Protein AF-A0A0L0UPQ9-F1 (afdb_monomer_lite)

Sequence (492 aa):
MRASTSEEKILDLPSHKEAEIVTPKTKKRGRLENTGKSSAPQKMENVAGSSSNGKATTSALRKLFHSPYTEKVWAWLFGGTTYMVESKHQRLKNQQEARTSEFVARLASKMTEIIHHEEHSASKRMDPTEIHANVLEFVNLLLLTNLRVLQGFGTLSKKGYLKEHDLLHEWLLNIILITEFRRDDQPPDLGAQSSPKVFPGLHLKQVVERVVQAIGSKNSNHLIYRIVKKQQFDNTFVGVVSESHLLMTKTITTLLAAYYKLHNLEKWNCLFRDEGTFLSHLSKLQSPHYKRNTEAIEERKEFIEVLKLLPWKEKCTHNRKTLSKSVQMSMRVLISHKWEDWVDPFVERSPAVVGEAAWARVSLIERGEKKFILVDPESLRRVTKKFDPNESNNSLSTSFLNFYKIEDFTFGHVKQFVRLVWVLNYRLIEALGYQVKDRLYLEEQNHIQNEIFNILNKPRYHEGASEGLEDSSENVTSEERAISDLIFSSLR

pLDDT: mean 75.53, std 21.53, range [21.89, 98.38]

Organism: NCBI:txid1165861

Radius of gyration: 30.71 Å; chains: 1; bounding box: 82×79×110 Å

Foldseek 3Di:
DDDDDDDDDDDDDDDDDDDDDDDDDDDDDDDDDDDDDDDDDDDDDPDPDDDDPQVVLLVVLQVVLVDDLLDLLLVLLLLLQFLLDALVLVVLCLVCVVVLLVLLVVVLVLLLVVLVVVDPDPVLRDDSVQLSVLSSVLSSSLSSLQLLVVLLQFDDDSVQSVVLSVVLSVVLVVLLVVLVVLVPPDDDPPSPVPFDDQDVVDTSNNLNVLVSVLSSDGPAPAWWKWFWDDDPPDIDTRGTAGPSSSSSSSSSLVSVSSVLCVLAVPLCCLQQVDSSLSSQLSSVSSVCSVVVVVVVSPDGPVLSVVQCCPVVNDYGPDHSVPRDPVSCVSSRRDDDCVSVVTIDTDDDDDDDPDDPVVVVVLVCLCVDDDDDQPDPVVLLVVLLVQLDPPPPNPNAAPQLVVLCVPVPFDSVLVSVVLVSVLSSLLVVVVSSNDDNPRPVNSVVNVVVSVVVRCLSRPHLDPPDPPDDDDDDDDPCDPVSNVVSVVSSVSRD

Secondary structure (DSSP, 8-state):
------------------------------------------PPP-----SHHHHHHHHHHHHHHHS-TTSHHHHHHHHHHHTT--HHHHHHHHHHHHHHHHHHHHHHHHHHHHHHHH---TTTPPPHHHHHHHHHHHHHHHHHHHHHHHHHH----HHHHHHHHHHHHHHHHHHHHHHHHHHHSS-TTTGGGGS-EEETTEEHHHHHHHHHHHHHS-----EEEEEEE--SS-PEEEEEEEHHHHHHHHHHHHHHHHHHHHH-HHHHHHHTSSHHHHHHHHHHHHHHHHTT-SHHHHS--HHHHTT---STTSPP---GGG--HHHHHHT-----THHHHHEEEP---PPP---HHHHHHHHGGGT-SSS-----HHHHHHHHHHT--STT-TTS-HHHHHHHHHS---HHHHHHHHHHHHHHHHHHHHHTT--TTSHHHHHHHHHHHHHHHHHHHS-SS-S---S---S------HHHHHHHHHHHHTT-

Structure (mmCIF, N/CA/C/O backbone):
data_AF-A0A0L0UPQ9-F1
#
_entry.id   AF-A0A0L0UPQ9-F1
#
loop_
_atom_site.group_PDB
_atom_site.id
_atom_site.type_symbol
_atom_site.label_atom_id
_atom_site.label_alt_id
_atom_site.label_comp_id
_atom_site.label_asym_id
_atom_site.label_entity_id
_atom_site.label_seq_id
_atom_site.pdbx_PDB_ins_code
_atom_site.Cartn_x
_atom_site.Cartn_y
_atom_site.Cartn_z
_atom_site.occupancy
_atom_site.B_iso_or_equiv
_atom_site.auth_seq_id
_atom_site.auth_comp_id
_atom_site.auth_asym_id
_atom_site.auth_atom_id
_atom_site.pdbx_PDB_model_num
ATOM 1 N N . MET A 1 1 ? -32.033 13.483 -73.391 1.00 32.50 1 MET A N 1
ATOM 2 C CA . MET A 1 1 ? -31.434 12.425 -74.243 1.00 32.50 1 MET A CA 1
ATOM 3 C C . MET A 1 1 ? -30.682 11.438 -73.356 1.00 32.50 1 MET A C 1
ATOM 5 O O . MET A 1 1 ? -30.446 11.764 -72.201 1.00 32.50 1 MET A O 1
ATOM 9 N N . ARG A 1 2 ? -30.422 10.220 -73.849 1.00 25.94 2 ARG A N 1
ATOM 10 C CA . ARG A 1 2 ? -30.015 9.051 -73.044 1.00 25.94 2 ARG A CA 1
ATOM 11 C C . ARG A 1 2 ? -28.651 9.224 -72.359 1.00 25.94 2 ARG A C 1
ATOM 13 O O . ARG A 1 2 ? -27.706 9.657 -73.006 1.00 25.94 2 ARG A O 1
ATOM 20 N N . ALA A 1 3 ? -28.551 8.759 -71.116 1.00 24.58 3 ALA A N 1
ATOM 21 C CA . ALA A 1 3 ? -27.314 8.228 -70.549 1.00 24.58 3 ALA A CA 1
ATOM 22 C C . ALA A 1 3 ? -27.461 6.698 -70.511 1.00 24.58 3 ALA A C 1
ATOM 24 O O . ALA A 1 3 ? -28.480 6.203 -70.026 1.00 24.58 3 ALA A O 1
ATOM 25 N N . SER A 1 4 ? -26.507 5.964 -71.086 1.00 24.67 4 SER A N 1
ATOM 26 C CA . SER A 1 4 ? -26.566 4.499 -71.163 1.00 24.67 4 SER A CA 1
ATOM 27 C C . SER A 1 4 ? -25.944 3.844 -69.935 1.00 24.67 4 SER A C 1
ATOM 29 O O . SER A 1 4 ? -24.897 4.262 -69.451 1.00 24.67 4 SER A O 1
ATOM 31 N N . THR A 1 5 ? -26.597 2.782 -69.480 1.00 25.20 5 THR A N 1
ATOM 32 C CA . THR A 1 5 ? -26.147 1.840 -68.455 1.00 25.20 5 THR A CA 1
ATOM 33 C C . THR A 1 5 ? -25.072 0.887 -68.975 1.00 25.20 5 THR A C 1
ATOM 35 O O . THR A 1 5 ? -25.121 0.465 -70.130 1.00 25.20 5 THR A O 1
ATOM 38 N N . SER A 1 6 ? -24.193 0.438 -68.081 1.00 25.97 6 SER A N 1
ATOM 39 C CA . SER A 1 6 ? -23.488 -0.842 -68.208 1.00 25.97 6 SER A CA 1
ATOM 40 C C . SER A 1 6 ? -23.311 -1.434 -66.810 1.00 25.97 6 SER A C 1
ATOM 42 O O . SER A 1 6 ? -22.571 -0.894 -65.988 1.00 25.97 6 SER A O 1
ATOM 44 N N . GLU A 1 7 ? -24.066 -2.493 -66.534 1.00 24.56 7 GLU A N 1
ATOM 45 C CA . GLU A 1 7 ? -24.060 -3.253 -65.282 1.00 24.56 7 GLU A CA 1
ATOM 46 C C . GLU A 1 7 ? -22.894 -4.252 -65.276 1.00 24.56 7 GLU A C 1
ATOM 48 O O . GLU A 1 7 ? -22.578 -4.798 -66.330 1.00 24.56 7 GLU A O 1
ATOM 53 N N . GLU A 1 8 ? -22.363 -4.621 -64.103 1.00 25.19 8 GLU A N 1
ATOM 54 C CA . GLU A 1 8 ? -22.053 -6.041 -63.878 1.00 25.19 8 GLU A CA 1
ATOM 55 C C . GLU A 1 8 ? -22.075 -6.481 -62.398 1.00 25.19 8 GLU A C 1
ATOM 57 O O . GLU A 1 8 ? -21.329 -5.990 -61.557 1.00 25.19 8 GLU A O 1
ATOM 62 N N . LYS A 1 9 ? -22.944 -7.470 -62.139 1.00 24.78 9 LYS A N 1
ATOM 63 C CA . LYS A 1 9 ? -22.860 -8.570 -61.154 1.00 24.78 9 LYS A CA 1
ATOM 64 C C . LYS A 1 9 ? -22.466 -8.261 -59.701 1.00 24.78 9 LYS A C 1
ATOM 66 O O . LYS A 1 9 ? -21.310 -8.355 -59.294 1.00 24.78 9 LYS A O 1
ATOM 71 N N . ILE A 1 10 ? -23.506 -8.152 -58.875 1.00 24.53 10 ILE A N 1
ATOM 72 C CA . ILE A 1 10 ? -23.484 -8.616 -57.481 1.00 24.53 10 ILE A CA 1
ATOM 73 C C . ILE A 1 10 ? -23.568 -10.155 -57.487 1.00 24.53 10 ILE A C 1
ATOM 75 O O . ILE A 1 10 ? -24.327 -10.727 -58.267 1.00 24.53 10 ILE A O 1
ATOM 79 N N . LEU A 1 11 ? -22.783 -10.820 -56.635 1.00 25.89 11 LEU A N 1
ATOM 80 C CA . LEU A 1 11 ? -22.813 -12.274 -56.431 1.00 25.89 11 LEU A CA 1
ATOM 81 C C . LEU A 1 11 ? -23.644 -12.604 -55.183 1.00 25.89 11 LEU A C 1
ATOM 83 O O . LEU A 1 11 ? -23.253 -12.252 -54.070 1.00 25.89 11 LEU A O 1
ATOM 87 N N . ASP A 1 12 ? -24.773 -13.285 -55.378 1.00 23.58 12 ASP A N 1
ATOM 88 C CA . ASP A 1 12 ? -25.639 -13.756 -54.294 1.00 23.58 12 ASP A CA 1
ATOM 89 C C . ASP A 1 12 ? -24.974 -14.863 -53.459 1.00 23.58 12 ASP A C 1
ATOM 91 O O . ASP A 1 12 ? -24.393 -15.812 -53.991 1.00 23.58 12 ASP A O 1
ATOM 95 N N . LEU A 1 13 ? -25.140 -14.784 -52.135 1.00 26.98 13 LEU A N 1
ATOM 96 C CA . LEU A 1 13 ? -24.857 -15.867 -51.188 1.00 26.98 13 LEU A CA 1
ATOM 97 C C . LEU A 1 13 ? -26.162 -16.285 -50.480 1.00 26.98 13 LEU A C 1
ATOM 99 O O . LEU A 1 13 ? -26.981 -15.415 -50.174 1.00 26.98 13 LEU A O 1
ATOM 103 N N . PRO A 1 14 ? -26.407 -17.587 -50.218 1.00 26.27 14 PRO A N 1
ATOM 104 C CA . PRO A 1 14 ? -27.760 -18.059 -49.926 1.00 26.27 14 PRO A CA 1
ATOM 105 C C . PRO A 1 14 ? -28.262 -17.699 -48.525 1.00 26.27 14 PRO A C 1
ATOM 107 O O . PRO A 1 14 ? -27.591 -17.934 -47.519 1.00 26.27 14 PRO A O 1
ATOM 110 N N . SER A 1 15 ? -29.514 -17.244 -48.459 1.00 24.41 15 SER A N 1
ATOM 111 C CA . SER A 1 15 ? -30.277 -17.132 -47.214 1.00 24.41 15 SER A CA 1
ATOM 112 C C . SER A 1 15 ? -30.524 -18.515 -46.600 1.00 24.41 15 SER A C 1
ATOM 114 O O . SER A 1 15 ? -31.233 -19.343 -47.178 1.00 24.41 15 SER A O 1
ATOM 116 N N . HIS A 1 16 ? -29.973 -18.758 -45.407 1.00 28.17 16 HIS A N 1
ATOM 117 C CA . HIS A 1 16 ? -30.264 -19.948 -44.612 1.00 28.17 16 HIS A CA 1
ATOM 118 C C . HIS A 1 16 ? -31.050 -19.604 -43.342 1.00 28.17 16 HIS A C 1
ATOM 120 O O . HIS A 1 16 ? -30.547 -18.983 -42.412 1.00 28.17 16 HIS A O 1
ATOM 126 N N . LYS A 1 17 ? -32.303 -20.067 -43.382 1.00 26.30 17 LYS A N 1
ATOM 127 C CA . LYS A 1 17 ? -33.340 -20.202 -42.348 1.00 26.30 17 LYS A CA 1
ATOM 128 C C . LYS A 1 17 ? -32.895 -20.102 -40.883 1.00 26.30 17 LYS A C 1
ATOM 130 O O . LYS A 1 17 ? -31.946 -20.754 -40.453 1.00 26.30 17 LYS A O 1
ATOM 135 N N . GLU A 1 18 ? -33.730 -19.408 -40.113 1.00 26.30 18 GLU A N 1
ATOM 136 C CA . GLU A 1 18 ? -33.775 -19.445 -38.651 1.00 26.30 18 GLU A CA 1
ATOM 137 C C . GLU A 1 18 ? -33.822 -20.890 -38.123 1.00 26.30 18 GLU A C 1
ATOM 139 O O . GLU A 1 18 ? -34.547 -21.737 -38.652 1.00 26.30 18 GLU A O 1
ATOM 144 N N . ALA A 1 19 ? -33.065 -21.161 -37.058 1.00 24.72 19 ALA A N 1
ATOM 145 C CA . ALA A 1 19 ? -33.076 -22.435 -36.348 1.00 24.72 19 ALA A CA 1
ATOM 146 C C . ALA A 1 19 ? -33.215 -22.188 -34.840 1.00 24.72 19 ALA A C 1
ATOM 148 O O . ALA A 1 19 ? -32.395 -21.501 -34.229 1.00 24.72 19 ALA A O 1
ATOM 149 N N . GLU A 1 20 ? -34.263 -22.753 -34.242 1.00 22.70 20 GLU A N 1
ATOM 150 C CA . GLU A 1 20 ? -34.552 -22.641 -32.811 1.00 22.70 20 GLU A CA 1
ATOM 151 C C . GLU A 1 20 ? -33.462 -23.311 -31.958 1.00 22.70 20 GLU A C 1
ATOM 153 O O . GLU A 1 20 ? -33.109 -24.476 -32.162 1.00 22.70 20 GLU A O 1
ATOM 158 N N . ILE A 1 21 ? -32.970 -22.612 -30.930 1.00 25.20 21 ILE A N 1
ATOM 159 C CA . ILE A 1 21 ? -32.045 -23.197 -29.950 1.00 25.20 21 ILE A CA 1
ATOM 160 C C . ILE A 1 21 ? -32.850 -23.988 -28.910 1.00 25.20 21 ILE A C 1
ATOM 162 O O . ILE A 1 21 ? -33.272 -23.471 -27.875 1.00 25.20 21 ILE A O 1
ATOM 166 N N . VAL A 1 22 ? -33.044 -25.279 -29.185 1.00 24.27 22 VAL A N 1
ATOM 167 C CA . VAL A 1 22 ? -33.635 -26.236 -28.240 1.00 24.27 22 VAL A CA 1
ATOM 168 C C . VAL A 1 22 ? -32.633 -26.581 -27.132 1.00 24.27 22 VAL A C 1
ATOM 170 O O . VAL A 1 22 ? -31.510 -27.016 -27.388 1.00 24.27 22 VAL A O 1
ATOM 173 N N . THR A 1 23 ? -33.052 -26.437 -25.874 1.00 24.19 23 THR A N 1
ATOM 174 C CA . THR A 1 23 ? -32.235 -26.774 -24.696 1.00 24.19 23 THR A CA 1
ATOM 175 C C . THR A 1 23 ? -32.157 -28.295 -24.458 1.00 24.19 23 THR A C 1
ATOM 177 O O . THR A 1 23 ? -33.195 -28.966 -24.437 1.00 24.19 23 THR A O 1
ATOM 180 N N . PRO A 1 24 ? -30.965 -28.887 -24.218 1.00 24.31 24 PRO A N 1
ATOM 181 C CA . PRO A 1 24 ? -30.857 -30.324 -23.962 1.00 24.31 24 PRO A CA 1
ATOM 182 C C . PRO A 1 24 ? -31.354 -30.706 -22.560 1.00 24.31 24 PRO A C 1
ATOM 184 O O . PRO A 1 24 ? -30.741 -30.370 -21.546 1.00 24.31 24 PRO A O 1
ATOM 187 N N . LYS A 1 25 ? -32.446 -31.476 -22.494 1.00 23.75 25 LYS A N 1
ATOM 188 C CA . LYS A 1 25 ? -32.899 -32.121 -21.251 1.00 23.75 25 LYS A CA 1
ATOM 189 C C . LYS A 1 25 ? -31.999 -33.302 -20.872 1.00 23.75 25 LYS A C 1
ATOM 191 O O . LYS A 1 25 ? -31.553 -34.076 -21.717 1.00 23.75 25 LYS A O 1
ATOM 196 N N . THR A 1 26 ? -31.812 -33.473 -19.568 1.00 25.09 26 THR A N 1
ATOM 197 C CA . THR A 1 26 ? -31.140 -34.606 -18.919 1.00 25.09 26 THR A CA 1
ATOM 198 C C . THR A 1 26 ? -31.672 -35.969 -19.382 1.00 25.09 26 THR A C 1
ATOM 200 O O . THR A 1 26 ? -32.881 -36.205 -19.397 1.00 25.09 26 THR A O 1
ATOM 203 N N . LYS A 1 27 ? -30.770 -36.923 -19.663 1.00 24.45 27 LYS A N 1
ATOM 204 C CA . LYS A 1 27 ? -31.115 -38.343 -19.856 1.00 24.45 27 LYS A CA 1
ATOM 205 C C . LYS A 1 27 ? -30.331 -39.253 -18.911 1.00 24.45 27 LYS A C 1
ATOM 207 O O . LYS A 1 27 ? -29.111 -39.183 -18.818 1.00 24.45 27 LYS A O 1
ATOM 212 N N . LYS A 1 28 ? -31.073 -40.124 -18.221 1.00 25.20 28 LYS A N 1
ATOM 213 C CA . LYS A 1 28 ? -30.566 -41.153 -17.304 1.00 25.20 28 LYS A CA 1
ATOM 214 C C . LYS A 1 28 ? -29.800 -42.252 -18.056 1.00 25.20 28 LYS A C 1
ATOM 216 O O . LYS A 1 28 ? -30.269 -42.748 -19.076 1.00 25.20 28 LYS A O 1
ATOM 221 N N . ARG A 1 29 ? -28.701 -42.709 -17.456 1.00 25.50 29 ARG A N 1
ATOM 222 C CA . ARG A 1 29 ? -28.015 -44.001 -17.655 1.00 25.50 29 ARG A CA 1
ATOM 223 C C . ARG A 1 29 ? -27.306 -44.289 -16.323 1.00 25.50 29 ARG A C 1
ATOM 225 O O . ARG A 1 29 ? -26.788 -43.354 -15.730 1.00 25.50 29 ARG A O 1
ATOM 232 N N . GLY A 1 30 ? -27.253 -45.491 -15.767 1.00 24.14 30 GLY A N 1
ATOM 233 C CA . GLY A 1 30 ? -27.871 -46.773 -16.107 1.00 24.14 30 GLY A CA 1
ATOM 234 C C . GLY A 1 30 ? -27.299 -47.795 -15.117 1.00 24.14 30 GLY A C 1
ATOM 235 O O . GLY A 1 30 ? -26.082 -47.885 -14.998 1.00 24.14 30 GLY A O 1
ATOM 236 N N . ARG A 1 31 ? -28.146 -48.479 -14.338 1.00 21.89 31 ARG A N 1
ATOM 237 C CA . ARG A 1 31 ? -27.719 -49.386 -13.254 1.00 21.89 31 ARG A CA 1
ATOM 238 C C . ARG A 1 31 ? -27.097 -50.653 -13.843 1.00 21.89 31 ARG A C 1
ATOM 240 O O . ARG A 1 31 ? -27.731 -51.298 -14.671 1.00 21.89 31 ARG A O 1
ATOM 247 N N . LEU A 1 32 ? -25.912 -51.021 -13.367 1.00 26.06 32 LEU A N 1
ATOM 248 C CA . LEU A 1 32 ? -25.327 -52.350 -13.533 1.00 26.06 32 LEU A CA 1
ATOM 249 C C . LEU A 1 32 ? -24.599 -52.709 -12.236 1.00 26.06 32 LEU A C 1
ATOM 251 O O . LEU A 1 32 ? -23.819 -51.917 -11.711 1.00 26.06 32 LEU A O 1
ATOM 255 N N . GLU A 1 33 ? -24.930 -53.872 -11.693 1.00 21.89 33 GLU A N 1
ATOM 256 C CA . GLU A 1 33 ? -24.400 -54.401 -10.438 1.00 21.89 33 GLU A CA 1
ATOM 257 C C . GLU A 1 33 ? -23.342 -55.462 -10.744 1.00 21.89 33 GLU A C 1
ATOM 259 O O . GLU A 1 33 ? -23.537 -56.249 -11.668 1.00 21.89 33 GLU A O 1
ATOM 264 N N . ASN A 1 34 ? -22.273 -55.534 -9.941 1.00 23.67 34 ASN A N 1
ATOM 265 C CA . ASN A 1 34 ? -21.907 -56.804 -9.303 1.00 23.67 34 ASN A CA 1
ATOM 266 C C . ASN A 1 34 ? -20.853 -56.664 -8.185 1.00 23.67 34 ASN A C 1
ATOM 268 O O . ASN A 1 34 ? -19.719 -56.254 -8.405 1.00 23.67 34 ASN A O 1
ATOM 272 N N . THR A 1 35 ? -21.279 -57.052 -6.980 1.00 23.47 35 THR A N 1
ATOM 273 C CA . THR A 1 35 ? -20.576 -57.894 -5.987 1.00 23.47 35 THR A CA 1
ATOM 274 C C . THR A 1 35 ? -19.039 -57.850 -5.850 1.00 23.47 35 THR A C 1
ATOM 276 O O . THR A 1 35 ? -18.316 -58.397 -6.679 1.00 23.47 35 THR A O 1
ATOM 279 N N . GLY A 1 36 ? -18.551 -57.421 -4.677 1.00 23.84 36 GLY A N 1
ATOM 280 C CA . GLY A 1 36 ? -17.182 -57.679 -4.194 1.00 23.84 36 GLY A CA 1
ATOM 281 C C . GLY A 1 36 ? -16.972 -57.170 -2.758 1.00 23.84 36 GLY A C 1
ATOM 282 O O . GLY A 1 36 ? -17.150 -55.987 -2.500 1.00 23.84 36 GLY A O 1
ATOM 283 N N . LYS A 1 37 ? -16.683 -58.062 -1.801 1.00 24.81 37 LYS A N 1
ATOM 284 C CA . LYS A 1 37 ? -16.734 -57.801 -0.344 1.00 24.81 37 LYS A CA 1
ATOM 285 C C . LYS A 1 37 ? -15.611 -56.902 0.206 1.00 24.81 37 LYS A C 1
ATOM 287 O O . LYS A 1 37 ? -14.458 -57.050 -0.181 1.00 24.81 37 LYS A O 1
ATOM 292 N N . SER A 1 38 ? -15.981 -56.208 1.296 1.00 22.73 38 SER A N 1
ATOM 293 C CA . SER A 1 38 ? -15.139 -55.590 2.346 1.00 22.73 38 SER A CA 1
ATOM 294 C C . SER A 1 38 ? -14.412 -54.280 1.979 1.00 22.73 38 SER A C 1
ATOM 296 O O . SER A 1 38 ? -14.139 -54.037 0.813 1.00 22.73 38 SER A O 1
ATOM 298 N N . SER A 1 39 ? -14.107 -53.353 2.904 1.00 26.95 39 SER A N 1
ATOM 299 C CA . SER A 1 39 ? -14.336 -53.287 4.371 1.00 26.95 39 SER A CA 1
ATOM 300 C C . SER A 1 39 ? -14.861 -51.898 4.796 1.00 26.95 39 SER A C 1
ATOM 302 O O . SER A 1 39 ? -14.703 -50.930 4.058 1.00 26.95 39 SER A O 1
ATOM 304 N N . ALA A 1 40 ? -15.435 -51.772 6.002 1.00 25.67 40 ALA A N 1
ATOM 305 C CA . ALA A 1 40 ? -15.753 -50.470 6.614 1.00 25.67 40 ALA A CA 1
ATOM 306 C C . ALA A 1 40 ? -14.559 -49.900 7.411 1.00 25.67 40 ALA A C 1
ATOM 308 O O . ALA A 1 40 ? -13.730 -50.667 7.904 1.00 25.67 40 ALA A O 1
ATOM 309 N N . PRO A 1 41 ? -14.519 -48.572 7.619 1.00 24.47 41 PRO A N 1
ATOM 310 C CA . PRO A 1 41 ? -14.698 -48.101 8.993 1.00 24.47 41 PRO A CA 1
ATOM 311 C C . PRO A 1 41 ? -15.755 -46.998 9.174 1.00 24.47 41 PRO A C 1
ATOM 313 O O . PRO A 1 41 ? -16.026 -46.168 8.312 1.00 24.47 41 PRO A O 1
ATOM 316 N N . GLN A 1 42 ? -16.332 -47.054 10.370 1.00 26.23 42 GLN A N 1
ATOM 317 C CA . GLN A 1 42 ? -17.332 -46.213 11.032 1.00 26.23 42 GLN A CA 1
ATOM 318 C C . GLN A 1 42 ? -17.459 -44.731 10.618 1.00 26.23 42 GLN A C 1
ATOM 320 O O . GLN A 1 42 ? -16.497 -43.966 10.588 1.00 26.23 42 GLN A O 1
ATOM 325 N N . LYS A 1 43 ? -18.723 -44.289 10.500 1.00 25.70 43 LYS A N 1
ATOM 326 C CA . LYS A 1 43 ? -19.129 -42.893 10.743 1.00 25.70 43 LYS A CA 1
ATOM 327 C C . LYS A 1 43 ? -18.630 -42.447 12.124 1.00 25.70 43 LYS A C 1
ATOM 329 O O . LYS A 1 43 ? -19.045 -43.032 13.121 1.00 25.70 43 LYS A O 1
ATOM 334 N N . MET A 1 44 ? -17.878 -41.350 12.192 1.00 24.59 44 MET A N 1
ATOM 335 C CA . MET A 1 44 ? -17.871 -40.511 13.393 1.00 24.59 44 MET A CA 1
ATOM 336 C C . MET A 1 44 ? -19.002 -39.490 13.291 1.00 24.59 44 MET A C 1
ATOM 338 O O . MET A 1 44 ? -19.074 -38.712 12.337 1.00 24.59 44 MET A O 1
ATOM 342 N N . GLU A 1 45 ? -19.889 -39.487 14.281 1.00 24.62 45 GLU A N 1
ATOM 343 C CA . GLU A 1 45 ? -20.818 -38.383 14.495 1.00 24.62 45 GLU A CA 1
ATOM 344 C C . GLU A 1 45 ? -20.027 -37.147 14.931 1.00 24.62 45 GLU A C 1
ATOM 346 O O . GLU A 1 45 ? -19.359 -37.152 15.965 1.00 24.62 45 GLU A O 1
ATOM 351 N N . ASN A 1 46 ? -20.113 -36.063 14.157 1.00 24.12 46 ASN A N 1
ATOM 352 C CA . ASN A 1 46 ? -19.565 -34.775 14.572 1.00 24.12 46 ASN A CA 1
ATOM 353 C C . ASN A 1 46 ? -20.474 -34.147 15.637 1.00 24.12 46 ASN A C 1
ATOM 355 O O . ASN A 1 46 ? -21.312 -33.290 15.345 1.00 24.12 46 ASN A O 1
ATOM 359 N N . VAL A 1 47 ? -20.284 -34.581 16.883 1.00 27.66 47 VAL A N 1
ATOM 360 C CA . VAL A 1 47 ? -20.821 -33.924 18.078 1.00 27.66 47 VAL A CA 1
ATOM 361 C C . VAL A 1 47 ? -20.376 -32.459 18.086 1.00 27.66 47 VAL A C 1
ATOM 363 O O . VAL A 1 47 ? -19.215 -32.137 17.826 1.00 27.66 47 VAL A O 1
ATOM 366 N N . ALA A 1 48 ? -21.305 -31.554 18.394 1.00 35.78 48 ALA A N 1
ATOM 367 C CA . ALA A 1 48 ? -21.064 -30.116 18.408 1.00 35.78 48 ALA A CA 1
ATOM 368 C C . ALA A 1 48 ? -20.107 -29.694 19.547 1.00 35.78 48 ALA A C 1
ATOM 370 O O . ALA A 1 48 ? -20.533 -29.297 20.632 1.00 35.78 48 ALA A O 1
ATOM 371 N N . GLY A 1 49 ? -18.798 -29.746 19.285 1.00 24.83 49 GLY A N 1
ATOM 372 C CA . GLY A 1 49 ? -17.751 -29.282 20.198 1.00 24.83 49 GLY A CA 1
ATOM 373 C C . GLY A 1 49 ? -17.820 -27.769 20.440 1.00 24.83 49 GLY A C 1
ATOM 374 O O . GLY A 1 49 ? -17.660 -26.966 19.518 1.00 24.83 49 GLY A O 1
ATOM 375 N N . SER A 1 50 ? -18.062 -27.366 21.689 1.00 30.27 50 SER A N 1
ATOM 376 C CA . SER A 1 50 ? -18.319 -25.967 22.047 1.00 30.27 50 SER A CA 1
ATOM 377 C C . SER A 1 50 ? -17.061 -25.174 22.452 1.00 30.27 50 SER A C 1
ATOM 379 O O . SER A 1 50 ? -16.149 -25.684 23.092 1.00 30.27 50 SER A O 1
ATOM 381 N N . SER A 1 51 ? -17.077 -23.870 22.143 1.00 37.50 51 SER A N 1
ATOM 382 C CA . SER A 1 51 ? -16.471 -22.751 22.903 1.00 37.50 51 SER A CA 1
ATOM 383 C C . SER A 1 51 ? -14.947 -22.670 23.178 1.00 37.50 51 SER A C 1
ATOM 385 O O . SER A 1 51 ? -14.456 -21.562 23.399 1.00 37.50 51 SER A O 1
ATOM 387 N N . SER A 1 52 ? -14.161 -23.750 23.153 1.00 36.44 52 SER A N 1
ATOM 388 C CA . SER A 1 52 ? -12.748 -23.724 23.590 1.00 36.44 52 SER A CA 1
ATOM 389 C C . SER A 1 52 ? -11.796 -23.032 22.600 1.00 36.44 52 SER A C 1
ATOM 391 O O . SER A 1 52 ? -11.081 -22.097 22.975 1.00 36.44 52 SER A O 1
ATOM 393 N N . ASN A 1 53 ? -11.817 -23.441 21.326 1.00 51.69 53 ASN A N 1
ATOM 394 C CA . ASN A 1 53 ? -10.807 -23.054 20.328 1.00 51.69 53 ASN A CA 1
ATOM 395 C C . ASN A 1 53 ? -10.674 -21.532 20.134 1.00 51.69 53 ASN A C 1
ATOM 397 O O . ASN A 1 53 ? -9.562 -21.018 20.030 1.00 51.69 53 ASN A O 1
ATOM 401 N N . GLY A 1 54 ? -11.787 -20.789 20.151 1.00 56.34 54 GLY A N 1
ATOM 402 C CA . GLY A 1 54 ? -11.786 -19.351 19.854 1.00 56.34 54 GLY A CA 1
ATOM 403 C C . GLY A 1 54 ? -10.930 -18.508 20.809 1.00 56.34 54 GLY A C 1
ATOM 404 O O . GLY A 1 54 ? -10.277 -17.567 20.364 1.00 56.34 54 GLY A O 1
ATOM 405 N N . LYS A 1 55 ? -10.872 -18.858 22.105 1.00 60.81 55 LYS A N 1
ATOM 406 C CA . LYS A 1 55 ? -10.051 -18.124 23.089 1.00 60.81 55 LYS A CA 1
ATOM 407 C C . LYS A 1 55 ? -8.552 -18.299 22.826 1.00 60.81 55 LYS A C 1
ATOM 409 O O . LYS A 1 55 ? -7.803 -17.326 22.916 1.00 60.81 55 LYS A O 1
ATOM 414 N N . ALA A 1 56 ? -8.126 -19.512 22.471 1.00 63.53 56 ALA A N 1
ATOM 415 C CA . ALA A 1 56 ? -6.737 -19.802 22.123 1.00 63.53 56 ALA A CA 1
ATOM 416 C C . ALA A 1 56 ? -6.320 -19.059 20.842 1.00 63.53 56 ALA A C 1
ATOM 418 O O . ALA A 1 56 ? -5.275 -18.409 20.822 1.00 63.53 56 ALA A O 1
ATOM 419 N N . THR A 1 57 ? -7.180 -19.060 19.815 1.00 74.31 57 THR A N 1
ATOM 420 C CA . THR A 1 57 ? -6.964 -18.319 18.560 1.00 74.31 57 THR A CA 1
ATOM 421 C C . THR A 1 57 ? -6.792 -16.813 18.801 1.00 74.31 57 THR A C 1
ATOM 423 O O . THR A 1 57 ? -5.838 -16.222 18.298 1.00 74.31 57 THR A O 1
ATOM 426 N N . THR A 1 58 ? -7.658 -16.189 19.613 1.00 75.62 58 THR A N 1
ATOM 427 C CA . THR A 1 58 ? -7.521 -14.768 19.989 1.00 75.62 58 THR A CA 1
ATOM 428 C C . THR A 1 58 ? -6.224 -14.500 20.756 1.00 75.62 58 THR A C 1
ATOM 430 O O . THR A 1 58 ? -5.533 -13.529 20.460 1.00 75.62 58 THR A O 1
ATOM 433 N N . SER A 1 59 ? -5.848 -15.365 21.707 1.00 83.50 59 SER A N 1
ATOM 434 C CA . SER A 1 59 ? -4.596 -15.216 22.464 1.00 83.50 59 SER A CA 1
ATOM 435 C C . SER A 1 59 ? -3.357 -15.272 21.560 1.00 83.50 59 SER A C 1
ATOM 437 O O . SER A 1 59 ? -2.476 -14.421 21.677 1.00 83.50 59 SER A O 1
ATOM 439 N N . ALA A 1 60 ? -3.308 -16.219 20.620 1.00 86.19 60 ALA A N 1
ATOM 440 C CA . ALA A 1 60 ? -2.205 -16.349 19.670 1.00 86.19 60 ALA A CA 1
ATOM 441 C C . ALA A 1 60 ? -2.095 -15.134 18.730 1.00 86.19 60 ALA A C 1
ATOM 443 O O . ALA A 1 60 ? -1.008 -14.590 18.564 1.00 86.19 60 ALA A O 1
ATOM 444 N N . LEU A 1 61 ? -3.213 -14.637 18.189 1.00 86.50 61 LEU A N 1
ATOM 445 C CA . LEU A 1 61 ? -3.215 -13.430 17.349 1.00 86.50 61 LEU A CA 1
ATOM 446 C C . LEU A 1 61 ? -2.867 -12.159 18.128 1.00 86.50 61 LEU A C 1
ATOM 448 O O . LEU A 1 61 ? -2.254 -11.250 17.576 1.00 86.50 61 LEU A O 1
ATOM 452 N N . ARG A 1 62 ? -3.209 -12.098 19.419 1.00 90.44 62 ARG A N 1
ATOM 453 C CA . ARG A 1 62 ? -2.755 -11.021 20.300 1.00 90.44 62 ARG A CA 1
ATOM 454 C C . ARG A 1 62 ? -1.236 -11.049 20.471 1.00 90.44 62 ARG A C 1
ATOM 456 O O . ARG A 1 62 ? -0.607 -10.004 20.369 1.00 90.44 62 ARG A O 1
ATOM 463 N N . LYS A 1 63 ? -0.642 -12.229 20.692 1.00 91.44 63 LYS A N 1
ATOM 464 C CA . LYS A 1 63 ? 0.823 -12.386 20.728 1.00 91.44 63 LYS A CA 1
ATOM 465 C C . LYS A 1 63 ? 1.454 -11.959 19.398 1.00 91.44 63 LYS A C 1
ATOM 467 O O . LYS A 1 63 ? 2.414 -11.203 19.423 1.00 91.44 63 LYS A O 1
ATOM 472 N N . LEU A 1 64 ? 0.863 -12.355 18.268 1.00 90.69 64 LEU A N 1
ATOM 473 C CA . LEU A 1 64 ? 1.316 -11.991 16.918 1.00 90.69 64 LEU A CA 1
ATOM 474 C C . LEU A 1 64 ? 1.239 -10.478 16.629 1.00 90.69 64 LEU A C 1
ATOM 476 O O . LEU A 1 64 ? 2.070 -9.941 15.913 1.00 90.69 64 LEU A O 1
ATOM 480 N N . PHE A 1 65 ? 0.273 -9.752 17.199 1.00 93.00 65 PHE A N 1
ATOM 481 C CA . PHE A 1 65 ? 0.229 -8.289 17.070 1.00 93.00 65 PHE A CA 1
ATOM 482 C C . PHE A 1 65 ? 1.420 -7.603 17.771 1.00 93.00 65 PHE A C 1
ATOM 484 O O . PHE A 1 65 ? 1.920 -6.579 17.303 1.00 93.00 65 PHE A O 1
ATOM 491 N N . HIS A 1 66 ? 1.886 -8.170 18.889 1.00 93.06 66 HIS A N 1
ATOM 492 C CA . HIS A 1 66 ? 3.004 -7.631 19.675 1.00 93.06 66 HIS A CA 1
ATOM 493 C C . HIS A 1 66 ? 4.377 -8.210 19.290 1.00 93.06 66 HIS A C 1
ATOM 495 O O . HIS A 1 66 ? 5.390 -7.614 19.655 1.00 93.06 66 HIS A O 1
ATOM 501 N N . SER A 1 67 ? 4.430 -9.315 18.539 1.00 92.25 67 SER A N 1
ATOM 502 C CA . SER A 1 67 ? 5.667 -9.949 18.049 1.00 92.25 67 SER A CA 1
ATOM 503 C C . SER A 1 67 ? 6.421 -9.064 17.034 1.00 92.25 67 SER A C 1
ATOM 505 O O . SER A 1 67 ? 5.897 -8.023 16.630 1.00 92.25 67 SER A O 1
ATOM 507 N N . PRO A 1 68 ? 7.667 -9.391 16.636 1.00 92.38 68 PRO A N 1
ATOM 508 C CA . PRO A 1 68 ? 8.457 -8.590 15.690 1.00 92.38 68 PRO A CA 1
ATOM 509 C C . PRO A 1 68 ? 7.759 -8.293 14.346 1.00 92.38 68 PRO A C 1
ATOM 511 O O . PRO A 1 68 ? 6.787 -8.943 13.963 1.00 92.38 68 PRO A O 1
ATOM 514 N N . TYR A 1 69 ? 8.252 -7.288 13.611 1.00 92.00 69 TYR A N 1
ATOM 515 C CA . TYR A 1 69 ? 7.758 -6.984 12.255 1.00 92.00 69 TYR A CA 1
ATOM 516 C C . TYR A 1 69 ? 8.193 -8.022 11.210 1.00 92.00 69 TYR A C 1
ATOM 518 O O . TYR A 1 69 ? 7.678 -8.017 10.102 1.00 92.00 69 TYR A O 1
ATOM 526 N N . THR A 1 70 ? 9.096 -8.939 11.553 1.00 91.19 70 THR A N 1
ATOM 527 C CA . THR A 1 70 ? 9.587 -9.982 10.646 1.00 91.19 70 THR A CA 1
ATOM 528 C C . THR A 1 70 ? 8.579 -11.105 10.384 1.00 91.19 70 THR A C 1
ATOM 530 O O . THR A 1 70 ? 8.846 -11.953 9.551 1.00 91.19 70 THR A O 1
ATOM 533 N N . GLU A 1 71 ? 7.417 -11.137 11.042 1.00 92.50 71 GLU A N 1
ATOM 534 C CA . GLU A 1 71 ? 6.409 -12.190 10.840 1.00 92.50 71 GLU A CA 1
ATOM 535 C C . GLU A 1 71 ? 5.708 -12.128 9.468 1.00 92.50 71 GLU A C 1
ATOM 537 O O . GLU A 1 71 ? 5.293 -11.064 8.997 1.00 92.50 71 GLU A O 1
ATOM 542 N N . LYS A 1 72 ? 5.427 -13.298 8.876 1.00 93.62 72 LYS A N 1
ATOM 543 C CA . LYS A 1 72 ? 4.755 -13.438 7.564 1.00 93.62 72 LYS A CA 1
ATOM 544 C C . LYS A 1 72 ? 3.399 -12.732 7.446 1.00 93.62 72 LYS A C 1
ATOM 546 O O . LYS A 1 72 ? 2.978 -12.393 6.339 1.00 93.62 72 LYS A O 1
ATOM 551 N N . VAL A 1 73 ? 2.696 -12.502 8.559 1.00 92.88 73 VAL A N 1
ATOM 552 C CA . VAL A 1 73 ? 1.413 -11.777 8.553 1.00 92.88 73 VAL A CA 1
ATOM 553 C C . VAL A 1 73 ? 1.568 -10.355 8.008 1.00 92.88 73 VAL A C 1
ATOM 555 O O . VAL A 1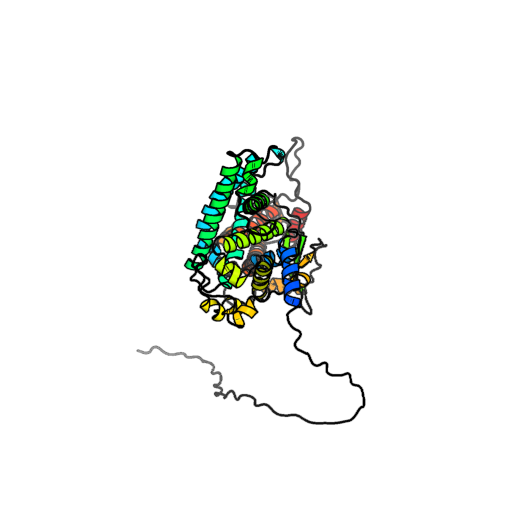 73 ? 0.678 -9.874 7.309 1.00 92.88 73 VAL A O 1
ATOM 558 N N . TRP A 1 74 ? 2.707 -9.700 8.250 1.00 95.12 74 TRP A N 1
ATOM 559 C CA . TRP A 1 74 ? 2.966 -8.346 7.764 1.00 95.12 74 TRP A CA 1
ATOM 560 C C . TRP A 1 74 ? 3.231 -8.350 6.253 1.00 95.12 74 TRP A C 1
ATOM 562 O O . TRP A 1 74 ? 2.654 -7.533 5.542 1.00 95.12 74 TRP A O 1
ATOM 572 N N . ALA A 1 75 ? 3.958 -9.344 5.731 1.00 95.00 75 ALA A N 1
ATOM 573 C CA . ALA A 1 75 ? 4.118 -9.560 4.288 1.00 95.00 75 ALA A CA 1
ATOM 574 C C . ALA A 1 75 ? 2.780 -9.843 3.577 1.00 95.00 75 ALA A C 1
ATOM 576 O O . ALA A 1 75 ? 2.536 -9.337 2.482 1.00 95.00 75 ALA A O 1
ATOM 577 N N . TRP A 1 76 ? 1.890 -10.617 4.207 1.00 93.62 76 TRP A N 1
ATOM 578 C CA . TRP A 1 76 ? 0.535 -10.880 3.706 1.00 93.62 76 TRP A CA 1
ATOM 579 C C . TRP A 1 76 ? -0.343 -9.619 3.684 1.00 93.62 76 TRP A C 1
ATOM 581 O O . TRP A 1 76 ? -1.105 -9.403 2.739 1.00 93.62 76 TRP A O 1
ATOM 591 N N . LEU A 1 77 ? -0.243 -8.771 4.713 1.00 94.44 77 LEU A N 1
ATOM 592 C CA . LEU A 1 77 ? -0.938 -7.484 4.749 1.00 94.44 77 LEU A CA 1
ATOM 593 C C . LEU A 1 77 ? -0.397 -6.517 3.695 1.00 94.44 77 LEU A C 1
ATOM 595 O O . LEU A 1 77 ? -1.198 -5.948 2.952 1.00 94.44 77 LEU A O 1
ATOM 599 N N . PHE A 1 78 ? 0.927 -6.380 3.593 1.00 94.88 78 PHE A N 1
ATOM 600 C CA . PHE A 1 78 ? 1.591 -5.555 2.588 1.00 94.88 78 PHE A CA 1
ATOM 601 C C . PHE A 1 78 ? 1.199 -5.998 1.183 1.00 94.88 78 PHE A C 1
ATOM 603 O O . PHE A 1 78 ? 0.573 -5.241 0.453 1.00 94.88 78 PHE A O 1
ATOM 610 N N . GLY A 1 79 ? 1.473 -7.257 0.832 1.00 91.94 79 GLY A N 1
ATOM 611 C CA . GLY A 1 79 ? 1.270 -7.780 -0.514 1.00 91.94 79 GLY A CA 1
ATOM 612 C C . GLY A 1 79 ? -0.183 -7.791 -0.969 1.00 91.94 79 GLY A C 1
ATOM 613 O O . GLY A 1 79 ? -0.470 -7.528 -2.137 1.00 91.94 79 GLY A O 1
ATOM 614 N N . GLY A 1 80 ? -1.113 -8.041 -0.044 1.00 89.56 80 GLY A N 1
ATOM 615 C CA . GLY A 1 80 ? -2.530 -7.847 -0.305 1.00 89.56 80 GLY A CA 1
ATOM 616 C C . GLY A 1 80 ? -2.819 -6.387 -0.640 1.00 89.56 80 GLY A C 1
ATOM 617 O O . GLY A 1 80 ? -3.545 -6.120 -1.598 1.00 89.56 80 GLY A O 1
ATOM 618 N N . THR A 1 81 ? -2.242 -5.459 0.128 1.00 90.50 81 THR A N 1
ATOM 619 C CA . THR A 1 81 ? -2.477 -4.012 0.041 1.00 90.50 81 THR A CA 1
ATOM 620 C C . THR A 1 81 ? -1.833 -3.340 -1.167 1.00 90.50 81 THR A C 1
ATOM 622 O O . THR A 1 81 ? -2.471 -2.450 -1.719 1.00 90.50 81 THR A O 1
ATOM 625 N N . THR A 1 82 ? -0.644 -3.769 -1.603 1.00 89.06 82 THR A N 1
ATOM 626 C CA . THR A 1 82 ? 0.159 -3.112 -2.653 1.00 89.06 82 THR A CA 1
ATOM 627 C C . THR A 1 82 ? 0.154 -3.848 -3.994 1.00 89.06 82 THR A C 1
ATOM 629 O O . THR A 1 82 ? -0.067 -3.215 -5.021 1.00 89.06 82 THR A O 1
ATOM 632 N N . TYR A 1 83 ? 0.316 -5.175 -4.020 1.00 86.81 83 TYR A N 1
ATOM 633 C CA . TYR A 1 83 ? 0.347 -5.949 -5.276 1.00 86.81 83 TYR A CA 1
ATOM 634 C C . TYR A 1 83 ? -1.033 -6.402 -5.760 1.00 86.81 83 TYR A C 1
ATOM 636 O O . TYR A 1 83 ? -1.196 -6.772 -6.920 1.00 86.81 83 TYR A O 1
ATOM 644 N N . MET A 1 84 ? -2.041 -6.380 -4.884 1.00 83.75 84 MET A N 1
ATOM 645 C CA . MET A 1 84 ? -3.434 -6.706 -5.215 1.00 83.75 84 MET A CA 1
ATOM 646 C C . MET A 1 84 ? -4.350 -5.494 -4.966 1.00 83.75 84 MET A C 1
ATOM 648 O O . MET A 1 84 ? -5.408 -5.600 -4.337 1.00 83.75 84 MET A O 1
ATOM 652 N N . VAL A 1 85 ? -3.917 -4.313 -5.424 1.00 82.69 85 VAL A N 1
ATOM 653 C CA . VAL A 1 85 ? -4.722 -3.079 -5.440 1.00 82.69 85 VAL A CA 1
ATOM 654 C C . VAL A 1 85 ? -5.837 -3.202 -6.476 1.00 82.69 85 VAL A C 1
ATOM 656 O O . VAL A 1 85 ? -5.624 -3.646 -7.601 1.00 82.69 85 VAL A O 1
ATOM 659 N N . GLU A 1 86 ? -7.048 -2.784 -6.115 1.00 80.12 86 GLU A N 1
ATOM 660 C CA . GLU A 1 86 ? -8.140 -2.682 -7.081 1.00 80.12 86 GLU A CA 1
ATOM 661 C C . GLU A 1 86 ? -8.081 -1.349 -7.831 1.00 80.12 86 GLU A C 1
ATOM 663 O O . GLU A 1 86 ? -7.850 -0.295 -7.236 1.00 80.12 86 GLU A O 1
ATOM 668 N N . SER A 1 87 ? -8.417 -1.355 -9.122 1.00 78.56 87 SER A N 1
ATOM 669 C CA . SER A 1 87 ? -8.408 -0.150 -9.969 1.00 78.56 87 SER A CA 1
ATOM 670 C C . SER A 1 87 ? -9.263 1.005 -9.419 1.00 78.56 87 SER A C 1
ATOM 672 O O . SER A 1 87 ? -8.963 2.174 -9.662 1.00 78.56 87 SER A O 1
ATOM 674 N N . LYS A 1 88 ? -10.311 0.718 -8.633 1.00 79.50 88 LYS A N 1
ATOM 675 C CA . LYS A 1 88 ? -11.110 1.733 -7.919 1.00 79.50 88 LYS A CA 1
ATOM 676 C C . LYS A 1 88 ? -10.382 2.363 -6.725 1.00 79.50 88 LYS A C 1
ATOM 678 O O . LYS A 1 88 ? -10.594 3.545 -6.473 1.00 79.50 88 LYS A O 1
ATOM 683 N N . HIS A 1 89 ? -9.538 1.609 -6.012 1.00 83.50 89 HIS A N 1
ATOM 684 C CA . HIS A 1 89 ? -8.681 2.137 -4.944 1.00 83.50 89 HIS A CA 1
ATOM 685 C C . HIS A 1 89 ? -7.580 2.998 -5.546 1.00 83.50 89 HIS A C 1
ATOM 687 O O . HIS A 1 89 ? -7.388 4.118 -5.086 1.00 83.50 89 HIS A O 1
ATOM 693 N N . GLN A 1 90 ? -6.948 2.530 -6.628 1.00 82.94 90 GLN A N 1
ATOM 694 C CA . GLN A 1 90 ? -5.933 3.305 -7.340 1.00 82.94 90 GLN A CA 1
ATOM 695 C C . GLN A 1 90 ? -6.511 4.623 -7.876 1.00 82.94 90 GLN A C 1
ATOM 697 O O . GLN A 1 90 ? -5.965 5.689 -7.613 1.00 82.94 90 GLN A O 1
ATOM 702 N N . ARG A 1 91 ? -7.693 4.590 -8.511 1.00 83.38 91 ARG A N 1
ATOM 703 C CA . ARG A 1 91 ? -8.415 5.812 -8.915 1.00 83.38 91 ARG A CA 1
ATOM 704 C C . ARG A 1 91 ? -8.724 6.742 -7.739 1.00 83.38 91 ARG A C 1
ATOM 706 O O . ARG A 1 91 ? -8.687 7.952 -7.923 1.00 83.38 91 ARG A O 1
ATOM 713 N N . LEU A 1 92 ? -9.066 6.212 -6.562 1.00 83.75 92 LEU A N 1
ATOM 714 C CA . LEU A 1 92 ? -9.371 7.031 -5.384 1.00 83.75 92 LEU A CA 1
ATOM 715 C C . LEU A 1 92 ? -8.105 7.682 -4.802 1.00 83.75 92 LEU A C 1
ATOM 717 O O . LEU A 1 92 ? -8.149 8.862 -4.469 1.00 83.75 92 LEU A O 1
ATOM 721 N N . LYS A 1 93 ? -6.982 6.950 -4.772 1.00 86.50 93 LYS A N 1
ATOM 722 C CA . LYS A 1 93 ? -5.644 7.473 -4.457 1.00 86.50 93 LYS A CA 1
ATOM 723 C C . LYS A 1 93 ? -5.253 8.602 -5.414 1.00 86.50 93 LYS A C 1
ATOM 725 O O . LYS A 1 93 ? -4.970 9.703 -4.958 1.00 86.50 93 LYS A O 1
ATOM 730 N N . ASN A 1 94 ? -5.343 8.375 -6.724 1.00 83.69 94 ASN A N 1
ATOM 731 C CA . ASN A 1 94 ? -5.011 9.386 -7.734 1.00 83.69 94 ASN A CA 1
ATOM 732 C C . ASN A 1 94 ? -5.941 10.620 -7.630 1.00 83.69 94 ASN A C 1
ATOM 734 O O . ASN A 1 94 ? -5.502 11.751 -7.796 1.00 83.69 94 ASN A O 1
ATOM 738 N N . GLN A 1 95 ? -7.222 10.439 -7.274 1.00 83.44 95 GLN A N 1
ATOM 739 C CA . GLN A 1 95 ? -8.155 11.553 -7.024 1.00 83.44 95 GLN A CA 1
ATOM 740 C C . GLN A 1 95 ? -7.819 12.400 -5.784 1.00 83.44 95 GLN A C 1
ATOM 742 O O . GLN A 1 95 ? -8.311 13.524 -5.684 1.00 83.44 95 GLN A O 1
ATOM 747 N N . GLN A 1 96 ? -7.017 11.884 -4.849 1.00 83.81 96 GLN A N 1
ATOM 748 C CA . GLN A 1 96 ? -6.563 12.607 -3.660 1.00 83.81 96 GLN A CA 1
ATOM 749 C C . GLN A 1 96 ? -5.116 13.121 -3.793 1.00 83.81 96 GLN A C 1
ATOM 751 O O . GLN A 1 96 ? -4.685 13.850 -2.906 1.00 83.81 96 GLN A O 1
ATOM 756 N N . GLU A 1 97 ? -4.404 12.824 -4.896 1.00 86.25 97 GLU A N 1
ATOM 757 C CA . GLU A 1 97 ? -2.960 13.079 -5.087 1.00 86.25 97 GLU A CA 1
ATOM 758 C C . GLU A 1 97 ? -2.518 14.446 -4.549 1.00 86.25 97 GLU A C 1
ATOM 760 O O . GLU A 1 97 ? -1.682 14.491 -3.657 1.00 86.25 97 GLU A O 1
ATOM 765 N N . ALA A 1 98 ? -3.154 15.546 -4.967 1.00 88.25 98 ALA A N 1
ATOM 766 C CA . ALA A 1 98 ? -2.800 16.894 -4.509 1.00 88.25 98 ALA A CA 1
ATOM 767 C C . ALA A 1 98 ? -2.889 17.091 -2.976 1.00 88.25 98 ALA A C 1
ATOM 769 O O . ALA A 1 98 ? -2.003 17.701 -2.382 1.00 88.25 98 ALA A O 1
ATOM 770 N N . ARG A 1 99 ? -3.925 16.547 -2.316 1.00 88.25 99 ARG A N 1
ATOM 771 C CA . ARG A 1 99 ? -4.057 16.593 -0.843 1.00 88.25 99 ARG A CA 1
ATOM 772 C C . ARG A 1 99 ? -3.058 15.666 -0.162 1.00 88.25 99 ARG A C 1
ATOM 774 O O . ARG A 1 99 ? -2.528 16.001 0.892 1.00 88.25 99 ARG A O 1
ATOM 781 N N . THR A 1 100 ? -2.810 14.500 -0.755 1.00 90.56 100 THR A N 1
ATOM 782 C CA . THR A 1 100 ? -1.802 13.557 -0.273 1.00 90.56 100 THR A CA 1
ATOM 783 C C . THR A 1 100 ? -0.410 14.182 -0.351 1.00 90.56 100 THR A C 1
ATOM 785 O O . THR A 1 100 ? 0.323 14.089 0.624 1.00 90.56 100 THR A O 1
ATOM 788 N N . SER A 1 101 ? -0.068 14.889 -1.430 1.00 92.44 101 SER A N 1
ATOM 789 C CA . SER A 1 101 ? 1.189 15.633 -1.571 1.00 92.44 101 SER A CA 1
ATOM 790 C C . SER A 1 101 ? 1.320 16.767 -0.551 1.00 92.44 101 SER A C 1
ATOM 792 O O . SER A 1 101 ? 2.373 16.887 0.067 1.00 92.44 101 SER A O 1
ATOM 794 N N . GLU A 1 102 ? 0.266 17.557 -0.309 1.00 93.56 102 GLU A N 1
ATOM 795 C CA . GLU A 1 102 ? 0.275 18.588 0.746 1.00 93.56 102 GLU A CA 1
ATOM 796 C C . GLU A 1 102 ? 0.524 17.968 2.133 1.00 93.56 102 GLU A C 1
ATOM 798 O O . GLU A 1 102 ? 1.355 18.449 2.907 1.00 93.56 102 GLU A O 1
ATOM 803 N N . PHE A 1 103 ? -0.161 16.862 2.440 1.00 94.31 103 PHE A N 1
ATOM 804 C CA . PHE A 1 103 ? 0.017 16.138 3.696 1.00 94.31 103 PHE A CA 1
ATOM 805 C C . PHE A 1 103 ? 1.423 15.537 3.831 1.00 94.31 103 PHE A C 1
ATOM 807 O O . PHE A 1 103 ? 2.043 15.677 4.884 1.00 94.31 103 PHE A O 1
ATOM 814 N N . VAL A 1 104 ? 1.940 14.913 2.768 1.00 95.81 104 VAL A N 1
ATOM 815 C CA . VAL A 1 104 ? 3.294 14.345 2.706 1.00 95.81 104 VAL A CA 1
ATOM 816 C C . VAL A 1 104 ? 4.341 15.432 2.917 1.00 95.81 104 VAL A C 1
ATOM 818 O O . VAL A 1 104 ? 5.210 15.240 3.756 1.00 95.81 104 VAL A O 1
ATOM 821 N N . ALA A 1 105 ? 4.231 16.594 2.268 1.00 95.44 105 ALA A N 1
ATOM 822 C CA . ALA A 1 105 ? 5.169 17.701 2.464 1.00 95.44 105 ALA A CA 1
ATOM 823 C C . ALA A 1 105 ? 5.182 18.202 3.922 1.00 95.44 105 ALA A C 1
ATOM 825 O O . ALA A 1 105 ? 6.245 18.376 4.520 1.00 95.44 105 ALA A O 1
ATOM 826 N N . ARG A 1 106 ? 3.999 18.370 4.531 1.00 95.19 106 ARG A N 1
ATOM 827 C CA . ARG A 1 106 ? 3.855 18.787 5.939 1.00 95.19 106 ARG A CA 1
ATOM 828 C C . ARG A 1 106 ? 4.413 17.750 6.917 1.00 95.19 106 ARG A C 1
ATOM 830 O O . ARG A 1 106 ? 5.079 18.119 7.882 1.00 95.19 106 ARG A O 1
ATOM 837 N N . LEU A 1 107 ? 4.143 16.467 6.676 1.00 94.94 107 LEU A N 1
ATOM 838 C CA . LEU A 1 107 ? 4.624 15.370 7.515 1.00 94.94 107 LEU A CA 1
ATOM 839 C C . LEU A 1 107 ? 6.134 15.147 7.338 1.00 94.94 107 LEU A C 1
ATOM 841 O O . LEU A 1 107 ? 6.823 14.970 8.335 1.00 94.94 107 LEU A O 1
ATOM 845 N N . ALA A 1 108 ? 6.661 15.237 6.114 1.00 94.62 108 ALA A N 1
ATOM 846 C CA . ALA A 1 108 ? 8.090 15.143 5.819 1.00 94.62 108 ALA A CA 1
ATOM 847 C C . ALA A 1 108 ? 8.880 16.273 6.484 1.00 94.62 108 ALA A C 1
ATOM 849 O O . ALA A 1 108 ? 9.838 15.977 7.185 1.00 94.62 108 ALA A O 1
ATOM 850 N N . SER A 1 109 ? 8.431 17.532 6.381 1.00 93.12 109 SER A N 1
ATOM 851 C CA . SER A 1 109 ? 9.043 18.663 7.104 1.00 93.12 109 SER A CA 1
ATOM 852 C C . SER A 1 109 ? 9.194 18.365 8.599 1.00 93.12 109 SER A C 1
ATOM 854 O O . SER A 1 109 ? 10.275 18.529 9.157 1.00 93.12 109 SER A O 1
ATOM 856 N N . LYS A 1 110 ? 8.125 17.875 9.241 1.00 91.56 110 LYS A N 1
ATOM 857 C CA . LYS A 1 110 ? 8.132 17.557 10.675 1.00 91.56 110 LYS A CA 1
ATOM 858 C C . LYS A 1 110 ? 8.980 16.329 11.008 1.00 91.56 110 LYS A C 1
ATOM 860 O O . LYS A 1 110 ? 9.637 16.320 12.039 1.00 91.56 110 LYS A O 1
ATOM 865 N N . MET A 1 111 ? 9.010 15.318 10.144 1.00 90.88 111 MET A N 1
ATOM 866 C CA . MET A 1 111 ? 9.870 14.146 10.326 1.00 90.88 111 MET A CA 1
ATOM 867 C C . MET A 1 111 ? 11.352 14.507 10.193 1.00 90.88 111 MET A C 1
ATOM 869 O O . MET A 1 111 ? 12.142 14.057 11.014 1.00 90.88 111 MET A O 1
ATOM 873 N N . THR A 1 112 ? 11.726 15.371 9.245 1.00 90.94 112 THR A N 1
ATOM 874 C CA . THR A 1 112 ? 13.097 15.887 9.114 1.00 90.94 112 THR A CA 1
ATOM 875 C C . THR A 1 112 ? 13.539 16.633 10.372 1.00 90.94 112 THR A C 1
ATOM 877 O O . THR A 1 112 ? 14.617 16.350 10.886 1.00 90.94 112 THR A O 1
ATOM 880 N N . GLU A 1 113 ? 12.694 17.519 10.917 1.00 89.06 113 GLU A N 1
ATOM 881 C CA . GLU A 1 113 ? 12.963 18.211 12.189 1.00 89.06 113 GLU A CA 1
ATOM 882 C C . GLU A 1 113 ? 13.235 17.219 13.338 1.00 89.06 113 GLU A C 1
ATOM 884 O O . GLU A 1 113 ? 14.250 17.337 14.022 1.00 89.06 113 GLU A O 1
ATOM 889 N N . ILE A 1 114 ? 12.370 16.213 13.517 1.00 87.06 114 ILE A N 1
ATOM 890 C CA . ILE A 1 114 ? 12.470 15.231 14.612 1.00 87.06 114 ILE A CA 1
ATOM 891 C C . ILE A 1 114 ? 13.701 14.326 14.445 1.00 87.06 114 ILE A C 1
ATOM 893 O O . ILE A 1 114 ? 14.500 14.184 15.370 1.00 87.06 114 ILE A O 1
ATOM 897 N N . ILE A 1 115 ? 13.880 13.727 13.263 1.00 83.94 115 ILE A N 1
ATOM 898 C CA . ILE A 1 115 ? 14.951 12.757 12.994 1.00 83.94 115 ILE A CA 1
ATOM 899 C C . ILE A 1 115 ? 16.324 13.435 13.109 1.00 83.94 115 ILE A C 1
ATOM 901 O O . ILE A 1 115 ? 17.218 12.911 13.771 1.00 83.94 115 ILE A O 1
ATOM 905 N N . HIS A 1 116 ? 16.497 14.637 12.547 1.00 83.12 116 HIS A N 1
ATOM 906 C CA . HIS A 1 116 ? 17.776 15.356 12.634 1.00 83.12 116 HIS A CA 1
ATOM 907 C C . HIS A 1 116 ? 18.079 15.900 14.037 1.00 83.12 116 HIS A C 1
ATOM 909 O O . HIS A 1 116 ? 19.253 16.123 14.340 1.00 83.12 116 HIS A O 1
ATOM 915 N N . HIS A 1 117 ? 17.066 16.086 14.892 1.00 77.69 117 HIS A N 1
ATOM 916 C CA . HIS A 1 117 ? 17.248 16.428 16.306 1.00 77.69 117 HIS A CA 1
ATOM 917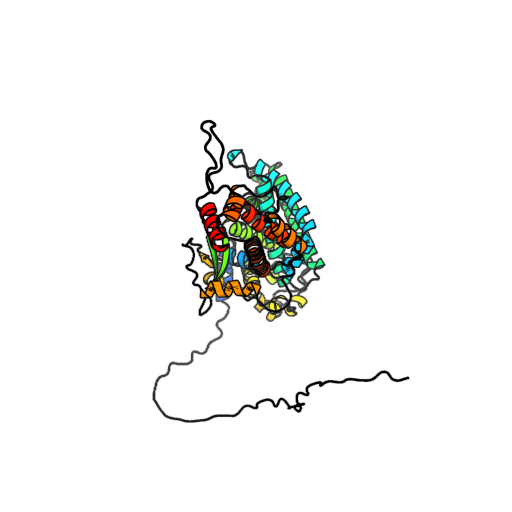 C C . HIS A 1 117 ? 17.668 15.210 17.150 1.00 77.69 117 HIS A C 1
ATOM 919 O O . HIS A 1 117 ? 18.533 15.325 18.017 1.00 77.69 117 HIS A O 1
ATOM 925 N N . GLU A 1 118 ? 17.121 14.023 16.869 1.00 68.50 118 GLU A N 1
ATOM 926 C CA . GLU A 1 118 ? 17.543 12.773 17.520 1.00 68.50 118 GLU A CA 1
ATOM 927 C C . GLU A 1 118 ? 18.958 12.335 17.067 1.00 68.50 118 GLU A C 1
ATOM 929 O O . GLU A 1 118 ? 19.750 11.816 17.864 1.00 68.50 118 GLU A O 1
ATOM 934 N N . GLU A 1 119 ? 19.339 12.590 15.810 1.00 65.69 119 GLU A N 1
ATOM 935 C CA . GLU A 1 119 ? 20.626 12.165 15.246 1.00 65.69 119 GLU A CA 1
ATOM 936 C C . GLU A 1 119 ? 21.793 13.133 15.513 1.00 65.69 119 GLU A C 1
ATOM 938 O O . GLU A 1 119 ? 22.086 14.071 14.760 1.00 65.69 119 GLU A O 1
ATOM 943 N N . HIS A 1 120 ? 22.553 12.806 16.562 1.00 56.09 120 HIS A N 1
ATOM 944 C CA . HIS A 1 120 ? 23.742 13.530 17.032 1.00 56.09 120 HIS A CA 1
ATOM 945 C C . HIS A 1 120 ? 24.977 13.414 16.109 1.00 56.09 120 HIS A C 1
ATOM 947 O O . HIS A 1 120 ? 25.992 14.061 16.357 1.00 56.09 120 HIS A O 1
ATOM 953 N N . SER A 1 121 ? 24.938 12.579 15.062 1.00 54.84 121 SER A N 1
ATOM 954 C CA . SER A 1 121 ? 26.076 12.331 14.165 1.00 54.84 121 SER A CA 1
ATOM 955 C C . SER A 1 121 ? 25.703 12.577 12.706 1.00 54.84 121 SER A C 1
ATOM 957 O O . SER A 1 121 ? 24.833 11.902 12.155 1.00 54.84 121 SER A O 1
ATOM 959 N N . ALA A 1 122 ? 26.400 13.517 12.063 1.00 57.00 122 ALA A N 1
ATOM 960 C CA . ALA A 1 122 ? 26.133 13.928 10.685 1.00 57.00 122 ALA A CA 1
ATOM 961 C C . ALA A 1 122 ? 26.267 12.790 9.653 1.00 57.00 122 ALA A C 1
ATOM 963 O O . ALA A 1 122 ? 25.588 12.827 8.635 1.00 57.00 122 ALA A O 1
ATOM 964 N N . SER A 1 123 ? 27.078 11.757 9.916 1.00 54.41 123 SER A N 1
ATOM 965 C CA . SER A 1 123 ? 27.268 10.622 8.996 1.00 54.41 123 SER A CA 1
ATOM 966 C C . SER A 1 123 ? 26.131 9.594 9.010 1.00 54.41 123 SER A C 1
ATOM 968 O O . SER A 1 123 ? 26.070 8.739 8.126 1.00 54.41 123 SER A O 1
ATOM 970 N N . LYS A 1 124 ? 25.223 9.655 9.995 1.00 62.78 124 LYS A N 1
ATOM 971 C CA . LYS A 1 124 ? 24.010 8.823 10.013 1.00 62.78 124 LYS A CA 1
ATOM 972 C C . LYS A 1 124 ? 22.798 9.519 9.404 1.00 62.78 124 LYS A C 1
ATOM 974 O O . LYS A 1 124 ? 21.951 8.808 8.862 1.00 62.78 124 LYS A O 1
ATOM 979 N N . ARG A 1 125 ? 22.794 10.861 9.401 1.00 71.31 125 ARG A N 1
ATOM 980 C CA . ARG A 1 125 ? 21.651 11.681 8.989 1.00 71.31 125 ARG A CA 1
ATOM 981 C C . ARG A 1 125 ? 21.076 11.252 7.652 1.00 71.31 125 ARG A C 1
ATOM 983 O O . ARG A 1 125 ? 21.764 11.216 6.633 1.00 71.31 125 ARG A O 1
ATOM 990 N N . MET A 1 126 ? 19.799 10.908 7.703 1.00 81.12 126 MET A N 1
ATOM 991 C CA . MET A 1 126 ? 18.993 10.571 6.542 1.00 81.12 126 MET A CA 1
ATOM 992 C C . MET A 1 126 ? 18.740 11.833 5.705 1.00 81.12 126 MET A C 1
ATOM 994 O O . MET A 1 126 ? 18.454 12.899 6.260 1.00 81.12 126 MET A O 1
ATOM 998 N N . ASP A 1 127 ? 18.867 11.732 4.382 1.00 87.38 127 ASP A N 1
ATOM 999 C CA . ASP A 1 127 ? 18.669 12.881 3.492 1.00 87.38 127 ASP A CA 1
ATOM 1000 C C . ASP A 1 127 ? 17.189 13.323 3.492 1.00 87.38 127 ASP A C 1
ATOM 1002 O O . ASP A 1 127 ? 16.306 12.459 3.487 1.00 87.38 127 ASP A O 1
ATOM 1006 N N . PRO A 1 128 ? 16.861 14.632 3.464 1.00 88.88 128 PRO A N 1
ATOM 1007 C CA . PRO A 1 128 ? 15.472 15.094 3.412 1.00 88.88 128 PRO A CA 1
ATOM 1008 C C . PRO A 1 128 ? 14.654 14.523 2.242 1.00 88.88 128 PRO A C 1
ATOM 1010 O O . PRO A 1 128 ? 13.444 14.341 2.382 1.00 88.88 128 PRO A O 1
ATOM 1013 N N . THR A 1 129 ? 15.288 14.200 1.111 1.00 89.94 129 THR A N 1
ATOM 1014 C CA . THR A 1 129 ? 14.648 13.545 -0.043 1.00 89.94 129 THR A CA 1
ATOM 1015 C C . THR A 1 129 ? 14.309 12.088 0.266 1.00 89.94 129 THR A C 1
ATOM 1017 O O . THR A 1 129 ? 13.221 11.626 -0.079 1.00 89.94 129 THR A O 1
ATOM 1020 N N . GLU A 1 130 ? 15.196 11.375 0.970 1.00 90.44 130 GLU A N 1
ATOM 1021 C CA . GLU A 1 130 ? 14.957 10.004 1.439 1.00 90.44 130 GLU A CA 1
ATOM 1022 C C . GLU A 1 130 ? 13.826 9.989 2.487 1.00 90.44 130 GLU A C 1
ATOM 1024 O O . GLU A 1 130 ? 12.894 9.192 2.380 1.00 90.44 130 GLU A O 1
ATOM 1029 N N . ILE A 1 131 ? 13.827 10.931 3.444 1.00 91.81 131 ILE A N 1
ATOM 1030 C CA . ILE A 1 131 ? 12.733 11.099 4.423 1.00 91.81 131 ILE A CA 1
ATOM 1031 C C . ILE A 1 131 ? 11.409 11.373 3.697 1.00 91.81 131 ILE A C 1
ATOM 1033 O O . ILE A 1 131 ? 10.389 10.756 4.006 1.00 91.81 131 ILE A O 1
ATOM 1037 N N . HIS A 1 132 ? 11.406 12.266 2.704 1.00 94.06 132 HIS A N 1
ATOM 1038 C CA . HIS A 1 132 ? 10.214 12.573 1.915 1.00 94.06 132 HIS A CA 1
ATOM 1039 C C . HIS A 1 132 ? 9.699 11.349 1.135 1.00 94.06 132 HIS A C 1
ATOM 1041 O O . HIS A 1 132 ? 8.488 11.118 1.096 1.00 94.06 132 HIS A O 1
ATOM 1047 N N . ALA A 1 133 ? 10.590 10.538 0.555 1.00 92.44 133 ALA A N 1
ATOM 1048 C CA . ALA A 1 133 ? 10.226 9.283 -0.104 1.00 92.44 133 ALA A CA 1
ATOM 1049 C C . ALA A 1 133 ? 9.579 8.291 0.881 1.00 92.44 133 ALA A C 1
ATOM 1051 O O . ALA A 1 133 ? 8.506 7.754 0.594 1.00 92.44 133 ALA A O 1
ATOM 1052 N N . ASN A 1 134 ? 10.152 8.131 2.077 1.00 93.88 134 ASN A N 1
ATOM 1053 C CA . ASN A 1 134 ? 9.610 7.254 3.11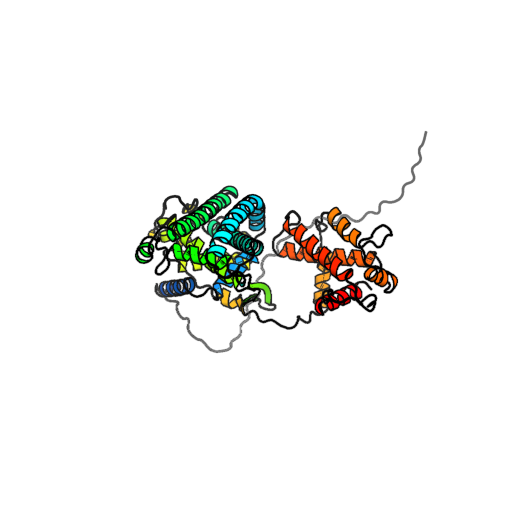7 1.00 93.88 134 ASN A CA 1
ATOM 1054 C C . ASN A 1 134 ? 8.246 7.719 3.626 1.00 93.88 134 ASN A C 1
ATOM 1056 O O . ASN A 1 134 ? 7.339 6.905 3.805 1.00 93.88 134 ASN A O 1
ATOM 1060 N N . VAL A 1 135 ? 8.059 9.029 3.816 1.00 96.06 135 VAL A N 1
ATOM 1061 C CA . VAL A 1 135 ? 6.749 9.597 4.160 1.00 96.06 135 VAL A CA 1
ATOM 1062 C C . VAL A 1 135 ? 5.738 9.349 3.040 1.00 96.06 135 VAL A C 1
ATOM 1064 O O . VAL A 1 135 ? 4.606 8.955 3.323 1.00 96.06 135 VAL A O 1
ATOM 1067 N N . LEU A 1 136 ? 6.123 9.527 1.773 1.00 94.44 136 LEU A N 1
ATOM 1068 C CA . LEU A 1 136 ? 5.247 9.261 0.633 1.00 94.44 136 LEU A CA 1
ATOM 1069 C C . LEU A 1 136 ? 4.821 7.786 0.569 1.00 94.44 136 LEU A C 1
ATOM 1071 O O . LEU A 1 136 ? 3.640 7.506 0.347 1.00 94.44 136 LEU A O 1
ATOM 1075 N N . GLU A 1 137 ? 5.739 6.841 0.779 1.00 93.25 137 GLU A N 1
ATOM 1076 C CA . GLU A 1 137 ? 5.408 5.413 0.820 1.00 93.25 137 GLU A CA 1
ATOM 1077 C C . GLU A 1 137 ? 4.489 5.088 2.007 1.00 93.25 137 GLU A C 1
ATOM 1079 O O . GLU A 1 137 ? 3.402 4.530 1.816 1.00 93.25 137 GLU A O 1
ATOM 1084 N N . PHE A 1 138 ? 4.865 5.524 3.213 1.00 96.06 138 PHE A N 1
ATOM 1085 C CA . PHE A 1 138 ? 4.107 5.307 4.444 1.00 96.06 138 PHE A CA 1
ATOM 1086 C C . PHE A 1 138 ? 2.667 5.824 4.327 1.00 96.06 138 PHE A C 1
ATOM 1088 O O . PHE A 1 138 ? 1.716 5.114 4.660 1.00 96.06 138 PHE A O 1
ATOM 1095 N N . VAL A 1 139 ? 2.479 7.042 3.809 1.00 95.88 139 VAL A N 1
ATOM 1096 C CA . VAL A 1 139 ? 1.154 7.656 3.623 1.00 95.88 139 VAL A CA 1
ATOM 1097 C C . VAL A 1 139 ? 0.337 6.921 2.559 1.00 95.88 139 VAL A C 1
ATOM 1099 O O . VAL A 1 139 ? -0.854 6.677 2.760 1.00 95.88 139 VAL A O 1
ATOM 1102 N N . ASN A 1 140 ? 0.955 6.501 1.453 1.00 93.12 140 ASN A N 1
ATOM 1103 C CA . ASN A 1 140 ? 0.277 5.707 0.427 1.00 93.12 140 ASN A CA 1
ATOM 1104 C C . ASN A 1 140 ? -0.191 4.342 0.957 1.00 93.12 140 ASN A C 1
ATOM 1106 O O . ASN A 1 140 ? -1.317 3.917 0.680 1.00 93.12 140 ASN A O 1
ATOM 1110 N N . LEU A 1 141 ? 0.651 3.664 1.739 1.00 95.00 141 LEU A N 1
ATOM 1111 C CA . LEU A 1 141 ? 0.319 2.391 2.372 1.00 95.00 141 LEU A CA 1
ATOM 1112 C C . LEU A 1 141 ? -0.748 2.573 3.466 1.00 95.00 141 LEU A C 1
ATOM 1114 O O . LEU A 1 141 ? -1.670 1.757 3.561 1.00 95.00 141 LEU A O 1
ATOM 1118 N N . LEU A 1 142 ? -0.694 3.668 4.233 1.00 96.25 142 LEU A N 1
ATOM 1119 C CA . LEU A 1 142 ? -1.705 4.039 5.227 1.00 96.25 142 LEU A CA 1
ATOM 1120 C C . LEU A 1 142 ? -3.071 4.267 4.569 1.00 96.25 142 LEU A C 1
ATOM 1122 O O . LEU A 1 142 ? -4.056 3.684 5.019 1.00 96.25 142 LEU A O 1
ATOM 1126 N N . LEU A 1 143 ? -3.127 5.041 3.480 1.00 93.69 143 LEU A N 1
ATOM 1127 C CA . LEU A 1 143 ? -4.328 5.274 2.671 1.00 93.69 143 LEU A CA 1
ATOM 1128 C C . LEU A 1 143 ? -4.955 3.959 2.197 1.00 93.69 143 LEU A C 1
ATOM 1130 O O . LEU A 1 143 ? -6.120 3.685 2.492 1.00 93.69 143 LEU A O 1
ATOM 1134 N N . LEU A 1 144 ? -4.189 3.119 1.495 1.00 92.38 144 LEU A N 1
ATOM 1135 C CA . LEU A 1 144 ? -4.704 1.870 0.923 1.00 92.38 144 LEU A CA 1
ATOM 1136 C C . LEU A 1 144 ? -5.133 0.866 2.006 1.00 92.38 144 LEU A C 1
ATOM 1138 O O . LEU A 1 144 ? -6.165 0.205 1.855 1.00 92.38 144 LEU A O 1
ATOM 1142 N N . THR A 1 145 ? -4.405 0.791 3.125 1.00 94.69 145 THR A N 1
ATOM 1143 C CA . THR A 1 145 ? -4.783 -0.052 4.273 1.00 94.69 145 THR A CA 1
ATOM 1144 C C . THR A 1 145 ? -6.064 0.464 4.935 1.00 94.69 145 THR A C 1
ATOM 1146 O O . THR A 1 145 ? -6.982 -0.313 5.207 1.00 94.69 145 THR A O 1
ATOM 1149 N N . ASN A 1 146 ? -6.170 1.778 5.152 1.00 94.81 146 ASN A N 1
ATOM 1150 C CA . ASN A 1 146 ? -7.327 2.411 5.783 1.00 94.81 146 ASN A CA 1
ATOM 1151 C C . ASN A 1 146 ? -8.596 2.267 4.929 1.00 94.81 146 ASN A C 1
ATOM 1153 O O . ASN A 1 146 ? -9.653 1.919 5.451 1.00 94.81 146 ASN A O 1
ATOM 1157 N N . LEU A 1 147 ? -8.496 2.441 3.606 1.00 90.81 147 LEU A N 1
ATOM 1158 C CA . LEU A 1 147 ? -9.615 2.229 2.681 1.00 90.81 147 LEU A CA 1
ATOM 1159 C C . LEU A 1 147 ? -10.188 0.807 2.775 1.00 90.81 147 LEU A C 1
ATOM 1161 O O . LEU A 1 147 ? -11.409 0.641 2.761 1.00 90.81 147 LEU A O 1
ATOM 1165 N N . ARG A 1 148 ? -9.332 -0.212 2.936 1.00 88.94 148 ARG A N 1
ATOM 1166 C CA . ARG A 1 148 ? -9.768 -1.606 3.140 1.00 88.94 148 ARG A CA 1
ATOM 1167 C C . ARG A 1 148 ? -10.509 -1.780 4.460 1.00 88.94 148 ARG A C 1
ATOM 1169 O O . ARG A 1 148 ? -11.553 -2.428 4.478 1.00 88.94 148 ARG A O 1
ATOM 1176 N N . VAL A 1 149 ? -10.012 -1.177 5.545 1.00 91.69 149 VAL A N 1
ATOM 1177 C CA . VAL A 1 149 ? -10.695 -1.191 6.852 1.00 91.69 149 VAL A CA 1
ATOM 1178 C C . VAL A 1 149 ? -12.074 -0.535 6.753 1.00 91.69 149 VAL A C 1
ATOM 1180 O O . VAL A 1 149 ? -13.064 -1.145 7.153 1.00 91.69 149 VAL A O 1
ATOM 1183 N N . LEU A 1 150 ? -12.163 0.655 6.151 1.00 91.56 150 LEU A N 1
ATOM 1184 C CA . LEU A 1 150 ? -13.427 1.376 5.978 1.00 91.56 150 LEU A CA 1
ATOM 1185 C C . LEU A 1 150 ? -14.436 0.579 5.133 1.00 91.56 150 LEU A C 1
ATOM 1187 O O . LEU A 1 150 ? -15.592 0.461 5.526 1.00 91.56 150 LEU A O 1
ATOM 1191 N N . GLN A 1 151 ? -14.010 -0.054 4.036 1.00 85.94 151 GLN A N 1
ATOM 1192 C CA . GLN A 1 151 ? -14.872 -0.948 3.241 1.00 85.94 151 GLN A CA 1
ATOM 1193 C C . GLN A 1 151 ? -15.265 -2.242 3.981 1.00 85.94 151 GLN A C 1
ATOM 1195 O O . GLN A 1 151 ? -16.268 -2.878 3.651 1.00 85.94 151 GLN A O 1
ATOM 1200 N N . GLY A 1 152 ? -14.506 -2.638 5.006 1.00 85.44 152 GLY A N 1
ATOM 1201 C CA . GLY A 1 152 ? -14.913 -3.660 5.971 1.00 85.44 152 GLY A CA 1
ATOM 1202 C C . GLY A 1 152 ? -16.033 -3.198 6.914 1.00 85.44 152 GLY A C 1
ATOM 1203 O O . GLY A 1 152 ? -16.782 -4.038 7.415 1.00 85.44 152 GLY A O 1
ATOM 1204 N N . PHE A 1 153 ? -16.169 -1.885 7.141 1.00 86.94 153 PHE A N 1
ATOM 1205 C CA . PHE A 1 153 ? -17.123 -1.276 8.080 1.00 86.94 153 PHE A CA 1
ATOM 1206 C C . PHE A 1 153 ? -18.422 -0.779 7.440 1.00 86.94 153 PHE A C 1
ATOM 1208 O O . PHE A 1 153 ? -19.381 -0.518 8.163 1.00 86.94 153 PHE A O 1
ATOM 1215 N N . GLY A 1 154 ? -18.488 -0.669 6.116 1.00 84.56 154 GLY A N 1
ATOM 1216 C CA . GLY A 1 154 ? -19.719 -0.342 5.401 1.00 84.56 154 GLY A CA 1
ATOM 1217 C C . GLY A 1 154 ? -19.468 0.469 4.141 1.00 84.56 154 GLY A C 1
ATOM 1218 O O . GLY A 1 154 ? -18.328 0.698 3.743 1.00 84.56 154 GLY A O 1
ATOM 1219 N N . THR A 1 155 ? -20.558 0.903 3.520 1.00 85.19 155 THR A N 1
ATOM 1220 C CA . THR A 1 155 ? -20.566 1.595 2.234 1.00 85.19 155 THR A CA 1
ATOM 1221 C C . THR A 1 155 ? -20.650 3.102 2.440 1.00 85.19 155 THR A C 1
ATOM 1223 O O . THR A 1 155 ? -21.650 3.617 2.933 1.00 85.19 155 THR A O 1
ATOM 1226 N N . LEU A 1 156 ? -19.626 3.835 2.003 1.00 85.25 156 LEU A N 1
ATOM 1227 C CA . LEU A 1 156 ? -19.672 5.294 1.884 1.00 85.25 156 LEU A CA 1
ATOM 1228 C C . LEU A 1 156 ? -19.611 5.737 0.418 1.00 85.25 156 LEU A C 1
ATOM 1230 O O . LEU A 1 156 ? -19.148 5.015 -0.467 1.00 85.25 156 LEU A O 1
ATOM 1234 N N . SER A 1 157 ? -20.025 6.980 0.164 1.00 87.38 157 SER A N 1
ATOM 1235 C CA . SER A 1 157 ? -19.636 7.667 -1.070 1.00 87.38 157 SER A CA 1
ATOM 1236 C C . SER A 1 157 ? -18.113 7.861 -1.102 1.00 87.38 157 SER A C 1
ATOM 1238 O O . SER A 1 157 ? -17.464 7.893 -0.055 1.00 87.38 157 SER A O 1
ATOM 1240 N N . LYS A 1 158 ? -17.531 8.071 -2.293 1.00 84.88 158 LYS A N 1
ATOM 1241 C CA . LYS A 1 158 ? -16.090 8.366 -2.436 1.00 84.88 158 LYS A CA 1
ATOM 1242 C C . LYS A 1 158 ? -15.645 9.488 -1.488 1.00 84.88 158 LYS A C 1
ATOM 1244 O O . LYS A 1 158 ? -14.717 9.297 -0.715 1.00 84.88 158 LYS A O 1
ATOM 1249 N N . LYS A 1 159 ? -16.379 10.610 -1.475 1.00 87.44 159 LYS A N 1
ATOM 1250 C CA . LYS A 1 159 ? -16.132 11.751 -0.573 1.00 87.44 159 LYS A CA 1
ATOM 1251 C C . LYS A 1 159 ? -16.217 11.370 0.913 1.00 87.44 159 LYS A C 1
ATOM 1253 O O . LYS A 1 159 ? -15.478 11.930 1.711 1.00 87.44 159 LYS A O 1
ATOM 1258 N N . GLY A 1 160 ? -17.087 10.426 1.279 1.00 90.12 160 GLY A N 1
ATOM 1259 C CA . GLY A 1 160 ? -17.190 9.906 2.645 1.00 90.12 160 GLY A CA 1
ATOM 1260 C C . GLY A 1 160 ? -15.944 9.129 3.076 1.00 90.12 160 GLY A C 1
ATOM 1261 O O . GLY A 1 160 ? -15.392 9.427 4.130 1.00 90.12 160 GLY A O 1
ATOM 1262 N N . TYR A 1 161 ? -15.453 8.200 2.247 1.00 89.81 161 TYR A N 1
ATOM 1263 C CA . TYR A 1 161 ? -14.200 7.486 2.536 1.00 89.81 161 TYR A CA 1
ATOM 1264 C C . TYR A 1 161 ? -13.000 8.434 2.640 1.00 89.81 161 TYR A C 1
ATOM 1266 O O . TYR A 1 161 ? -12.191 8.283 3.551 1.00 89.81 161 TYR A O 1
ATOM 1274 N N . LEU A 1 162 ? -12.912 9.430 1.747 1.00 88.25 162 LEU A N 1
ATOM 1275 C CA . LEU A 1 162 ? -11.858 10.445 1.814 1.00 88.25 162 LEU A CA 1
ATOM 1276 C C . LEU A 1 162 ? -11.937 11.254 3.116 1.00 88.25 162 LEU A C 1
ATOM 1278 O O . LEU A 1 162 ? -10.918 11.438 3.767 1.00 88.25 162 LEU A O 1
ATOM 1282 N N . LYS A 1 163 ? -13.139 11.653 3.555 1.00 91.56 163 LYS A N 1
ATOM 1283 C CA . LYS A 1 163 ? -13.329 12.381 4.820 1.00 91.56 163 LYS A CA 1
ATOM 1284 C C . LYS A 1 163 ? -12.903 11.563 6.046 1.00 91.56 163 LYS A C 1
ATOM 1286 O O . LYS A 1 163 ? -12.242 12.101 6.927 1.00 91.56 163 LYS A O 1
ATOM 1291 N N . GLU A 1 164 ? -13.245 10.275 6.112 1.00 93.62 164 GLU A N 1
ATOM 1292 C CA . GLU A 1 164 ? -12.788 9.397 7.205 1.00 93.62 164 GLU A CA 1
ATOM 1293 C C . GLU A 1 164 ? -11.256 9.240 7.223 1.00 93.62 164 GLU A C 1
ATOM 1295 O O . GLU A 1 164 ? -10.671 9.032 8.286 1.00 93.62 164 GLU A O 1
ATOM 1300 N N . HIS A 1 165 ? -10.603 9.348 6.062 1.00 92.44 165 HIS A N 1
ATOM 1301 C CA . HIS A 1 165 ? -9.150 9.298 5.940 1.00 92.44 165 HIS A CA 1
ATOM 1302 C C . HIS A 1 165 ? -8.466 10.641 6.257 1.00 92.44 165 HIS A C 1
ATOM 1304 O O . HIS A 1 165 ? -7.464 10.644 6.969 1.00 92.44 165 HIS A O 1
ATOM 1310 N N . ASP A 1 166 ? -9.039 11.775 5.841 1.00 91.56 166 ASP A N 1
ATOM 1311 C CA . ASP A 1 166 ? -8.565 13.114 6.223 1.00 91.56 166 ASP A CA 1
ATOM 1312 C C . ASP A 1 166 ? -8.546 13.256 7.769 1.00 91.56 166 ASP A C 1
ATOM 1314 O O . ASP A 1 166 ? -7.556 13.704 8.344 1.00 91.56 166 ASP A O 1
ATOM 1318 N N . LEU A 1 167 ? -9.568 12.736 8.470 1.00 94.56 167 LEU A N 1
ATOM 1319 C CA . LEU A 1 167 ? -9.627 12.701 9.945 1.00 94.56 167 LEU A CA 1
ATOM 1320 C C . LEU A 1 167 ? -8.532 11.838 10.612 1.00 94.56 167 LEU A C 1
ATOM 1322 O O . LEU A 1 167 ? -8.201 12.068 11.780 1.00 94.56 167 LEU A O 1
ATOM 1326 N N . LEU A 1 168 ? -7.998 10.834 9.909 1.00 95.69 168 LEU A N 1
ATOM 1327 C CA . LEU A 1 168 ? -6.863 10.018 10.359 1.00 95.69 168 LEU A CA 1
ATOM 1328 C C . LEU A 1 168 ? -5.540 10.772 10.165 1.00 95.69 168 LEU A C 1
ATOM 1330 O O . LEU A 1 168 ? -4.686 10.734 11.049 1.00 95.69 168 LEU A O 1
ATOM 1334 N N . HIS A 1 169 ? -5.390 11.479 9.044 1.00 93.88 169 HIS A N 1
ATOM 1335 C CA . HIS A 1 169 ? -4.239 12.333 8.749 1.00 93.88 169 HIS A CA 1
ATOM 1336 C C . HIS A 1 169 ? -4.104 13.501 9.733 1.00 93.88 169 HIS A C 1
ATOM 1338 O O . HIS A 1 169 ? -3.037 13.691 10.318 1.00 93.88 169 HIS A O 1
ATOM 1344 N N . GLU A 1 170 ? -5.192 14.230 9.992 1.00 93.19 170 GLU A N 1
ATOM 1345 C CA . GLU A 1 170 ? -5.231 15.284 11.015 1.00 93.19 170 GLU A CA 1
ATOM 1346 C C . GLU A 1 170 ? -4.836 14.743 12.394 1.00 93.19 170 GLU A C 1
ATOM 1348 O O . GLU A 1 170 ? -4.025 15.344 13.098 1.00 93.19 170 GLU A O 1
ATOM 1353 N N . TRP A 1 171 ? -5.371 13.580 12.781 1.00 96.00 171 TRP A N 1
ATOM 1354 C CA . TRP A 1 171 ? -5.014 12.953 14.051 1.00 96.00 171 TRP A CA 1
ATOM 1355 C C . TRP A 1 171 ? -3.540 12.544 14.114 1.00 96.00 171 TRP A C 1
ATOM 1357 O O . TRP A 1 171 ? -2.914 12.786 15.143 1.00 96.00 171 TRP A O 1
ATOM 1367 N N . LEU A 1 172 ? -2.982 11.973 13.040 1.00 96.38 172 LEU A N 1
ATOM 1368 C CA . LEU A 1 172 ? -1.573 11.576 12.979 1.00 96.38 172 LEU A CA 1
ATOM 1369 C C . LEU A 1 172 ? -0.644 12.775 13.220 1.00 96.38 172 LEU A C 1
ATOM 1371 O O . LEU A 1 172 ? 0.216 12.704 14.097 1.00 96.38 172 LEU A O 1
ATOM 1375 N N . LEU A 1 173 ? -0.855 13.892 12.516 1.00 93.38 173 LEU A N 1
ATOM 1376 C CA . LEU A 1 173 ? -0.079 15.117 12.750 1.00 93.38 173 LEU A CA 1
ATOM 1377 C C . LEU A 1 173 ? -0.235 15.617 14.192 1.00 93.38 173 LEU A C 1
ATOM 1379 O O . LEU A 1 173 ? 0.759 15.933 14.841 1.00 93.38 173 LEU A O 1
ATOM 1383 N N . ASN A 1 174 ? -1.460 15.632 14.722 1.00 92.44 174 ASN A N 1
ATOM 1384 C CA . ASN A 1 174 ? -1.717 16.104 16.082 1.00 92.44 174 ASN A CA 1
ATOM 1385 C C . ASN A 1 174 ? -1.025 15.246 17.159 1.00 92.44 174 ASN A C 1
ATOM 1387 O O . ASN A 1 174 ? -0.479 15.805 18.107 1.00 92.44 174 ASN A O 1
ATOM 1391 N N . ILE A 1 175 ? -1.002 13.910 17.036 1.00 93.00 175 ILE A N 1
ATOM 1392 C CA . ILE A 1 175 ? -0.310 13.059 18.025 1.00 93.00 175 ILE A CA 1
ATOM 1393 C C . ILE A 1 175 ? 1.214 13.168 17.940 1.00 93.00 175 ILE A C 1
ATOM 1395 O O . ILE A 1 175 ? 1.864 13.040 18.976 1.00 93.00 175 ILE A O 1
ATOM 1399 N N . ILE A 1 176 ? 1.773 13.433 16.754 1.00 90.38 176 ILE A N 1
ATOM 1400 C CA . ILE A 1 176 ? 3.203 13.722 16.587 1.00 90.38 176 ILE A CA 1
ATOM 1401 C C . ILE A 1 176 ? 3.526 15.034 17.310 1.00 90.38 176 ILE A C 1
ATOM 1403 O O . ILE A 1 176 ? 4.307 15.023 18.255 1.00 90.38 176 ILE A O 1
ATOM 1407 N N . LEU A 1 177 ? 2.826 16.126 16.977 1.00 85.56 177 LEU A N 1
ATOM 1408 C CA . LEU A 1 177 ? 3.027 17.442 17.599 1.00 85.56 177 LEU A CA 1
ATOM 1409 C C . LEU A 1 177 ? 2.917 17.395 19.134 1.00 85.56 177 LEU A C 1
ATOM 1411 O O . LEU A 1 177 ? 3.804 17.879 19.828 1.00 85.56 177 LEU A O 1
ATOM 1415 N N . ILE A 1 178 ? 1.869 16.766 19.681 1.00 81.44 178 ILE A N 1
ATOM 1416 C CA . ILE A 1 178 ? 1.676 16.633 21.140 1.00 81.44 178 ILE A CA 1
ATOM 1417 C C . ILE A 1 178 ? 2.786 15.795 21.798 1.00 81.44 178 ILE A C 1
ATOM 1419 O O . ILE A 1 178 ? 3.077 15.982 22.980 1.00 81.44 178 ILE A O 1
ATOM 1423 N N . THR A 1 179 ? 3.382 14.850 21.067 1.00 77.62 179 THR A N 1
ATOM 1424 C CA . THR A 1 179 ? 4.479 14.027 21.588 1.00 77.62 179 THR A CA 1
ATOM 1425 C C . THR A 1 179 ? 5.787 14.810 21.627 1.00 77.62 179 THR A C 1
ATOM 1427 O O . THR A 1 179 ? 6.490 14.700 22.629 1.00 77.62 179 THR A O 1
ATOM 1430 N N . GLU A 1 180 ? 6.060 15.644 20.618 1.00 71.62 180 GLU A N 1
ATOM 1431 C CA . GLU A 1 180 ? 7.235 16.525 20.602 1.00 71.62 180 GLU A CA 1
ATOM 1432 C C . GLU A 1 180 ? 7.154 17.612 21.681 1.00 71.62 180 GLU A C 1
ATOM 1434 O O . GLU A 1 180 ? 8.057 17.694 22.504 1.00 71.62 180 GLU A O 1
ATOM 1439 N N . PHE A 1 181 ? 6.032 18.338 21.808 1.00 60.62 181 PHE A N 1
ATOM 1440 C CA . PHE A 1 181 ? 5.860 19.349 22.873 1.00 60.62 181 PHE A CA 1
ATOM 1441 C C . PHE A 1 181 ? 6.081 18.799 24.298 1.00 60.62 181 PHE A C 1
ATOM 1443 O O . PHE A 1 181 ? 6.414 19.542 25.212 1.00 60.62 181 PHE A O 1
ATOM 1450 N N . ARG A 1 182 ? 5.899 17.490 24.521 1.00 59.06 182 ARG A N 1
ATOM 1451 C CA . ARG A 1 182 ? 6.146 16.847 25.825 1.00 59.06 182 ARG A CA 1
ATOM 1452 C C . ARG A 1 182 ? 7.591 16.388 26.044 1.00 59.06 182 ARG A C 1
ATOM 1454 O O . ARG A 1 182 ? 7.875 15.868 27.123 1.00 59.06 182 ARG A O 1
ATOM 1461 N N . ARG A 1 183 ? 8.471 16.493 25.045 1.00 59.78 183 ARG A N 1
ATOM 1462 C CA . ARG A 1 183 ? 9.901 16.171 25.177 1.00 59.78 183 ARG A CA 1
ATOM 1463 C C . ARG A 1 183 ? 10.681 17.338 25.779 1.00 59.78 183 ARG A C 1
ATOM 1465 O O . ARG A 1 183 ? 11.526 17.085 26.630 1.00 59.78 183 ARG A O 1
ATOM 1472 N N . ASP A 1 184 ? 10.348 18.570 25.400 1.00 55.62 184 ASP A N 1
ATOM 1473 C CA . ASP A 1 184 ? 11.118 19.760 25.790 1.00 55.62 184 ASP A CA 1
ATOM 1474 C C . ASP A 1 184 ? 10.788 20.269 27.211 1.00 55.62 184 ASP A C 1
ATOM 1476 O O . ASP A 1 184 ? 11.666 20.781 27.903 1.00 55.62 184 ASP A O 1
ATOM 1480 N N . ASP A 1 185 ? 9.551 20.067 27.688 1.00 51.47 185 ASP A N 1
ATOM 1481 C CA . ASP A 1 185 ? 9.015 20.753 28.881 1.00 51.47 185 ASP A CA 1
ATOM 1482 C C . ASP A 1 185 ? 8.934 19.914 30.185 1.00 51.47 185 ASP A C 1
ATOM 1484 O O . ASP A 1 185 ? 8.418 20.407 31.194 1.00 51.47 185 ASP A O 1
ATOM 1488 N N . GLN A 1 186 ? 9.379 18.645 30.228 1.00 48.72 186 GLN A N 1
ATOM 1489 C CA . GLN A 1 186 ? 9.239 17.800 31.438 1.00 48.72 186 GLN A CA 1
ATOM 1490 C C . GLN A 1 186 ? 10.501 17.034 31.877 1.00 48.72 186 GLN A C 1
ATOM 1492 O O . GLN A 1 186 ? 11.127 16.357 31.062 1.00 48.72 186 GLN A O 1
ATOM 1497 N N . PRO A 1 187 ? 10.816 17.007 33.195 1.00 50.06 187 PRO A N 1
ATOM 1498 C CA . PRO A 1 187 ? 11.863 16.142 33.732 1.00 50.06 187 PRO A CA 1
ATOM 1499 C C . PRO A 1 187 ? 11.492 14.645 33.603 1.00 50.06 187 PRO A C 1
ATOM 1501 O O . PRO A 1 187 ? 10.303 14.300 33.668 1.00 50.06 187 PRO A O 1
ATOM 1504 N N . PRO A 1 188 ? 12.485 13.737 33.468 1.00 52.88 188 PRO A N 1
ATOM 1505 C CA . PRO A 1 188 ? 12.266 12.367 32.983 1.00 52.88 188 PRO A CA 1
ATOM 1506 C C . PRO A 1 188 ? 11.238 11.529 33.760 1.00 52.88 188 PRO A C 1
ATOM 1508 O O . PRO A 1 188 ? 10.475 10.775 33.152 1.00 52.88 188 PRO A O 1
ATOM 1511 N N . ASP A 1 189 ? 11.174 11.681 35.085 1.00 45.53 189 ASP A N 1
ATOM 1512 C CA . ASP A 1 189 ? 10.409 10.784 35.964 1.00 45.53 189 ASP A CA 1
ATOM 1513 C C . ASP A 1 189 ? 8.886 11.026 35.980 1.00 45.53 189 ASP A C 1
ATOM 1515 O O . ASP A 1 189 ? 8.128 10.180 36.459 1.00 45.53 189 ASP A O 1
ATOM 1519 N N . LEU A 1 190 ? 8.398 12.151 35.437 1.00 45.97 190 LEU A N 1
ATOM 1520 C CA . LEU A 1 190 ? 6.965 12.499 35.461 1.00 45.97 190 LEU A CA 1
ATOM 1521 C C . LEU A 1 190 ? 6.245 12.289 34.117 1.00 45.97 190 LEU A C 1
ATOM 1523 O O . LEU A 1 190 ? 5.029 12.076 34.097 1.00 45.97 190 LEU A O 1
ATOM 1527 N N . GLY A 1 191 ? 6.967 12.283 32.991 1.00 44.56 191 GLY A N 1
ATOM 1528 C CA . GLY A 1 191 ? 6.367 12.200 31.650 1.00 44.56 191 GLY A CA 1
ATOM 1529 C C . GLY A 1 191 ? 5.705 10.852 31.316 1.00 44.56 191 GLY A C 1
ATOM 1530 O O . GLY A 1 191 ? 4.773 10.790 30.506 1.00 44.56 191 GLY A O 1
ATOM 1531 N N . ALA A 1 192 ? 6.132 9.759 31.958 1.00 45.16 192 ALA A N 1
ATOM 1532 C CA . ALA A 1 192 ? 5.649 8.408 31.658 1.00 45.16 192 ALA A CA 1
ATOM 1533 C C . ALA A 1 192 ? 4.150 8.201 31.966 1.00 45.16 192 ALA A C 1
ATOM 1535 O O . ALA A 1 192 ? 3.463 7.476 31.240 1.00 45.16 192 ALA A O 1
ATOM 1536 N N . GLN A 1 193 ? 3.615 8.863 33.000 1.00 47.31 193 GLN A N 1
ATOM 1537 C CA . GLN A 1 193 ? 2.250 8.616 33.490 1.00 47.31 193 GLN A CA 1
ATOM 1538 C C . GLN A 1 193 ? 1.139 9.284 32.655 1.00 47.31 193 GLN A C 1
ATOM 1540 O O . GLN A 1 193 ? -0.033 8.950 32.814 1.00 47.31 193 GLN A O 1
ATOM 1545 N N . SER A 1 194 ? 1.482 10.197 31.738 1.00 61.59 194 SER A N 1
ATOM 1546 C CA . SER A 1 194 ? 0.511 11.038 31.011 1.00 61.59 194 SER A CA 1
ATOM 1547 C C . SER A 1 194 ? 0.185 10.555 29.584 1.00 61.59 194 SER A C 1
ATOM 1549 O O . SER A 1 194 ? -0.634 11.159 28.885 1.00 61.59 194 SER A O 1
ATOM 1551 N N . SER A 1 195 ? 0.825 9.489 29.088 1.00 74.31 195 SER A N 1
ATOM 1552 C CA . SER A 1 195 ? 0.584 8.989 27.723 1.00 74.31 195 SER A CA 1
ATOM 1553 C C . SER A 1 195 ? -0.607 8.009 27.670 1.00 74.31 195 SER A C 1
ATOM 1555 O O . SER A 1 195 ? -0.588 6.996 28.379 1.00 74.31 195 SER A O 1
ATOM 1557 N N . PRO A 1 196 ? -1.643 8.243 26.831 1.00 84.31 196 PRO A N 1
ATOM 1558 C CA . PRO A 1 196 ? -2.805 7.359 26.755 1.00 84.31 196 PRO A CA 1
ATOM 1559 C C . PRO A 1 196 ? -2.420 5.905 26.460 1.00 84.31 196 PRO A C 1
ATOM 1561 O O . PRO A 1 196 ? -1.758 5.606 25.462 1.00 84.31 196 PRO A O 1
ATOM 1564 N N . LYS A 1 197 ? -2.852 4.985 27.325 1.00 89.56 197 LYS A N 1
ATOM 1565 C CA . LYS A 1 197 ? -2.612 3.548 27.165 1.00 89.56 197 LYS A CA 1
ATOM 1566 C C . LYS A 1 197 ? -3.513 2.987 26.066 1.00 89.56 197 LYS A C 1
ATOM 1568 O O . LYS A 1 197 ? -4.728 2.901 26.237 1.00 89.56 197 LYS A O 1
ATOM 1573 N N . VAL A 1 198 ? -2.920 2.568 24.950 1.00 91.12 198 VAL A N 1
ATOM 1574 C CA . VAL A 1 198 ? -3.664 2.038 23.799 1.00 91.12 198 VAL A CA 1
ATOM 1575 C C . VAL A 1 198 ? -3.982 0.560 24.013 1.00 91.12 198 VAL A C 1
ATOM 1577 O O . VAL A 1 198 ? -5.144 0.157 23.948 1.00 91.12 198 VAL A O 1
ATOM 1580 N N . PHE A 1 199 ? -2.979 -0.253 24.345 1.00 93.06 199 PHE A N 1
ATOM 1581 C CA . PHE A 1 199 ? -3.115 -1.688 24.629 1.00 93.06 199 PHE A CA 1
ATOM 1582 C C . PHE A 1 199 ? -2.278 -2.064 25.869 1.00 93.06 199 PHE A C 1
ATOM 1584 O O . PHE A 1 199 ? -1.492 -1.249 26.359 1.00 93.06 199 PHE A O 1
ATOM 1591 N N . PRO A 1 200 ? -2.437 -3.267 26.454 1.00 88.81 200 PRO A N 1
ATOM 1592 C CA . PRO A 1 200 ? -1.511 -3.743 27.480 1.00 88.81 200 PRO A CA 1
ATOM 1593 C C . PRO A 1 200 ? -0.076 -3.743 26.935 1.00 88.81 200 PRO A C 1
ATOM 1595 O O . PRO A 1 200 ? 0.176 -4.338 25.894 1.00 88.81 200 PRO A O 1
ATOM 1598 N N . GLY A 1 201 ? 0.834 -3.039 27.612 1.00 86.44 201 GLY A N 1
ATOM 1599 C CA . GLY A 1 201 ? 2.222 -2.879 27.167 1.00 86.44 201 GLY A CA 1
ATOM 1600 C C . GLY A 1 201 ? 2.443 -1.917 25.989 1.00 86.44 201 GLY A C 1
ATOM 1601 O O . GLY A 1 201 ? 3.565 -1.862 25.500 1.00 86.44 201 GLY A O 1
ATOM 1602 N N . LEU A 1 202 ? 1.425 -1.168 25.531 1.00 91.19 202 LEU A N 1
ATOM 1603 C CA . LEU A 1 202 ? 1.587 -0.187 24.450 1.00 91.19 202 LEU A CA 1
ATOM 1604 C C . LEU A 1 202 ? 0.853 1.135 24.721 1.00 91.19 202 LEU A C 1
ATOM 1606 O O . LEU A 1 202 ? -0.379 1.183 24.804 1.00 91.19 202 LEU A O 1
ATOM 1610 N N . HIS A 1 203 ? 1.624 2.215 24.800 1.00 92.56 203 HIS A N 1
ATOM 1611 C CA . HIS A 1 203 ? 1.166 3.592 24.985 1.00 92.56 203 HIS A CA 1
ATOM 1612 C C . HIS A 1 203 ? 1.205 4.390 23.677 1.00 92.56 203 HIS A C 1
ATOM 1614 O O . HIS A 1 203 ? 1.937 4.046 22.753 1.00 92.56 203 HIS A O 1
ATOM 1620 N N . LEU A 1 204 ? 0.438 5.482 23.599 1.00 92.19 204 LEU A N 1
ATOM 1621 C CA . LEU A 1 204 ? 0.353 6.308 22.391 1.00 92.19 204 LEU A CA 1
ATOM 1622 C C . LEU A 1 204 ? 1.713 6.906 21.991 1.00 92.19 204 LEU A C 1
ATOM 1624 O O . LEU A 1 204 ? 2.033 6.905 20.808 1.00 92.19 204 LEU A O 1
ATOM 1628 N N . LYS A 1 205 ? 2.544 7.307 22.967 1.00 90.81 205 LYS A N 1
ATOM 1629 C CA . LYS A 1 205 ? 3.924 7.769 22.725 1.00 90.81 205 LYS A CA 1
ATOM 1630 C C . LYS A 1 205 ? 4.743 6.717 21.960 1.00 90.81 205 LYS A C 1
ATOM 1632 O O . LYS A 1 205 ? 5.332 7.032 20.938 1.00 90.81 205 LYS A O 1
ATOM 1637 N N . GLN A 1 206 ? 4.652 5.448 22.361 1.00 92.06 206 GLN A N 1
ATOM 1638 C CA . GLN A 1 206 ? 5.331 4.327 21.694 1.00 92.06 206 GLN A CA 1
ATOM 1639 C C . GLN A 1 206 ? 4.770 4.006 20.301 1.00 92.06 206 GLN A C 1
ATOM 1641 O O . GLN A 1 206 ? 5.448 3.378 19.491 1.00 92.06 206 GLN A O 1
ATOM 1646 N N . VAL A 1 207 ? 3.527 4.400 20.001 1.00 94.38 207 VAL A N 1
ATOM 1647 C CA . VAL A 1 207 ? 2.989 4.325 18.633 1.00 94.38 207 VAL A CA 1
ATOM 1648 C C . VAL A 1 207 ? 3.608 5.425 17.770 1.00 94.38 207 VAL A C 1
ATOM 1650 O O . VAL A 1 207 ? 4.002 5.133 16.647 1.00 94.38 207 VAL A O 1
ATOM 1653 N N . VAL A 1 208 ? 3.755 6.646 18.297 1.00 93.62 208 VAL A N 1
ATOM 1654 C CA . VAL A 1 208 ? 4.422 7.764 17.602 1.00 93.62 208 VAL A CA 1
ATOM 1655 C C . VAL A 1 208 ? 5.907 7.470 17.375 1.00 93.62 208 VAL A C 1
ATOM 1657 O O . VAL A 1 208 ? 6.365 7.572 16.244 1.00 93.62 208 VAL A O 1
ATOM 1660 N N . GLU A 1 209 ? 6.630 6.991 18.391 1.00 91.69 209 GLU A N 1
ATOM 1661 C CA . GLU A 1 209 ? 8.038 6.567 18.277 1.00 91.69 209 GLU A CA 1
ATOM 1662 C C . GLU A 1 209 ? 8.233 5.513 17.170 1.00 91.69 209 GLU A C 1
ATOM 1664 O O . GLU A 1 209 ? 9.177 5.598 16.392 1.00 91.69 209 GLU A O 1
ATOM 1669 N N . ARG A 1 210 ? 7.300 4.560 17.019 1.00 94.06 210 ARG A N 1
ATOM 1670 C CA . ARG A 1 210 ? 7.324 3.572 15.921 1.00 94.06 210 ARG A CA 1
ATOM 1671 C C . ARG A 1 210 ? 7.022 4.166 14.544 1.00 94.06 210 ARG A C 1
ATOM 1673 O O . ARG A 1 210 ? 7.470 3.598 13.552 1.00 94.06 210 ARG A O 1
ATOM 1680 N N . VAL A 1 211 ? 6.254 5.256 14.465 1.00 95.50 211 VAL A N 1
ATOM 1681 C CA . VAL A 1 211 ? 6.030 6.001 13.212 1.00 95.50 211 VAL A CA 1
ATOM 1682 C C . VAL A 1 211 ? 7.297 6.749 12.817 1.00 95.50 211 VAL A C 1
ATOM 1684 O O . VAL A 1 211 ? 7.743 6.584 11.686 1.00 95.50 211 VAL A O 1
ATOM 1687 N N . VAL A 1 212 ? 7.915 7.478 13.752 1.00 92.69 212 VAL A N 1
ATOM 1688 C CA . VAL A 1 212 ? 9.206 8.152 13.531 1.00 92.69 212 VAL A CA 1
ATOM 1689 C C . VAL A 1 212 ? 10.270 7.130 13.117 1.00 92.69 212 VAL A C 1
ATOM 1691 O O . VAL A 1 212 ? 10.901 7.304 12.082 1.00 92.69 212 VAL A O 1
ATOM 1694 N N . GLN A 1 213 ? 10.386 6.001 13.828 1.00 91.75 213 GLN A N 1
ATOM 1695 C CA . GLN A 1 213 ? 11.319 4.921 13.485 1.00 91.75 213 GLN A CA 1
ATOM 1696 C C . GLN A 1 213 ? 11.076 4.327 12.087 1.00 91.75 213 GLN A C 1
ATOM 1698 O O . GLN A 1 213 ? 12.036 4.052 11.378 1.00 91.75 213 GLN A O 1
ATOM 1703 N N . ALA A 1 214 ? 9.819 4.101 11.690 1.00 93.19 214 ALA A N 1
ATOM 1704 C CA . ALA A 1 214 ? 9.490 3.510 10.388 1.00 93.19 214 ALA A CA 1
ATOM 1705 C C . ALA A 1 214 ? 9.669 4.480 9.208 1.00 93.19 214 ALA A C 1
ATOM 1707 O O . ALA A 1 214 ? 9.748 4.035 8.067 1.00 93.19 214 ALA A O 1
ATOM 1708 N N . ILE A 1 215 ? 9.699 5.789 9.472 1.00 93.00 215 ILE A N 1
ATOM 1709 C CA . ILE A 1 215 ? 9.970 6.823 8.468 1.00 93.00 215 ILE A CA 1
ATOM 1710 C C . ILE A 1 215 ? 11.472 7.128 8.407 1.00 93.00 215 ILE A C 1
ATOM 1712 O O . ILE A 1 215 ? 12.016 7.223 7.313 1.00 93.00 215 ILE A O 1
ATOM 1716 N N . GLY A 1 216 ? 12.145 7.224 9.557 1.00 89.31 216 GLY A N 1
ATOM 1717 C CA . GLY A 1 216 ? 13.587 7.469 9.674 1.00 89.31 216 GLY A CA 1
ATOM 1718 C C . GLY A 1 216 ? 14.480 6.242 9.463 1.00 89.31 216 GLY A C 1
ATOM 1719 O O . GLY A 1 216 ? 15.703 6.360 9.466 1.00 89.31 216 GLY A O 1
ATOM 1720 N N . SER A 1 217 ? 13.912 5.046 9.284 1.00 85.94 217 SER A N 1
ATOM 1721 C CA . SER A 1 217 ? 14.680 3.885 8.837 1.00 85.94 217 SER A CA 1
ATOM 1722 C C . SER A 1 217 ? 15.068 4.061 7.372 1.00 85.94 217 SER A C 1
ATOM 1724 O O . SER A 1 217 ? 14.180 4.124 6.521 1.00 85.94 217 SER A O 1
ATOM 1726 N N . LYS A 1 218 ? 16.372 4.066 7.069 1.00 80.94 218 LYS A N 1
ATOM 1727 C CA . LYS A 1 218 ? 16.866 4.044 5.683 1.00 80.94 218 LYS A CA 1
ATOM 1728 C C . LYS A 1 218 ? 16.209 2.926 4.882 1.00 80.94 218 LYS A C 1
ATOM 1730 O O . LYS A 1 218 ? 15.942 1.852 5.433 1.00 80.94 218 LYS A O 1
ATOM 1735 N N . ASN A 1 219 ? 15.975 3.157 3.592 1.00 70.25 219 ASN A N 1
ATOM 1736 C CA . ASN A 1 219 ? 15.331 2.159 2.736 1.00 70.25 219 ASN A CA 1
ATOM 1737 C C . ASN A 1 219 ? 16.229 0.938 2.518 1.00 70.25 219 ASN A C 1
ATOM 1739 O O . ASN A 1 219 ? 17.043 0.863 1.600 1.00 70.25 219 ASN A O 1
ATOM 1743 N N . SER A 1 220 ? 16.053 -0.045 3.398 1.00 73.50 220 SER A N 1
ATOM 1744 C CA . SER A 1 220 ? 16.679 -1.354 3.312 1.00 73.50 220 SER A CA 1
ATOM 1745 C C . SER A 1 220 ? 16.112 -2.097 2.103 1.00 73.50 220 SER A C 1
ATOM 1747 O O . SER A 1 220 ? 15.023 -2.670 2.161 1.00 73.50 220 SER A O 1
ATOM 1749 N N . ASN A 1 221 ? 16.886 -2.143 1.016 1.00 75.06 221 ASN A N 1
ATOM 1750 C CA . ASN A 1 221 ? 16.625 -3.006 -0.143 1.00 75.06 221 ASN A CA 1
ATOM 1751 C C . ASN A 1 221 ? 16.754 -4.509 0.191 1.00 75.06 221 ASN A C 1
ATOM 1753 O O . ASN A 1 221 ? 16.635 -5.356 -0.693 1.00 75.06 221 ASN A O 1
ATOM 1757 N N . HIS A 1 222 ? 16.987 -4.869 1.459 1.00 88.88 222 HIS A N 1
ATOM 1758 C CA . HIS A 1 222 ? 17.046 -6.250 1.910 1.00 88.88 222 HIS A CA 1
ATOM 1759 C C . HIS A 1 222 ? 15.664 -6.916 1.810 1.00 88.88 222 HIS A C 1
ATOM 1761 O O . HIS A 1 222 ? 14.754 -6.669 2.606 1.00 88.88 222 HIS A O 1
ATOM 1767 N N . LEU A 1 223 ? 15.510 -7.765 0.792 1.00 92.38 223 LEU A N 1
ATOM 1768 C CA . LEU A 1 223 ? 14.300 -8.537 0.532 1.00 92.38 223 LEU A CA 1
ATOM 1769 C C . LEU A 1 223 ? 14.206 -9.723 1.501 1.00 92.38 223 LEU A C 1
ATOM 1771 O O . LEU A 1 223 ? 15.054 -10.611 1.495 1.00 92.38 223 LEU A O 1
ATOM 1775 N N . ILE A 1 224 ? 13.142 -9.750 2.307 1.00 94.19 224 ILE A N 1
ATOM 1776 C CA . ILE A 1 224 ? 12.894 -10.775 3.334 1.00 94.19 224 ILE A CA 1
ATOM 1777 C C . ILE A 1 224 ? 11.979 -11.880 2.801 1.00 94.19 224 ILE A C 1
ATOM 1779 O O . ILE A 1 224 ? 12.182 -13.066 3.068 1.00 94.19 224 ILE A O 1
ATOM 1783 N N . TYR A 1 225 ? 10.951 -11.499 2.039 1.00 95.38 225 TYR A N 1
ATOM 1784 C CA . TYR A 1 225 ? 9.909 -12.414 1.577 1.00 95.38 225 TYR A CA 1
ATOM 1785 C C . TYR A 1 225 ? 9.587 -12.256 0.095 1.00 95.38 225 TYR A C 1
ATOM 1787 O O . TYR A 1 225 ? 9.720 -11.184 -0.491 1.00 95.38 225 TYR A O 1
ATOM 1795 N N . ARG A 1 226 ? 9.069 -13.335 -0.490 1.00 93.12 226 ARG A N 1
ATOM 1796 C CA . ARG A 1 226 ? 8.354 -13.324 -1.767 1.00 93.12 226 ARG A CA 1
ATOM 1797 C C . ARG A 1 226 ? 6.921 -13.793 -1.557 1.00 93.12 226 ARG A C 1
ATOM 1799 O O . ARG A 1 226 ? 6.645 -14.676 -0.743 1.00 93.12 226 ARG A O 1
ATOM 1806 N N . ILE A 1 227 ? 6.010 -13.224 -2.331 1.00 91.62 227 ILE A N 1
ATOM 1807 C CA . ILE A 1 227 ? 4.598 -13.583 -2.317 1.00 91.62 227 ILE A CA 1
ATOM 1808 C C . ILE A 1 227 ? 4.322 -14.439 -3.549 1.00 91.62 227 ILE A C 1
ATOM 1810 O O . ILE A 1 227 ? 4.640 -14.057 -4.679 1.00 91.62 227 ILE A O 1
ATOM 1814 N N . VAL A 1 228 ? 3.740 -15.614 -3.325 1.00 89.56 228 VAL A N 1
ATOM 1815 C CA . VAL A 1 228 ? 3.519 -16.635 -4.349 1.00 89.56 228 VAL A CA 1
ATOM 1816 C C . VAL A 1 228 ? 2.113 -17.201 -4.208 1.00 89.56 228 VAL A C 1
ATOM 1818 O O . VAL A 1 228 ? 1.744 -17.761 -3.179 1.00 89.56 228 VAL A O 1
ATOM 1821 N N . LYS A 1 229 ? 1.320 -17.114 -5.273 1.00 84.56 229 LYS A N 1
ATOM 1822 C CA . LYS A 1 229 ? 0.053 -17.833 -5.384 1.00 84.56 229 LYS A CA 1
ATOM 1823 C C . LYS A 1 229 ? 0.344 -19.278 -5.774 1.00 84.56 229 LYS A C 1
ATOM 1825 O O . LYS A 1 229 ? 0.542 -19.570 -6.954 1.00 84.56 229 LYS A O 1
ATOM 1830 N N . LYS A 1 230 ? 0.344 -20.179 -4.794 1.00 80.75 230 LYS A N 1
ATOM 1831 C CA . LYS A 1 230 ? 0.453 -21.620 -5.049 1.00 80.75 230 LYS A CA 1
ATOM 1832 C C . LYS A 1 230 ? -0.825 -22.126 -5.736 1.00 80.75 230 LYS A C 1
ATOM 1834 O O . LYS A 1 230 ? -1.929 -21.891 -5.240 1.00 80.75 230 LYS A O 1
ATOM 1839 N N . GLN A 1 231 ? -0.687 -22.769 -6.896 1.00 73.19 231 GLN A N 1
ATOM 1840 C CA . GLN A 1 231 ? -1.775 -23.446 -7.620 1.00 73.19 231 GLN A CA 1
ATOM 1841 C C . GLN A 1 231 ? -1.387 -24.914 -7.864 1.00 73.19 231 GLN A C 1
ATOM 1843 O O . GLN A 1 231 ? -0.247 -25.291 -7.620 1.00 73.19 231 GLN A O 1
ATOM 1848 N N . GLN A 1 232 ? -2.320 -25.755 -8.325 1.00 63.78 232 GLN A N 1
ATOM 1849 C CA . GLN A 1 232 ? -2.072 -27.202 -8.472 1.00 63.78 232 GLN A CA 1
ATOM 1850 C C . GLN A 1 232 ? -0.953 -27.564 -9.461 1.00 63.78 232 GLN A C 1
ATOM 1852 O O . GLN A 1 232 ? -0.358 -28.626 -9.313 1.00 63.78 232 GLN A O 1
ATOM 1857 N N . PHE A 1 233 ? -0.691 -26.707 -10.451 1.00 59.41 233 PHE A N 1
ATOM 1858 C CA . PHE A 1 233 ? 0.259 -26.979 -11.534 1.00 59.41 233 PHE A CA 1
ATOM 1859 C C . PHE A 1 233 ? 1.383 -25.939 -11.597 1.00 59.41 233 PHE A C 1
ATOM 1861 O O . PHE A 1 233 ? 2.544 -26.323 -11.653 1.00 59.41 233 PHE A O 1
ATOM 1868 N N . ASP A 1 234 ? 1.057 -24.644 -11.487 1.00 67.88 234 ASP A N 1
ATOM 1869 C CA . ASP A 1 234 ? 2.037 -23.554 -11.547 1.00 67.88 234 ASP A CA 1
ATOM 1870 C C . ASP A 1 234 ? 1.913 -22.576 -10.372 1.00 67.88 234 ASP A C 1
ATOM 1872 O O . ASP A 1 234 ? 0.833 -22.077 -10.041 1.00 67.88 234 ASP A O 1
ATOM 1876 N N . ASN A 1 235 ? 3.053 -22.230 -9.779 1.00 79.69 235 ASN A N 1
ATOM 1877 C CA . ASN A 1 235 ? 3.159 -21.188 -8.763 1.00 79.69 235 ASN A CA 1
ATOM 1878 C C . ASN A 1 235 ? 3.246 -19.810 -9.432 1.00 79.69 235 ASN A C 1
ATOM 1880 O O . ASN A 1 235 ? 4.218 -19.514 -10.122 1.00 79.69 235 ASN A O 1
ATOM 1884 N N . THR A 1 236 ? 2.266 -18.932 -9.207 1.00 80.94 236 THR A N 1
ATOM 1885 C CA . THR A 1 236 ? 2.298 -17.568 -9.761 1.00 80.94 236 THR A CA 1
ATOM 1886 C C . THR A 1 236 ? 3.021 -16.625 -8.805 1.00 80.94 236 THR A C 1
ATOM 1888 O O . THR A 1 236 ? 2.559 -16.409 -7.684 1.00 80.94 236 THR A O 1
ATOM 1891 N N . PHE A 1 237 ? 4.133 -16.036 -9.241 1.00 85.00 237 PHE A N 1
ATOM 1892 C CA . PHE A 1 237 ? 4.783 -14.942 -8.517 1.00 85.00 237 PHE A CA 1
ATOM 1893 C C . PHE A 1 237 ? 3.861 -13.711 -8.438 1.00 85.00 237 PHE A C 1
ATOM 1895 O O . PHE A 1 237 ? 3.118 -13.424 -9.377 1.00 85.00 237 PHE A O 1
ATOM 1902 N N . VAL A 1 238 ? 3.886 -13.012 -7.300 1.00 85.50 238 VAL 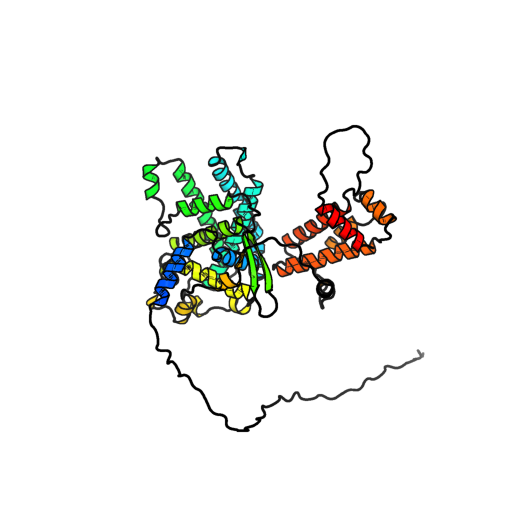A N 1
ATOM 1903 C CA . VAL A 1 238 ? 3.068 -11.814 -7.036 1.00 85.50 238 VAL A CA 1
ATOM 1904 C C . VAL A 1 238 ? 3.924 -10.579 -6.757 1.00 85.50 238 VAL A C 1
ATOM 1906 O O . VAL A 1 238 ? 3.575 -9.498 -7.216 1.00 85.50 238 VAL A O 1
ATOM 1909 N N . GLY A 1 239 ? 5.009 -10.722 -5.995 1.00 89.62 239 GLY A N 1
ATOM 1910 C CA . GLY A 1 239 ? 5.854 -9.604 -5.574 1.00 89.62 239 GLY A CA 1
ATOM 1911 C C . GLY A 1 239 ? 6.852 -10.007 -4.488 1.00 89.62 239 GLY A C 1
ATOM 1912 O O . GLY A 1 239 ? 6.881 -11.163 -4.057 1.00 89.62 239 GLY A O 1
ATOM 1913 N N . VAL A 1 240 ? 7.654 -9.047 -4.033 1.00 92.75 240 VAL A N 1
ATOM 1914 C CA . VAL A 1 240 ? 8.656 -9.202 -2.962 1.00 92.75 240 VAL A CA 1
ATOM 1915 C C . VAL A 1 240 ? 8.354 -8.260 -1.798 1.00 92.75 240 VAL A C 1
ATOM 1917 O O . VAL A 1 240 ? 7.568 -7.331 -1.934 1.00 92.75 240 VAL A O 1
ATOM 1920 N N . VAL A 1 241 ? 8.929 -8.500 -0.625 1.00 94.31 241 VAL A N 1
ATOM 1921 C CA . VAL A 1 241 ? 8.727 -7.648 0.553 1.00 94.31 241 VAL A CA 1
ATOM 1922 C C . VAL A 1 241 ? 10.072 -7.416 1.225 1.00 94.31 241 VAL A C 1
ATOM 1924 O O . VAL A 1 241 ? 10.723 -8.378 1.639 1.00 94.31 241 VAL A O 1
ATOM 1927 N N . SER A 1 242 ? 10.482 -6.151 1.304 1.00 94.12 242 SER A N 1
ATOM 1928 C CA . SER A 1 242 ? 11.682 -5.718 2.013 1.00 94.12 242 SER A CA 1
ATOM 1929 C C . SER A 1 242 ? 11.447 -5.619 3.519 1.00 94.12 242 SER A C 1
ATOM 1931 O O . SER A 1 242 ? 10.315 -5.669 4.008 1.00 94.12 242 SER A O 1
ATOM 1933 N N . GLU A 1 243 ? 12.528 -5.429 4.264 1.00 94.00 243 GLU A N 1
ATOM 1934 C CA . GLU A 1 243 ? 12.482 -5.116 5.689 1.00 94.00 243 GLU A CA 1
ATOM 1935 C C . GLU A 1 243 ? 11.707 -3.815 5.988 1.00 94.00 243 GLU A C 1
ATOM 1937 O O . GLU A 1 243 ? 10.873 -3.796 6.901 1.00 94.00 243 GLU A O 1
ATOM 1942 N N . SER A 1 244 ? 11.896 -2.760 5.180 1.00 93.19 244 SER A N 1
ATOM 1943 C CA . SER A 1 244 ? 11.175 -1.484 5.329 1.00 93.19 244 SER A CA 1
ATOM 1944 C C . SER A 1 244 ? 9.664 -1.658 5.140 1.00 93.19 244 SER A C 1
ATOM 1946 O O . SER A 1 244 ? 8.884 -1.222 5.991 1.00 93.19 244 SER A O 1
ATOM 1948 N N . HIS A 1 245 ? 9.236 -2.399 4.108 1.00 94.94 245 HIS A N 1
ATOM 1949 C CA . HIS A 1 245 ? 7.823 -2.704 3.858 1.00 94.94 245 HIS A CA 1
ATOM 1950 C C . HIS A 1 245 ? 7.163 -3.405 5.063 1.00 94.94 245 HIS A C 1
ATOM 1952 O O . HIS A 1 245 ? 6.015 -3.110 5.416 1.00 94.94 245 HIS A O 1
ATOM 1958 N N . LEU A 1 246 ? 7.874 -4.333 5.719 1.00 95.88 246 LEU A N 1
ATOM 1959 C CA . LEU A 1 246 ? 7.386 -5.042 6.908 1.00 95.88 246 LEU A CA 1
ATOM 1960 C C . LEU A 1 246 ? 7.240 -4.108 8.116 1.00 95.88 246 LEU A C 1
ATOM 1962 O O . LEU A 1 246 ? 6.194 -4.115 8.779 1.00 95.88 246 LEU A O 1
ATOM 1966 N N . LEU A 1 247 ? 8.262 -3.287 8.379 1.00 95.75 247 LEU A N 1
ATOM 1967 C CA . LEU A 1 247 ? 8.269 -2.307 9.464 1.00 95.75 247 LEU A CA 1
ATOM 1968 C C . LEU A 1 247 ? 7.127 -1.293 9.296 1.00 95.75 247 LEU A C 1
ATOM 1970 O O . LEU A 1 247 ? 6.305 -1.147 10.208 1.00 95.75 247 LEU A O 1
ATOM 1974 N N . MET A 1 248 ? 7.001 -0.678 8.114 1.00 96.38 248 MET A N 1
ATOM 1975 C CA . MET A 1 248 ? 5.906 0.245 7.799 1.00 96.38 248 MET A CA 1
ATOM 1976 C C . MET A 1 248 ? 4.540 -0.428 7.963 1.00 96.38 248 MET A C 1
ATOM 1978 O O . MET A 1 248 ? 3.666 0.119 8.635 1.00 96.38 248 MET A O 1
ATOM 19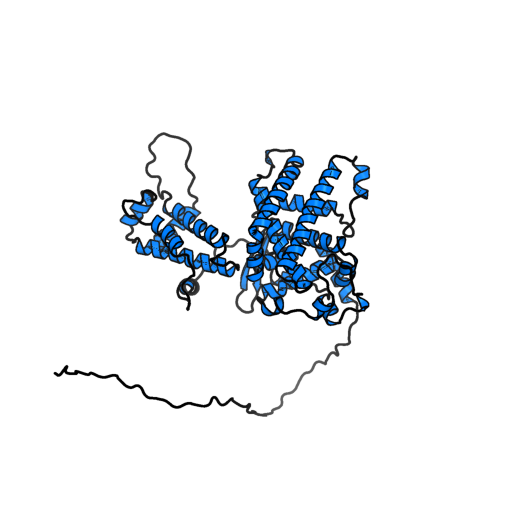82 N N . THR A 1 249 ? 4.347 -1.644 7.435 1.00 97.31 249 THR A N 1
ATOM 1983 C CA . THR A 1 249 ? 3.055 -2.353 7.510 1.00 97.31 249 THR A CA 1
ATOM 1984 C C . THR A 1 249 ? 2.630 -2.656 8.948 1.00 97.31 249 THR A C 1
ATOM 1986 O O . THR A 1 249 ? 1.459 -2.463 9.306 1.00 97.31 249 THR A O 1
ATOM 1989 N N . LYS A 1 250 ? 3.561 -3.100 9.806 1.00 97.12 250 LYS A N 1
ATOM 1990 C CA . LYS A 1 250 ? 3.276 -3.317 11.232 1.00 97.12 250 LYS A CA 1
ATOM 1991 C C . LYS A 1 250 ? 2.949 -2.001 11.935 1.00 97.12 250 LYS A C 1
ATOM 1993 O O . LYS A 1 250 ? 1.975 -1.938 12.695 1.00 97.12 250 LYS A O 1
ATOM 1998 N N . THR A 1 251 ? 3.734 -0.954 11.692 1.00 97.81 251 THR A N 1
ATOM 1999 C CA . THR A 1 251 ? 3.523 0.370 12.291 1.00 97.81 251 THR A CA 1
ATOM 2000 C C . THR A 1 251 ? 2.174 0.957 11.877 1.00 97.81 251 THR A C 1
ATOM 2002 O O . THR A 1 251 ? 1.399 1.347 12.746 1.00 97.81 251 THR A O 1
ATOM 2005 N N . ILE A 1 252 ? 1.817 0.908 10.591 1.00 98.38 252 ILE A N 1
ATOM 2006 C CA . ILE A 1 252 ? 0.515 1.339 10.056 1.00 98.38 252 ILE A CA 1
ATOM 2007 C C . ILE A 1 252 ? -0.634 0.537 10.667 1.00 98.38 252 ILE A C 1
ATOM 2009 O O . ILE A 1 252 ? -1.619 1.117 11.123 1.00 98.38 252 ILE A O 1
ATOM 2013 N N . THR A 1 253 ? -0.508 -0.789 10.761 1.00 97.62 253 THR A N 1
ATOM 2014 C CA . THR A 1 253 ? -1.536 -1.628 11.402 1.00 97.62 253 THR A CA 1
ATOM 2015 C C . THR A 1 253 ? -1.713 -1.271 12.882 1.00 97.62 253 THR A C 1
ATOM 2017 O O . THR A 1 253 ? -2.839 -1.224 13.383 1.00 97.62 253 THR A O 1
ATOM 2020 N N . THR A 1 254 ? -0.613 -0.965 13.577 1.00 97.38 254 THR A N 1
ATOM 2021 C CA . THR A 1 254 ? -0.618 -0.524 14.980 1.00 97.38 254 THR A CA 1
ATOM 2022 C C . THR A 1 254 ? -1.271 0.854 15.133 1.00 97.38 254 THR A C 1
ATOM 2024 O O . THR A 1 254 ? -2.102 1.048 16.022 1.00 97.38 254 THR A O 1
ATOM 2027 N N . LEU A 1 255 ? -0.936 1.790 14.243 1.00 97.88 255 LEU A N 1
ATOM 2028 C CA . LEU A 1 255 ? -1.460 3.153 14.197 1.00 97.88 255 LEU A CA 1
ATOM 2029 C C . LEU A 1 255 ? -2.971 3.168 13.929 1.00 97.88 255 LEU A C 1
ATOM 2031 O O . LEU A 1 255 ? -3.712 3.838 14.644 1.00 97.88 255 LEU A O 1
ATOM 2035 N N . LEU A 1 256 ? -3.445 2.379 12.959 1.00 98.06 256 LEU A N 1
ATOM 2036 C CA . LEU A 1 256 ? -4.872 2.226 12.665 1.00 98.06 256 LEU A CA 1
ATOM 2037 C C . LEU A 1 256 ? -5.625 1.604 13.848 1.00 98.06 256 LEU A C 1
ATOM 2039 O O . LEU A 1 256 ? -6.675 2.111 14.244 1.00 98.06 256 LEU A O 1
ATOM 2043 N N . ALA A 1 257 ? -5.077 0.552 14.465 1.00 97.19 257 ALA A N 1
ATOM 2044 C CA . ALA A 1 257 ? -5.666 -0.050 15.661 1.00 97.19 257 ALA A CA 1
ATOM 2045 C C . ALA A 1 257 ? -5.786 0.969 16.814 1.00 97.19 257 ALA A C 1
ATOM 2047 O O . ALA A 1 257 ? -6.807 1.007 17.504 1.00 97.19 257 ALA A O 1
ATOM 2048 N N . ALA A 1 258 ? -4.777 1.830 16.992 1.00 97.00 258 ALA A N 1
ATOM 2049 C CA . ALA A 1 258 ? -4.803 2.923 17.959 1.00 97.00 258 ALA A CA 1
ATOM 2050 C C . ALA A 1 258 ? -5.857 3.989 17.611 1.00 97.00 258 ALA A C 1
ATOM 2052 O O . ALA A 1 258 ? -6.681 4.319 18.466 1.00 97.00 258 ALA A O 1
ATOM 2053 N N . TYR A 1 259 ? -5.885 4.471 16.362 1.00 97.38 259 TYR A N 1
ATOM 2054 C CA . TYR A 1 259 ? -6.854 5.459 15.873 1.00 97.38 259 TYR A CA 1
ATOM 2055 C C . TYR A 1 259 ? -8.293 5.009 16.123 1.00 97.38 259 TYR A C 1
ATOM 2057 O O . TYR A 1 259 ? -9.066 5.717 16.775 1.00 97.38 259 TYR A O 1
ATOM 2065 N N . TYR A 1 260 ? -8.645 3.814 15.636 1.00 96.69 260 TYR A N 1
ATOM 2066 C CA . TYR A 1 260 ? -10.006 3.300 15.721 1.00 96.69 260 TYR A CA 1
ATOM 2067 C C . TYR A 1 260 ? -10.424 3.039 17.172 1.00 96.69 260 TYR A C 1
ATOM 2069 O O . TYR A 1 260 ? -11.550 3.370 17.551 1.00 96.69 260 TYR A O 1
ATOM 2077 N N . LYS A 1 261 ? -9.521 2.529 18.019 1.00 95.81 261 LYS A N 1
ATOM 2078 C CA . LYS A 1 261 ? -9.815 2.323 19.441 1.00 95.81 261 LYS A CA 1
ATOM 2079 C C . LYS A 1 261 ? -10.023 3.630 20.207 1.00 95.81 261 LYS A C 1
ATOM 2081 O O . LYS A 1 261 ? -10.984 3.727 20.968 1.00 95.81 261 LYS A O 1
ATOM 2086 N N . LEU A 1 262 ? -9.127 4.604 20.042 1.00 94.88 262 LEU A N 1
ATOM 2087 C CA . LEU A 1 262 ? -9.137 5.839 20.835 1.00 94.88 262 LEU A CA 1
ATOM 2088 C C . LEU A 1 262 ? -10.305 6.761 20.467 1.00 94.88 262 LEU A C 1
ATOM 2090 O O . LEU A 1 262 ? -10.870 7.394 21.352 1.00 94.88 262 LEU A O 1
ATOM 2094 N N . HIS A 1 263 ? -10.711 6.800 19.194 1.00 94.44 263 HIS A N 1
ATOM 2095 C CA . HIS A 1 263 ? -11.844 7.624 18.763 1.00 94.44 263 HIS A CA 1
ATOM 2096 C C . HIS A 1 263 ? -13.216 7.004 19.030 1.00 94.44 263 HIS A C 1
ATOM 2098 O O . HIS A 1 263 ? -14.199 7.738 19.085 1.00 94.44 263 HIS A O 1
ATOM 2104 N N . ASN A 1 264 ? -13.316 5.675 19.155 1.00 94.88 264 ASN A N 1
ATOM 2105 C CA . ASN A 1 264 ? -14.587 5.026 19.462 1.00 94.88 264 ASN A CA 1
ATOM 2106 C C . ASN A 1 264 ? -14.401 3.683 20.179 1.00 94.88 264 ASN A C 1
ATOM 2108 O O . ASN A 1 264 ? -14.441 2.603 19.577 1.00 94.88 264 ASN A O 1
ATOM 2112 N N . LEU A 1 265 ? -14.238 3.754 21.500 1.00 92.94 265 LEU A N 1
ATOM 2113 C CA . LEU A 1 265 ? -14.069 2.572 22.341 1.00 92.94 265 LEU A CA 1
ATOM 2114 C C . LEU A 1 265 ? -15.308 1.654 22.327 1.00 92.94 265 LEU A C 1
ATOM 2116 O O . LEU A 1 265 ? -15.169 0.438 22.462 1.00 92.94 265 LEU A O 1
ATOM 2120 N N . GLU A 1 266 ? -16.510 2.202 22.122 1.00 91.25 266 GLU A N 1
ATOM 2121 C CA . GLU A 1 266 ? -17.757 1.430 22.042 1.00 91.25 266 GLU A CA 1
ATOM 2122 C C . GLU A 1 266 ? -17.793 0.552 20.784 1.00 91.25 266 GLU A C 1
ATOM 2124 O O . GLU A 1 266 ? -17.909 -0.673 20.893 1.00 91.25 266 GLU A O 1
ATOM 2129 N N . LYS A 1 267 ? -17.615 1.147 19.591 1.00 92.31 267 LYS A N 1
ATOM 2130 C CA . LYS A 1 267 ? -17.542 0.406 18.318 1.00 92.31 267 LYS A CA 1
ATOM 2131 C C . LYS A 1 267 ? -16.362 -0.570 18.320 1.00 92.31 267 LYS A C 1
ATOM 2133 O O . LYS A 1 267 ? -16.530 -1.722 17.915 1.00 92.31 267 LYS A O 1
ATOM 2138 N N . TRP A 1 268 ? -15.207 -0.167 18.861 1.00 93.25 268 TRP A N 1
ATOM 2139 C CA . TRP A 1 268 ? -14.048 -1.049 19.035 1.00 93.25 268 TRP A CA 1
ATOM 2140 C C . TRP A 1 268 ? -14.370 -2.289 19.882 1.00 93.25 268 TRP A C 1
ATOM 2142 O O . TRP A 1 268 ? -14.077 -3.415 19.476 1.00 93.25 268 TRP A O 1
ATOM 2152 N N . ASN A 1 269 ? -14.997 -2.116 21.048 1.00 89.75 269 ASN A N 1
ATOM 2153 C CA . ASN A 1 269 ? -15.350 -3.227 21.936 1.00 89.75 269 ASN A CA 1
ATOM 2154 C C . ASN A 1 269 ? -16.489 -4.093 21.375 1.00 89.75 269 ASN A C 1
ATOM 2156 O O . ASN A 1 269 ? -16.520 -5.308 21.605 1.00 89.75 269 ASN A O 1
ATOM 2160 N N . CYS A 1 270 ? -17.407 -3.491 20.615 1.00 87.12 270 CYS A N 1
ATOM 2161 C CA . CYS A 1 270 ? -18.475 -4.203 19.925 1.00 87.12 270 CYS A CA 1
ATOM 2162 C C . CYS A 1 270 ? -17.903 -5.163 18.868 1.00 87.12 270 CYS A C 1
ATOM 2164 O O . CYS A 1 270 ? -18.203 -6.362 18.900 1.00 87.12 270 CYS A O 1
ATOM 2166 N N . LEU A 1 271 ? -17.005 -4.671 18.006 1.00 87.62 271 LEU A N 1
ATOM 2167 C CA . LEU A 1 271 ? -16.405 -5.414 16.894 1.00 87.62 271 LEU A CA 1
ATOM 2168 C C . LEU A 1 271 ? -15.218 -6.294 17.310 1.00 87.62 271 LEU A C 1
ATOM 2170 O O . LEU A 1 271 ? -15.265 -7.519 17.156 1.00 87.62 271 LEU A O 1
ATOM 2174 N N . PHE A 1 272 ? -14.167 -5.687 17.858 1.00 89.50 272 PHE A N 1
ATOM 2175 C CA . PHE A 1 272 ? -12.854 -6.312 18.026 1.00 89.50 272 PHE A CA 1
ATOM 2176 C C . PHE A 1 272 ? -12.600 -6.816 19.441 1.00 89.50 272 PHE A C 1
ATOM 2178 O O . PHE A 1 272 ? -12.154 -7.946 19.600 1.00 89.50 272 PHE A O 1
ATOM 2185 N N . ARG A 1 273 ? -12.917 -6.014 20.469 1.00 86.25 273 ARG A N 1
ATOM 2186 C CA . ARG A 1 273 ? -12.468 -6.180 21.874 1.00 86.25 273 ARG A CA 1
ATOM 2187 C C . ARG A 1 273 ? -10.958 -5.987 22.058 1.00 86.25 273 ARG A C 1
ATOM 2189 O O . ARG A 1 273 ? -10.544 -5.213 22.917 1.00 86.25 273 ARG A O 1
ATOM 2196 N N . ASP A 1 274 ? -10.142 -6.645 21.243 1.00 90.75 274 ASP A N 1
ATOM 2197 C CA . ASP A 1 274 ? -8.681 -6.661 21.335 1.00 90.75 274 ASP A CA 1
ATOM 2198 C C . ASP A 1 274 ? -7.988 -6.501 19.972 1.00 90.75 274 ASP A C 1
ATOM 2200 O O . ASP A 1 274 ? -8.573 -6.680 18.901 1.00 90.75 274 ASP A O 1
ATOM 2204 N N . GLU A 1 275 ? -6.707 -6.156 20.044 1.00 93.88 275 GLU A N 1
ATOM 2205 C CA . GLU A 1 275 ? -5.804 -5.924 18.920 1.00 93.88 275 GLU A CA 1
ATOM 2206 C C . GLU A 1 275 ? -5.584 -7.160 18.022 1.00 93.88 275 GLU A C 1
ATOM 2208 O O . GLU A 1 275 ? -5.437 -7.023 16.807 1.00 93.88 275 GLU A O 1
ATOM 2213 N N . GLY A 1 276 ? -5.649 -8.377 18.578 1.00 92.50 276 GLY A N 1
ATOM 2214 C CA . GLY A 1 276 ? -5.510 -9.621 17.813 1.00 92.50 276 GLY A CA 1
ATOM 2215 C C . GLY A 1 276 ? -6.729 -9.901 16.930 1.00 92.50 276 GLY A C 1
ATOM 2216 O O . GLY A 1 276 ? -6.602 -10.371 15.797 1.00 92.50 276 GLY A O 1
ATOM 2217 N N . THR A 1 277 ? -7.924 -9.552 17.408 1.00 91.12 277 THR A N 1
ATOM 2218 C CA . THR A 1 277 ? -9.161 -9.622 16.619 1.00 91.12 277 THR A CA 1
ATOM 2219 C C . THR A 1 277 ? -9.178 -8.578 15.495 1.00 91.12 277 THR A C 1
ATOM 2221 O O . THR A 1 277 ? -9.632 -8.889 14.391 1.00 91.12 277 THR A O 1
ATOM 2224 N N . PHE A 1 278 ? -8.633 -7.375 15.725 1.00 93.62 278 PHE A N 1
ATOM 2225 C CA . PHE A 1 278 ? -8.426 -6.376 14.665 1.00 93.62 278 PHE A CA 1
ATOM 2226 C C . PHE A 1 278 ? -7.467 -6.891 13.581 1.00 93.62 278 PHE A C 1
ATOM 2228 O O . PHE A 1 278 ? -7.819 -6.878 12.401 1.00 93.62 278 PHE A O 1
ATOM 2235 N N . LEU A 1 279 ? -6.316 -7.452 13.975 1.00 93.50 279 LEU A N 1
ATOM 2236 C CA . LEU A 1 279 ? -5.356 -8.074 13.053 1.00 93.50 279 LEU A CA 1
ATOM 2237 C C . LEU A 1 279 ? -5.984 -9.220 12.238 1.00 93.50 279 LEU A C 1
ATOM 2239 O O . LEU A 1 279 ? -5.806 -9.286 11.022 1.00 93.50 279 LEU A O 1
ATOM 2243 N N . SER A 1 280 ? -6.783 -10.085 12.877 1.00 90.81 280 SER A N 1
ATOM 2244 C CA . SER A 1 280 ? -7.540 -11.145 12.191 1.00 90.81 280 SER A CA 1
ATOM 2245 C C . SER A 1 280 ? -8.473 -10.579 11.121 1.00 90.81 280 SER A C 1
ATOM 2247 O O . SER A 1 280 ? -8.517 -11.087 10.000 1.00 90.81 280 SER A O 1
ATOM 2249 N N . HIS A 1 281 ? -9.210 -9.513 11.443 1.00 90.38 281 HIS A N 1
ATOM 2250 C CA . HIS A 1 281 ? -10.126 -8.876 10.504 1.00 90.38 281 HIS A CA 1
ATOM 2251 C C . HIS A 1 281 ? -9.372 -8.242 9.325 1.00 90.38 281 HIS A C 1
ATOM 2253 O O . HIS A 1 281 ? -9.690 -8.539 8.174 1.00 90.38 281 HIS A O 1
ATOM 2259 N N . LEU A 1 282 ? -8.317 -7.466 9.590 1.00 92.12 282 LEU A N 1
ATOM 2260 C CA . LEU A 1 282 ? -7.500 -6.843 8.546 1.00 92.12 282 LEU A CA 1
ATOM 2261 C C . LEU A 1 282 ? -6.812 -7.881 7.640 1.00 92.12 282 LEU A C 1
ATOM 2263 O O . LEU A 1 282 ? -6.783 -7.718 6.420 1.00 92.12 282 LEU A O 1
ATOM 2267 N N . SER A 1 283 ? -6.341 -8.997 8.203 1.00 90.75 283 SER A N 1
ATOM 2268 C CA . SER A 1 283 ? -5.786 -10.119 7.434 1.00 90.75 283 SER A CA 1
ATOM 2269 C C . SER A 1 283 ? -6.830 -10.804 6.551 1.00 90.75 283 SER A C 1
ATOM 2271 O O . SER A 1 283 ? -6.501 -11.237 5.442 1.00 90.75 283 SER A O 1
ATOM 2273 N N . LYS A 1 284 ? -8.079 -10.928 7.016 1.00 88.19 284 LYS A N 1
ATOM 2274 C CA . LYS A 1 284 ? -9.179 -11.494 6.221 1.00 88.19 284 LYS A CA 1
ATOM 2275 C C . LYS A 1 284 ? -9.562 -10.598 5.054 1.00 88.19 284 LYS A C 1
ATOM 2277 O O . LYS A 1 284 ? -9.829 -11.135 3.979 1.00 88.19 284 LYS A O 1
ATOM 2282 N N . LEU A 1 285 ? -9.560 -9.276 5.249 1.00 87.69 285 LEU A N 1
ATOM 2283 C CA . LEU A 1 285 ? -9.877 -8.302 4.201 1.00 87.69 285 LEU A CA 1
ATOM 2284 C C . LEU A 1 285 ? -8.956 -8.444 2.979 1.00 87.69 285 LEU A C 1
ATOM 2286 O O . LEU A 1 285 ? -9.413 -8.201 1.875 1.00 87.69 285 LEU A O 1
ATOM 2290 N N . GLN A 1 286 ? -7.729 -8.957 3.131 1.00 87.06 286 GLN A N 1
ATOM 2291 C CA . GLN A 1 286 ? -6.828 -9.237 1.999 1.00 87.06 286 GLN A CA 1
ATOM 2292 C C . GLN A 1 286 ? -7.274 -10.424 1.119 1.00 87.06 286 GLN A C 1
ATOM 2294 O O . GLN A 1 286 ? -6.922 -10.501 -0.057 1.00 87.06 286 GLN A O 1
ATOM 2299 N N . SER A 1 287 ? -8.035 -11.383 1.665 1.00 85.31 287 SER A N 1
ATOM 2300 C CA . SER A 1 287 ? -8.340 -12.649 0.972 1.00 85.31 287 SER A CA 1
ATOM 2301 C C . SER A 1 287 ? -9.106 -12.494 -0.355 1.00 85.31 287 SER A C 1
ATOM 2303 O O . SER A 1 287 ? -8.778 -13.232 -1.285 1.00 85.31 287 SER A O 1
ATOM 2305 N N . PRO A 1 288 ? -10.116 -11.610 -0.485 1.00 83.25 288 PRO A N 1
ATOM 2306 C CA . PRO A 1 288 ? -10.775 -11.355 -1.766 1.00 83.25 288 PRO A CA 1
ATOM 2307 C C . PRO A 1 288 ? -9.840 -10.746 -2.821 1.00 83.25 288 PRO A C 1
ATOM 2309 O O . PRO A 1 288 ? -9.876 -11.189 -3.968 1.00 83.25 288 PRO A O 1
ATOM 2312 N N . HIS A 1 289 ? -8.950 -9.823 -2.427 1.00 83.62 289 HIS A N 1
ATOM 2313 C CA . HIS A 1 289 ? -7.971 -9.190 -3.322 1.00 83.62 289 HIS A CA 1
ATOM 2314 C C . HIS A 1 289 ? -7.010 -10.225 -3.923 1.00 83.62 289 HIS A C 1
ATOM 2316 O O . HIS A 1 289 ? -6.900 -10.335 -5.141 1.00 83.62 289 HIS A O 1
ATOM 2322 N N . TYR A 1 290 ? -6.420 -11.089 -3.089 1.00 83.06 290 TYR A N 1
ATOM 2323 C CA . TYR A 1 290 ? -5.587 -12.212 -3.544 1.00 83.06 290 TYR A CA 1
ATOM 2324 C C . TYR A 1 290 ? -6.328 -13.223 -4.438 1.00 83.06 290 TYR A C 1
ATOM 2326 O O . TYR A 1 290 ? -5.722 -13.896 -5.276 1.00 83.06 290 TYR A O 1
ATOM 2334 N N . LYS A 1 291 ? -7.652 -13.338 -4.285 1.00 81.00 291 LYS A N 1
ATOM 2335 C CA . LYS A 1 291 ? -8.506 -14.146 -5.166 1.00 81.00 291 LYS A CA 1
ATOM 2336 C C . LYS A 1 291 ? -8.936 -13.420 -6.446 1.00 81.00 291 LYS A C 1
ATOM 2338 O O . LYS A 1 291 ? -9.519 -14.078 -7.301 1.00 81.00 291 LYS A O 1
ATOM 2343 N N . ARG A 1 292 ? -8.662 -12.114 -6.581 1.00 74.12 292 ARG A N 1
ATOM 2344 C CA . ARG A 1 292 ? -9.211 -11.217 -7.617 1.00 74.12 292 ARG A CA 1
ATOM 2345 C C . ARG A 1 292 ? -10.744 -11.279 -7.708 1.00 74.12 292 ARG A C 1
ATOM 2347 O O . ARG A 1 292 ? -11.315 -11.172 -8.786 1.00 74.12 292 ARG A O 1
ATOM 2354 N N . ASN A 1 293 ? -11.413 -11.477 -6.569 1.00 76.62 293 ASN A N 1
ATOM 2355 C CA . ASN A 1 293 ? -12.873 -11.504 -6.495 1.00 76.62 293 ASN A CA 1
ATOM 2356 C C . ASN A 1 293 ? -13.401 -10.086 -6.227 1.00 76.62 293 ASN A C 1
ATOM 2358 O O . ASN A 1 293 ? -13.735 -9.751 -5.091 1.00 76.62 293 ASN A O 1
ATOM 2362 N N . THR A 1 294 ? -13.418 -9.263 -7.278 1.00 69.62 294 THR A N 1
ATOM 2363 C CA . THR A 1 294 ? -13.883 -7.867 -7.245 1.00 69.62 294 THR A CA 1
ATOM 2364 C C . THR A 1 294 ? -15.345 -7.765 -6.804 1.00 69.62 294 THR A C 1
ATOM 2366 O O . THR A 1 294 ? -15.679 -6.907 -5.992 1.00 69.62 294 THR A O 1
ATOM 2369 N N . GLU A 1 295 ? -16.200 -8.690 -7.256 1.00 68.06 295 GLU A N 1
ATOM 2370 C CA . GLU A 1 295 ? -17.623 -8.749 -6.893 1.00 68.06 295 GLU A CA 1
ATOM 2371 C C . GLU A 1 295 ? -17.812 -8.831 -5.370 1.00 68.06 295 GLU A C 1
ATOM 2373 O O . GLU A 1 295 ? -18.482 -7.985 -4.790 1.00 68.06 295 GLU A O 1
ATOM 2378 N N . ALA A 1 296 ? -17.125 -9.751 -4.684 1.00 68.75 296 ALA A N 1
ATOM 2379 C CA . ALA A 1 296 ? -17.208 -9.900 -3.223 1.00 68.75 296 ALA A CA 1
ATOM 2380 C C . ALA A 1 296 ? -16.573 -8.740 -2.418 1.00 68.75 296 ALA A C 1
ATOM 2382 O O . ALA A 1 296 ? -16.685 -8.691 -1.184 1.00 68.75 296 ALA A O 1
ATOM 2383 N N . ILE A 1 297 ? -15.866 -7.822 -3.085 1.00 69.81 297 ILE A N 1
ATOM 2384 C CA . ILE A 1 297 ? -15.328 -6.594 -2.482 1.00 69.81 297 ILE A CA 1
ATOM 2385 C C . ILE A 1 297 ? -16.298 -5.423 -2.691 1.00 69.81 297 ILE A C 1
ATOM 2387 O O . ILE A 1 297 ? -16.384 -4.549 -1.830 1.00 69.81 297 ILE A O 1
ATOM 2391 N N . GLU A 1 298 ? -17.044 -5.416 -3.798 1.00 69.38 298 GLU A N 1
ATOM 2392 C CA . GLU A 1 298 ? -18.055 -4.400 -4.137 1.00 69.38 298 GLU A CA 1
ATOM 2393 C C . GLU A 1 298 ? -19.441 -4.702 -3.573 1.00 69.38 298 GLU A C 1
ATOM 2395 O O . GLU A 1 298 ? -20.229 -3.779 -3.375 1.00 69.38 298 GLU A O 1
ATOM 2400 N N . GLU A 1 299 ? -19.731 -5.969 -3.277 1.00 73.25 299 GLU A N 1
ATOM 2401 C CA . GLU A 1 299 ? -21.013 -6.400 -2.737 1.00 73.25 299 GLU A CA 1
ATOM 2402 C C . GLU A 1 299 ? -21.336 -5.673 -1.423 1.00 73.25 299 GLU A C 1
ATOM 2404 O O . GLU A 1 299 ? -20.602 -5.738 -0.425 1.00 73.25 299 GLU A O 1
ATOM 2409 N N . ARG A 1 300 ? -22.483 -4.986 -1.422 1.00 76.75 300 ARG A N 1
ATOM 2410 C CA . ARG A 1 300 ? -22.998 -4.268 -0.261 1.00 76.75 300 ARG A CA 1
ATOM 2411 C C . ARG A 1 300 ? -23.360 -5.265 0.837 1.00 76.75 300 ARG A C 1
ATOM 2413 O O . ARG A 1 300 ? -24.372 -5.956 0.772 1.00 76.75 300 ARG A O 1
ATOM 2420 N N . LYS A 1 301 ? -22.557 -5.297 1.897 1.00 80.88 301 LYS A N 1
ATOM 2421 C CA . LYS A 1 301 ? -22.766 -6.181 3.052 1.00 80.88 301 LYS A CA 1
ATOM 2422 C C . LYS A 1 301 ? -23.886 -5.634 3.933 1.00 80.88 301 LYS A C 1
ATOM 2424 O O . LYS A 1 301 ? -23.614 -4.995 4.943 1.00 80.88 301 LYS A O 1
ATOM 2429 N N . GLU A 1 302 ? -25.142 -5.904 3.585 1.00 82.00 302 GLU A N 1
ATOM 2430 C CA . GLU A 1 302 ? -26.330 -5.416 4.315 1.00 82.00 302 GLU A CA 1
ATOM 2431 C C . GLU A 1 302 ? -26.250 -5.653 5.833 1.00 82.00 302 GLU A C 1
ATOM 2433 O O . GLU A 1 302 ? -26.581 -4.784 6.636 1.00 82.00 302 GLU A O 1
ATOM 2438 N N . PHE A 1 303 ? -25.719 -6.809 6.244 1.00 80.62 303 PHE A N 1
ATOM 2439 C CA . PHE A 1 303 ? -25.526 -7.152 7.654 1.00 80.62 303 PHE A CA 1
ATOM 2440 C C . PHE A 1 303 ? -24.516 -6.251 8.393 1.00 80.62 303 PHE A C 1
ATOM 2442 O O . PHE A 1 303 ? -24.571 -6.181 9.619 1.00 80.62 303 PHE A O 1
ATOM 2449 N N . ILE A 1 304 ? -23.613 -5.576 7.675 1.00 82.75 304 ILE A N 1
ATOM 2450 C CA . ILE A 1 304 ? -22.709 -4.536 8.191 1.00 82.75 304 ILE A CA 1
ATOM 2451 C C . ILE A 1 304 ? -23.389 -3.159 8.146 1.00 82.75 304 ILE A C 1
ATOM 2453 O O . ILE A 1 304 ? -23.300 -2.415 9.117 1.00 82.75 304 ILE A O 1
ATOM 2457 N N . GLU A 1 305 ? -24.117 -2.839 7.072 1.00 83.75 305 GLU A N 1
ATOM 2458 C CA . GLU A 1 305 ? -24.835 -1.559 6.904 1.00 83.75 305 GLU A CA 1
ATOM 2459 C C . GLU A 1 305 ? -25.793 -1.268 8.070 1.00 83.75 305 GLU A C 1
ATOM 2461 O O . GLU A 1 305 ? -25.839 -0.149 8.585 1.00 83.75 305 GLU A O 1
ATOM 2466 N N . VAL A 1 306 ? -26.509 -2.298 8.540 1.00 83.69 306 VAL A N 1
ATOM 2467 C CA . VAL A 1 306 ? -27.428 -2.219 9.691 1.00 83.69 306 VAL A CA 1
ATOM 2468 C C . VAL A 1 306 ? -26.736 -1.720 10.968 1.00 83.69 306 VAL A C 1
ATOM 2470 O O . VAL A 1 306 ? -27.404 -1.147 11.823 1.00 83.69 306 VAL A O 1
ATOM 2473 N N . LEU A 1 307 ? -25.415 -1.895 11.095 1.00 82.38 307 LEU A N 1
ATOM 2474 C CA . LEU A 1 307 ? -24.639 -1.502 12.275 1.00 82.38 307 LEU A CA 1
ATOM 2475 C C . LEU A 1 307 ? -24.229 -0.025 12.307 1.00 82.38 307 LEU A C 1
ATOM 2477 O O . LEU A 1 307 ? -23.708 0.417 13.333 1.00 82.38 307 LEU A O 1
ATOM 2481 N N . LYS A 1 308 ? -24.379 0.708 11.191 1.00 86.62 308 LYS A N 1
ATOM 2482 C CA . LYS A 1 308 ? -24.012 2.133 11.060 1.00 86.62 308 LYS A CA 1
ATOM 2483 C C . LYS A 1 308 ? -22.619 2.453 11.635 1.00 86.62 308 LYS A C 1
ATOM 2485 O O . LYS A 1 308 ? -22.428 3.384 12.417 1.00 86.62 308 LYS A O 1
ATOM 2490 N N . LEU A 1 309 ? -21.623 1.629 11.288 1.00 88.31 309 LEU A N 1
ATOM 2491 C CA . LEU A 1 309 ? -20.267 1.758 11.839 1.00 88.31 309 LEU A CA 1
ATOM 2492 C C . LEU A 1 309 ? -19.564 3.038 11.381 1.00 88.31 309 LEU A C 1
ATOM 2494 O O . LEU A 1 309 ? -18.738 3.563 12.128 1.00 88.31 309 LEU A O 1
ATOM 2498 N N . LEU A 1 310 ? -19.902 3.539 10.192 1.00 90.81 310 LEU A N 1
ATOM 2499 C CA . LEU A 1 310 ? -19.373 4.772 9.617 1.00 90.81 310 LEU A CA 1
ATOM 2500 C C . LEU A 1 310 ? -20.457 5.867 9.591 1.00 90.81 310 LEU A C 1
ATOM 2502 O O . LEU A 1 310 ? -21.598 5.532 9.263 1.00 90.81 310 LEU A O 1
ATOM 2506 N N . PRO A 1 311 ? -20.123 7.146 9.865 1.00 92.12 311 PRO A N 1
ATOM 2507 C CA . PRO A 1 311 ? -18.812 7.683 10.274 1.00 92.12 311 PRO A CA 1
ATOM 2508 C C . PRO A 1 311 ? -18.281 7.100 11.594 1.00 92.12 311 PRO A C 1
ATOM 2510 O O . PRO A 1 311 ? -19.044 6.872 12.536 1.00 92.12 311 PRO A O 1
ATOM 2513 N N . TRP A 1 312 ? -16.976 6.821 11.694 1.00 93.94 312 TRP A N 1
ATOM 2514 C CA . TRP A 1 312 ? -16.449 6.051 12.830 1.00 93.94 312 TRP A CA 1
ATOM 2515 C C . TRP A 1 312 ? -16.624 6.774 14.170 1.00 93.94 312 TRP A C 1
ATOM 2517 O O . TRP A 1 312 ? -16.993 6.145 15.163 1.00 93.94 312 TRP A O 1
ATOM 2527 N N . LYS A 1 313 ? -16.436 8.100 14.196 1.00 90.94 313 LYS A N 1
ATOM 2528 C CA . LYS A 1 313 ? -16.523 8.926 15.417 1.00 90.94 313 LYS A CA 1
ATOM 2529 C C . LYS A 1 313 ? -17.940 9.013 16.023 1.00 90.94 313 LYS A C 1
ATOM 2531 O O . LYS A 1 313 ? -18.074 9.439 17.164 1.00 90.94 313 LYS A O 1
ATOM 2536 N N . GLU A 1 314 ? -18.993 8.601 15.312 1.00 90.19 314 GLU A N 1
ATOM 2537 C CA . GLU A 1 314 ? -20.371 8.613 15.838 1.00 90.19 314 GLU A CA 1
ATOM 2538 C C . GLU A 1 314 ? -20.631 7.498 16.868 1.00 90.19 314 GLU A C 1
ATOM 2540 O O . GLU A 1 314 ? -20.045 6.418 16.778 1.00 90.19 314 GLU A O 1
ATOM 2545 N N . LYS A 1 315 ? -21.533 7.734 17.832 1.00 86.44 315 LYS A N 1
ATOM 2546 C CA . LYS A 1 315 ? -21.850 6.804 18.941 1.00 86.44 315 LYS A CA 1
ATOM 2547 C C . LYS A 1 315 ? -22.263 5.407 18.458 1.00 86.44 315 LYS A C 1
ATOM 2549 O O . LYS A 1 315 ? -22.824 5.254 17.374 1.00 86.44 315 LYS A O 1
ATOM 2554 N N . CYS A 1 316 ? -22.015 4.372 19.263 1.00 83.31 316 CYS A N 1
ATOM 2555 C CA . CYS A 1 316 ? -22.400 3.013 18.890 1.00 83.31 316 CYS A CA 1
ATOM 2556 C C . CYS A 1 316 ? -23.877 2.738 19.216 1.00 83.31 316 CYS A C 1
ATOM 2558 O O . CYS A 1 316 ? -24.278 2.724 20.375 1.00 83.31 316 CYS A O 1
ATOM 2560 N N . THR A 1 317 ? -24.690 2.446 18.199 1.00 81.50 317 THR A N 1
ATOM 2561 C CA . THR A 1 317 ? -26.118 2.115 18.364 1.00 81.50 317 THR A CA 1
ATOM 2562 C C . THR A 1 317 ? -26.393 0.631 18.648 1.00 81.50 317 THR A C 1
ATOM 2564 O O . THR A 1 317 ? -27.552 0.239 18.760 1.00 81.50 317 THR A O 1
ATOM 2567 N N . HIS A 1 318 ? -25.360 -0.218 18.759 1.00 78.50 318 HIS A N 1
ATOM 2568 C CA . HIS A 1 318 ? -25.515 -1.678 18.829 1.00 78.50 318 HIS A CA 1
ATOM 2569 C C . HIS A 1 318 ? -24.678 -2.321 19.935 1.00 78.50 318 HIS A C 1
ATOM 2571 O O . HIS A 1 318 ? -23.474 -2.100 20.047 1.00 78.50 318 HIS A O 1
ATOM 2577 N N . ASN A 1 319 ? -25.297 -3.227 20.693 1.00 71.75 319 ASN A N 1
ATOM 2578 C CA . ASN A 1 319 ? -24.592 -4.084 21.638 1.00 71.75 319 ASN A CA 1
ATOM 2579 C C . ASN A 1 319 ? -24.064 -5.342 20.927 1.00 71.75 319 ASN A C 1
ATOM 2581 O O . ASN A 1 319 ? -24.740 -5.915 20.072 1.00 71.75 319 ASN A O 1
ATOM 2585 N N . ARG A 1 320 ? -22.900 -5.861 21.340 1.00 69.06 320 ARG A N 1
ATOM 2586 C CA . ARG A 1 320 ? -22.370 -7.130 20.812 1.00 69.06 320 ARG A CA 1
ATOM 2587 C C . ARG A 1 320 ? -23.348 -8.304 20.982 1.00 69.06 320 ARG A C 1
ATOM 2589 O O . ARG A 1 320 ? -23.396 -9.181 20.124 1.00 69.06 320 ARG A O 1
ATOM 2596 N N . LYS A 1 321 ? -24.140 -8.311 22.064 1.00 70.25 321 LYS A N 1
ATOM 2597 C CA . LYS A 1 321 ? -25.183 -9.322 22.331 1.00 70.25 321 LYS A CA 1
ATOM 2598 C C . LYS A 1 321 ? -26.322 -9.303 21.300 1.00 70.25 321 LYS A C 1
ATOM 2600 O O . LYS A 1 321 ? -26.967 -10.326 21.116 1.00 70.25 321 LYS A O 1
ATOM 2605 N N . THR A 1 322 ? -26.550 -8.169 20.634 1.00 69.75 322 THR A N 1
ATOM 2606 C CA . THR A 1 322 ? -27.623 -7.965 19.645 1.00 69.75 322 THR A CA 1
ATOM 2607 C C . THR A 1 322 ? -27.115 -7.964 18.198 1.00 69.75 322 THR A C 1
ATOM 2609 O O . THR A 1 322 ? -27.885 -7.680 17.285 1.00 69.75 322 THR A O 1
ATOM 2612 N N . LEU A 1 323 ? -25.832 -8.266 17.952 1.00 77.50 323 LEU A N 1
ATOM 2613 C CA . LEU A 1 323 ? -25.307 -8.404 16.588 1.00 77.50 323 LEU A CA 1
ATOM 2614 C C . LEU A 1 323 ? -25.895 -9.638 15.904 1.00 77.50 323 LEU A C 1
ATOM 2616 O O . LEU A 1 323 ? -25.943 -10.718 16.499 1.00 77.50 323 LEU A O 1
ATOM 2620 N N . SER A 1 324 ? -26.262 -9.503 14.629 1.00 77.94 324 SER A N 1
ATOM 2621 C CA . SER A 1 324 ? -26.760 -10.622 13.827 1.00 77.94 324 SER A CA 1
ATOM 2622 C C . SER A 1 324 ? -25.723 -11.748 13.716 1.00 77.94 324 SER A C 1
ATOM 2624 O O . SER A 1 324 ? -24.509 -11.516 13.764 1.00 77.94 324 SER A O 1
ATOM 2626 N N . LYS A 1 325 ? -26.190 -12.990 13.522 1.00 79.81 325 LYS A N 1
ATOM 2627 C CA . LYS A 1 325 ? -25.303 -14.153 13.329 1.00 79.81 325 LYS A CA 1
ATOM 2628 C C . LYS A 1 325 ? -24.302 -13.917 12.187 1.00 79.81 325 LYS A C 1
ATOM 2630 O O . LYS A 1 325 ? -23.141 -14.283 12.328 1.00 79.81 325 LYS A O 1
ATOM 2635 N N . SER A 1 326 ? -24.711 -13.243 11.111 1.00 76.88 326 SER A N 1
ATOM 2636 C CA . SER A 1 326 ? -23.852 -12.900 9.969 1.00 76.88 326 SER A CA 1
ATOM 2637 C C . SER A 1 326 ? -22.677 -11.993 10.358 1.00 76.88 326 SER A C 1
ATOM 2639 O O . SER A 1 326 ? -21.540 -12.285 9.990 1.00 76.88 326 SER A O 1
ATOM 2641 N N . VAL A 1 327 ? -22.908 -10.963 11.185 1.00 76.50 327 VAL A N 1
ATOM 2642 C CA . VAL A 1 327 ? -21.830 -10.112 11.730 1.00 76.50 327 VAL A CA 1
ATOM 2643 C C . VAL A 1 327 ? -20.911 -10.915 12.647 1.00 76.50 327 VAL A C 1
ATOM 2645 O O . VAL A 1 327 ? -19.690 -10.823 12.554 1.00 76.50 327 VAL A O 1
ATOM 2648 N N . GLN A 1 328 ? -21.475 -11.743 13.530 1.00 77.31 328 GLN A N 1
ATOM 2649 C CA . GLN A 1 328 ? -20.666 -12.584 14.418 1.00 77.31 328 GLN A CA 1
ATOM 2650 C C . GLN A 1 328 ? -19.789 -13.576 13.629 1.00 77.31 328 GLN A C 1
ATOM 2652 O O . GLN A 1 328 ? -18.689 -13.910 14.070 1.00 77.31 328 GLN A O 1
ATOM 2657 N N . MET A 1 329 ? -20.246 -14.018 12.452 1.00 77.88 329 MET A N 1
ATOM 2658 C CA . MET A 1 329 ? -19.492 -14.878 11.540 1.00 77.88 329 MET A CA 1
ATOM 2659 C C . MET A 1 329 ? -18.414 -14.128 10.747 1.00 77.88 329 MET A C 1
ATOM 2661 O O . MET A 1 329 ? -17.296 -14.638 10.648 1.00 77.88 329 MET A O 1
ATOM 2665 N N . SER A 1 330 ? -18.681 -12.922 10.232 1.00 76.50 330 SER A N 1
ATOM 2666 C CA . SER A 1 330 ? -17.652 -12.120 9.545 1.00 76.50 330 SER A CA 1
ATOM 2667 C C . SER A 1 330 ? -16.524 -11.720 10.508 1.00 76.50 330 SER A C 1
ATOM 2669 O O . SER A 1 330 ? -15.338 -11.923 10.214 1.00 76.50 330 SER A O 1
ATOM 2671 N N . MET A 1 331 ? -16.901 -11.280 11.712 1.00 75.31 331 MET A N 1
ATOM 2672 C CA . MET A 1 331 ? -16.007 -10.884 12.806 1.00 75.31 331 MET A CA 1
ATOM 2673 C C . MET A 1 331 ? -15.446 -12.067 13.615 1.00 75.31 331 MET A C 1
ATOM 2675 O O . MET A 1 331 ? -14.706 -11.853 14.575 1.00 75.31 331 MET A O 1
ATOM 2679 N N . ARG A 1 332 ? -15.769 -13.321 13.259 1.00 78.88 332 ARG A N 1
ATOM 2680 C CA . ARG A 1 332 ? -15.208 -14.517 13.913 1.00 78.88 332 ARG A CA 1
ATOM 2681 C C . ARG A 1 332 ? -13.686 -14.490 13.803 1.00 78.88 332 ARG A C 1
ATOM 2683 O O . ARG A 1 332 ? -13.167 -14.447 12.693 1.00 78.88 332 ARG A O 1
ATOM 2690 N N . VAL A 1 333 ? -12.965 -14.598 14.911 1.00 75.75 333 VAL A N 1
ATOM 2691 C CA . VAL A 1 333 ? -11.500 -14.697 14.880 1.00 75.75 333 VAL A CA 1
ATOM 2692 C C . VAL A 1 333 ? -11.083 -15.980 14.155 1.00 75.75 333 VAL A C 1
ATOM 2694 O O . VAL A 1 333 ? -11.570 -17.061 14.481 1.00 75.75 333 VAL A O 1
ATOM 2697 N N . LEU A 1 334 ? -10.200 -15.856 13.164 1.00 72.06 334 LEU A N 1
ATOM 2698 C CA . LEU A 1 334 ? -9.547 -16.973 12.478 1.00 72.06 334 LEU A CA 1
ATOM 2699 C C . LEU A 1 334 ? -8.060 -16.641 12.317 1.00 72.06 334 LEU A C 1
ATOM 2701 O O . LEU A 1 334 ? -7.725 -15.551 11.847 1.00 72.06 334 LEU A O 1
ATOM 2705 N N . ILE A 1 335 ? -7.182 -17.584 12.660 1.00 66.44 335 ILE A N 1
ATOM 2706 C CA . ILE A 1 335 ? -5.800 -17.577 12.168 1.00 66.44 335 ILE A CA 1
ATOM 2707 C C . ILE A 1 335 ? -5.861 -18.047 10.717 1.00 66.44 335 ILE A C 1
ATOM 2709 O O . ILE A 1 335 ? -6.398 -19.114 10.421 1.00 66.44 335 ILE A O 1
ATOM 2713 N N . SER A 1 336 ? -5.375 -17.217 9.799 1.00 66.31 336 SER A N 1
ATOM 2714 C CA . SER A 1 336 ? -5.367 -17.534 8.377 1.00 66.31 336 SER A CA 1
ATOM 2715 C C . SER A 1 336 ? -4.027 -18.158 8.012 1.00 66.31 336 SER A C 1
ATOM 2717 O O . SER A 1 336 ? -3.120 -17.447 7.599 1.00 66.31 336 SER A O 1
ATOM 2719 N N . HIS A 1 337 ? -3.928 -19.488 8.060 1.00 70.50 337 HIS A N 1
ATOM 2720 C CA . HIS A 1 337 ? -2.723 -20.212 7.618 1.00 70.50 337 HIS A CA 1
ATOM 2721 C C . HIS A 1 337 ? -2.316 -19.923 6.159 1.00 70.50 337 HIS A C 1
ATOM 2723 O O . HIS A 1 337 ? -1.192 -20.209 5.776 1.00 70.50 337 HIS A O 1
ATOM 2729 N N . LYS A 1 338 ? -3.167 -19.255 5.364 1.00 75.31 338 LYS A N 1
ATOM 2730 C CA . LYS A 1 338 ? -2.844 -18.809 4.001 1.00 75.31 338 LYS A CA 1
ATOM 2731 C C . LYS A 1 338 ? -1.563 -17.985 3.893 1.00 75.31 338 LYS A C 1
ATOM 2733 O O . LYS A 1 338 ? -0.959 -18.011 2.833 1.00 75.31 338 LYS A O 1
ATOM 2738 N N . TRP A 1 339 ? -1.149 -17.231 4.914 1.00 83.00 339 TRP A N 1
ATOM 2739 C CA . TRP A 1 339 ? 0.135 -16.526 4.818 1.00 83.00 339 TRP A CA 1
ATOM 2740 C C . TRP A 1 339 ? 1.324 -17.498 4.878 1.00 83.00 339 TRP A C 1
ATOM 2742 O O . TRP A 1 339 ? 2.348 -17.211 4.278 1.00 83.00 339 TRP A O 1
ATOM 2752 N N . GLU A 1 340 ? 1.184 -18.682 5.487 1.00 84.00 340 GLU A N 1
ATOM 2753 C CA . GLU A 1 340 ? 2.182 -19.757 5.373 1.00 84.00 340 GLU A CA 1
ATOM 2754 C C . GLU A 1 340 ? 2.232 -20.325 3.953 1.00 84.00 340 GLU A C 1
ATOM 2756 O O . GLU A 1 340 ? 3.311 -20.577 3.419 1.00 84.00 340 GLU A O 1
ATOM 2761 N N . ASP A 1 341 ? 1.063 -20.468 3.323 1.00 84.94 341 ASP A N 1
ATOM 2762 C CA . ASP A 1 341 ? 0.947 -20.962 1.953 1.00 84.94 341 ASP A CA 1
ATOM 2763 C C . ASP A 1 341 ? 1.420 -19.928 0.914 1.00 84.94 341 ASP A C 1
ATOM 2765 O O . ASP A 1 341 ? 1.951 -20.316 -0.122 1.00 84.94 341 ASP A O 1
ATOM 2769 N N . TRP A 1 342 ? 1.242 -18.625 1.157 1.00 89.38 342 TRP A N 1
ATOM 2770 C CA . TRP A 1 342 ? 1.493 -17.565 0.165 1.00 89.38 342 TRP A CA 1
ATOM 2771 C C . TRP A 1 342 ? 2.781 -16.766 0.380 1.00 89.38 342 TRP A C 1
ATOM 2773 O O . TRP A 1 342 ? 3.210 -16.086 -0.551 1.00 89.38 342 TRP A O 1
ATOM 2783 N N . VAL A 1 343 ? 3.382 -16.805 1.572 1.00 92.19 343 VAL A N 1
ATOM 2784 C CA . VAL A 1 343 ? 4.608 -16.063 1.896 1.00 92.19 343 VAL A CA 1
ATOM 2785 C C . VAL A 1 343 ? 5.751 -17.052 2.127 1.00 92.19 343 VAL A C 1
ATOM 2787 O O . VAL A 1 343 ? 5.848 -17.700 3.175 1.00 92.19 343 VAL A O 1
ATOM 2790 N N . ASP A 1 344 ? 6.631 -17.142 1.132 1.00 92.44 344 ASP A N 1
ATOM 2791 C CA . ASP A 1 344 ? 7.894 -17.875 1.217 1.00 92.44 344 ASP A CA 1
ATOM 2792 C C . ASP A 1 344 ? 9.029 -16.887 1.561 1.00 92.44 344 ASP A C 1
ATOM 2794 O O . ASP A 1 344 ? 8.969 -15.732 1.124 1.00 92.44 344 ASP A O 1
ATOM 2798 N N . PRO A 1 345 ? 10.097 -17.312 2.264 1.00 93.06 345 PRO A N 1
ATOM 2799 C CA . PRO A 1 345 ? 11.339 -16.541 2.356 1.00 93.06 345 PRO A CA 1
ATOM 2800 C C . PRO A 1 345 ? 11.848 -16.121 0.973 1.00 93.06 345 PRO A C 1
ATOM 2802 O O . PRO A 1 345 ? 11.782 -16.902 0.014 1.00 93.06 345 PRO A O 1
ATOM 2805 N N . PHE A 1 346 ? 12.356 -14.895 0.863 1.00 91.06 346 PHE A N 1
ATOM 2806 C CA . PHE A 1 346 ? 13.102 -14.494 -0.319 1.00 91.06 346 PHE A CA 1
ATOM 2807 C C . PHE A 1 346 ? 14.460 -15.197 -0.301 1.00 91.06 346 PHE A C 1
ATOM 2809 O O . PHE A 1 346 ? 15.148 -15.239 0.715 1.00 91.06 346 PHE A O 1
ATOM 2816 N N . VAL A 1 347 ? 14.821 -15.783 -1.435 1.00 86.56 347 VAL A N 1
ATOM 2817 C CA . VAL A 1 347 ? 16.143 -16.350 -1.685 1.00 86.56 347 VAL A CA 1
ATOM 2818 C C . VAL A 1 347 ? 16.474 -15.940 -3.102 1.00 86.56 347 VAL A C 1
ATOM 2820 O O . VAL A 1 347 ? 15.731 -16.296 -4.023 1.00 86.56 347 VAL A O 1
ATOM 2823 N N . GLU A 1 348 ? 17.548 -15.178 -3.260 1.00 80.31 348 GLU A N 1
ATOM 2824 C CA . GLU A 1 348 ? 18.077 -14.838 -4.570 1.00 80.31 348 GLU A CA 1
ATOM 2825 C C . GLU A 1 348 ? 18.515 -16.119 -5.288 1.00 80.31 348 GLU A C 1
ATOM 2827 O O . GLU A 1 348 ? 19.056 -17.051 -4.688 1.00 80.31 348 GLU A O 1
ATOM 2832 N N . ARG A 1 349 ? 18.183 -16.216 -6.572 1.00 75.75 349 ARG A N 1
ATOM 2833 C CA . ARG A 1 349 ? 18.440 -17.392 -7.404 1.00 75.75 349 ARG A CA 1
ATOM 2834 C C . ARG A 1 349 ? 18.918 -16.920 -8.760 1.00 75.75 349 ARG A C 1
ATOM 2836 O O . ARG A 1 349 ? 18.517 -15.848 -9.208 1.00 75.75 349 ARG A O 1
ATOM 2843 N N . SER A 1 350 ? 19.696 -17.763 -9.430 1.00 73.00 350 SER A N 1
ATOM 2844 C CA . SER A 1 350 ? 20.048 -17.569 -10.835 1.00 73.00 350 SER A CA 1
ATOM 2845 C C . SER A 1 350 ? 18.793 -17.268 -11.673 1.00 73.00 350 SER A C 1
ATOM 2847 O O . SER A 1 350 ? 17.741 -17.866 -11.402 1.00 73.00 350 SER A O 1
ATOM 2849 N N . PRO A 1 351 ? 18.886 -16.384 -12.685 1.00 69.00 351 PRO A N 1
ATOM 2850 C CA . PRO A 1 351 ? 17.783 -16.100 -13.594 1.00 69.00 351 PRO A CA 1
ATOM 2851 C C . PRO A 1 351 ? 17.151 -17.385 -14.132 1.00 69.00 351 PRO A C 1
ATOM 2853 O O . PRO A 1 351 ? 17.844 -18.353 -14.456 1.00 69.00 351 PRO A O 1
ATOM 2856 N N . ALA A 1 352 ? 15.821 -17.412 -14.208 1.00 67.88 352 ALA A N 1
ATOM 2857 C CA . ALA A 1 352 ? 15.117 -18.578 -14.721 1.00 67.88 352 ALA A CA 1
ATOM 2858 C C . ALA A 1 352 ? 15.488 -18.811 -16.193 1.00 67.88 352 ALA A C 1
ATOM 2860 O O . ALA A 1 352 ? 15.426 -17.887 -17.002 1.00 67.88 352 ALA A O 1
ATOM 2861 N N . VAL A 1 353 ? 15.805 -20.055 -16.557 1.00 73.44 353 VAL A N 1
ATOM 2862 C CA . VAL A 1 353 ? 15.928 -20.447 -17.966 1.00 73.44 353 VAL A CA 1
ATOM 2863 C C . VAL A 1 353 ? 14.522 -20.491 -18.566 1.00 73.44 353 VAL A C 1
ATOM 2865 O O . VAL A 1 353 ? 13.782 -21.464 -18.413 1.00 73.44 353 VAL A O 1
ATOM 2868 N N . VAL A 1 354 ? 14.127 -19.387 -19.196 1.00 76.75 354 VAL A N 1
ATOM 2869 C CA . VAL A 1 354 ? 12.823 -19.214 -19.843 1.00 76.75 354 VAL A CA 1
ATOM 2870 C C . VAL A 1 354 ? 12.912 -19.745 -21.273 1.00 76.75 354 VAL A C 1
ATOM 2872 O O . VAL A 1 354 ? 13.583 -19.155 -22.112 1.00 76.75 354 VAL A O 1
ATOM 2875 N N . GLY A 1 355 ? 12.243 -20.867 -21.551 1.00 81.94 355 GLY A N 1
ATOM 2876 C CA . GLY A 1 355 ? 12.233 -21.470 -22.889 1.00 81.94 355 GLY A CA 1
ATOM 2877 C C . GLY A 1 355 ? 11.356 -20.719 -23.901 1.00 81.94 355 GLY A C 1
ATOM 2878 O O . GLY A 1 355 ? 10.389 -20.051 -23.527 1.00 81.94 355 GLY A O 1
ATOM 2879 N N . GLU A 1 356 ? 11.639 -20.914 -25.191 1.00 85.50 356 GLU A N 1
ATOM 2880 C CA . GLU A 1 356 ? 10.996 -20.245 -26.341 1.00 85.50 356 GLU A CA 1
ATOM 2881 C C . GLU A 1 356 ? 9.465 -20.140 -26.266 1.00 85.50 356 GLU A C 1
ATOM 2883 O O . GLU A 1 356 ? 8.884 -19.098 -26.562 1.00 85.50 356 GLU A O 1
ATOM 2888 N N . ALA A 1 357 ? 8.777 -21.187 -25.802 1.00 84.12 357 ALA A N 1
ATOM 2889 C CA . ALA A 1 357 ? 7.315 -21.200 -25.685 1.00 84.12 357 ALA A CA 1
ATOM 2890 C C . ALA A 1 357 ? 6.749 -20.182 -24.667 1.00 84.12 357 ALA A C 1
ATOM 2892 O O . ALA A 1 357 ? 5.541 -19.919 -24.653 1.00 84.12 357 ALA A O 1
ATOM 2893 N N . ALA A 1 358 ? 7.576 -19.631 -23.778 1.00 82.44 358 ALA A N 1
ATOM 2894 C CA . ALA A 1 358 ? 7.211 -18.521 -22.903 1.00 82.44 358 ALA A CA 1
ATOM 2895 C C . ALA A 1 358 ? 7.484 -17.166 -23.577 1.00 82.44 358 ALA A C 1
ATOM 2897 O O . ALA A 1 358 ? 6.586 -16.325 -23.582 1.00 82.44 358 ALA A O 1
ATOM 2898 N N . TRP A 1 359 ? 8.631 -16.983 -24.241 1.00 84.69 359 TRP A N 1
ATOM 2899 C CA . TRP A 1 359 ? 8.920 -15.773 -25.028 1.00 84.69 359 TRP A CA 1
ATOM 2900 C C . TRP A 1 359 ? 7.925 -15.566 -26.175 1.00 84.69 359 TRP A C 1
ATOM 2902 O O . TRP A 1 359 ? 7.402 -14.466 -26.350 1.00 84.69 359 TRP A O 1
ATOM 2912 N N . ALA A 1 360 ? 7.542 -16.640 -26.867 1.00 83.25 360 ALA A N 1
ATOM 2913 C CA . ALA A 1 360 ? 6.465 -16.628 -27.851 1.00 83.25 360 ALA A CA 1
ATOM 2914 C C . ALA A 1 360 ? 5.124 -16.170 -27.247 1.00 83.25 360 ALA A C 1
ATOM 2916 O O . ALA A 1 360 ? 4.387 -15.426 -27.882 1.00 83.25 360 ALA A O 1
ATOM 2917 N N . ARG A 1 361 ? 4.801 -16.551 -26.002 1.00 82.25 361 ARG A N 1
ATOM 2918 C CA . ARG A 1 361 ? 3.590 -16.059 -25.315 1.00 82.25 361 ARG A CA 1
ATOM 2919 C C . ARG A 1 361 ? 3.702 -14.588 -24.909 1.00 82.25 361 ARG A C 1
ATOM 2921 O O . ARG A 1 361 ? 2.706 -13.876 -24.998 1.00 82.25 361 ARG A O 1
ATOM 2928 N N . VAL A 1 362 ? 4.888 -14.125 -24.512 1.00 83.00 362 VAL A N 1
ATOM 2929 C CA . VAL A 1 362 ? 5.151 -12.704 -24.226 1.00 83.00 362 VAL A CA 1
ATOM 2930 C C . VAL A 1 362 ? 5.023 -11.855 -25.498 1.00 83.00 362 VAL A C 1
ATOM 2932 O O . VAL A 1 362 ? 4.409 -10.794 -25.450 1.00 83.00 362 VAL A O 1
ATOM 2935 N N . SER A 1 363 ? 5.487 -12.327 -26.660 1.00 78.12 363 SER A N 1
ATOM 2936 C CA . SER A 1 363 ? 5.362 -11.576 -27.923 1.00 78.12 363 SER A CA 1
ATOM 2937 C C . SER A 1 363 ? 3.908 -11.417 -28.403 1.00 78.12 363 SER A C 1
ATOM 2939 O O . SER A 1 363 ? 3.568 -10.420 -29.045 1.00 78.12 363 SER A O 1
ATOM 2941 N N . LEU A 1 364 ? 3.004 -12.333 -28.030 1.00 79.94 364 LEU A N 1
ATOM 2942 C CA . LEU A 1 364 ? 1.567 -12.211 -28.316 1.00 79.94 364 LEU A CA 1
ATOM 2943 C C . LEU A 1 364 ? 0.875 -11.076 -27.540 1.00 79.94 364 LEU A C 1
ATOM 2945 O O . LEU A 1 364 ? -0.231 -10.687 -27.917 1.00 79.94 364 LEU A O 1
ATOM 2949 N N . ILE A 1 365 ? 1.506 -10.504 -26.508 1.00 77.88 365 ILE A N 1
ATOM 2950 C CA . ILE A 1 365 ? 0.956 -9.380 -25.731 1.00 77.88 365 ILE A CA 1
ATOM 2951 C C . ILE A 1 365 ? 0.709 -8.144 -26.617 1.00 77.88 365 ILE A C 1
ATOM 2953 O O . ILE A 1 365 ? -0.254 -7.407 -26.388 1.00 77.88 365 ILE A O 1
ATOM 2957 N N . GLU A 1 366 ? 1.521 -7.944 -27.662 1.00 67.31 366 GLU A N 1
ATOM 2958 C CA . GLU A 1 366 ? 1.304 -6.890 -28.663 1.00 67.31 366 GLU A CA 1
ATOM 2959 C C . GLU A 1 366 ? 0.122 -7.192 -29.606 1.00 67.31 366 GLU A C 1
ATOM 2961 O O . GLU A 1 366 ? -0.515 -6.273 -30.119 1.00 67.31 366 GLU A O 1
ATOM 2966 N N . ARG A 1 367 ? -0.202 -8.473 -29.822 1.00 59.78 367 ARG A N 1
ATOM 2967 C CA . ARG A 1 367 ? -1.149 -8.941 -30.852 1.00 59.78 367 ARG A CA 1
ATOM 2968 C C . ARG A 1 367 ? -2.580 -9.174 -30.344 1.00 59.78 367 ARG A C 1
ATOM 2970 O O . ARG A 1 367 ? -3.440 -9.571 -31.126 1.00 59.78 367 ARG A O 1
ATOM 2977 N N . GLY A 1 368 ? -2.840 -8.965 -29.051 1.00 52.91 368 GLY A N 1
ATOM 2978 C CA . GLY A 1 368 ? -4.142 -9.217 -28.423 1.00 52.91 368 GLY A CA 1
ATOM 2979 C C . GLY A 1 368 ? -5.282 -8.354 -28.985 1.00 52.91 368 GLY A C 1
ATOM 2980 O O . GLY A 1 368 ? -5.111 -7.163 -29.239 1.00 52.91 368 GLY A O 1
ATOM 2981 N N . GLU A 1 369 ? -6.463 -8.953 -29.162 1.00 46.91 369 GLU A N 1
ATOM 2982 C CA . GLU A 1 369 ? -7.604 -8.294 -29.804 1.00 46.91 369 GLU A CA 1
ATOM 2983 C C . GLU A 1 369 ? -8.145 -7.052 -29.067 1.00 46.91 369 GLU A C 1
ATOM 2985 O O . GLU A 1 369 ? -8.393 -7.069 -27.863 1.00 46.91 369 GLU A O 1
ATOM 2990 N N . LYS A 1 370 ? -8.528 -6.067 -29.894 1.00 44.00 370 LYS A N 1
ATOM 2991 C CA . LYS A 1 370 ? -9.470 -4.956 -29.651 1.00 44.00 370 LYS A CA 1
ATOM 2992 C C . LYS A 1 370 ? -8.983 -3.796 -28.772 1.00 44.00 370 LYS A C 1
ATOM 2994 O O . LYS A 1 370 ? -8.793 -3.895 -27.567 1.00 44.00 370 LYS A O 1
ATOM 2999 N N . LYS A 1 371 ? -8.994 -2.632 -29.439 1.00 46.78 371 LYS A N 1
ATOM 3000 C CA . LYS A 1 371 ? -8.457 -1.324 -29.042 1.00 46.78 371 LYS A CA 1
ATOM 3001 C C . LYS A 1 371 ? -6.936 -1.355 -28.930 1.00 46.78 371 LYS A C 1
ATOM 3003 O O . LYS A 1 371 ? -6.373 -1.949 -28.0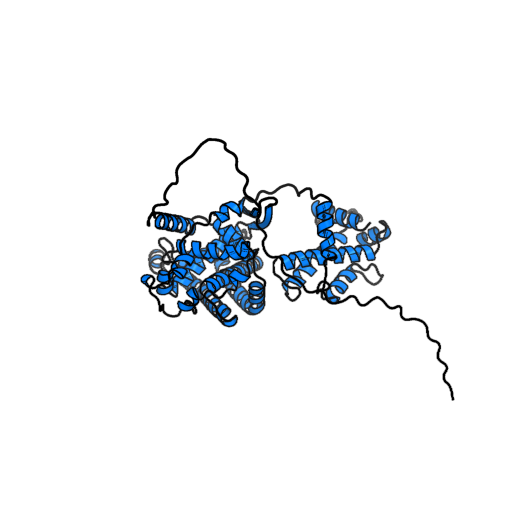19 1.00 46.78 371 LYS A O 1
ATOM 3008 N N . PHE A 1 372 ? -6.306 -0.665 -29.886 1.00 48.47 372 PHE A N 1
ATOM 3009 C CA . PHE A 1 372 ? -4.920 -0.222 -29.792 1.00 48.47 372 PHE A CA 1
ATOM 3010 C C . PHE A 1 372 ? -4.626 0.234 -28.368 1.00 48.47 372 PHE A C 1
ATOM 3012 O O . PHE A 1 372 ? -5.472 0.886 -27.745 1.00 48.47 372 PHE A O 1
ATOM 3019 N N . ILE A 1 373 ? -3.422 -0.091 -27.894 1.00 51.81 373 ILE A N 1
ATOM 3020 C CA . ILE A 1 373 ? -2.863 0.465 -26.665 1.00 51.81 373 ILE A CA 1
ATOM 3021 C C . ILE A 1 373 ? -3.205 1.954 -26.657 1.00 51.81 373 ILE A C 1
ATOM 3023 O O . ILE A 1 373 ? -2.889 2.654 -27.620 1.00 51.81 373 ILE A O 1
ATOM 3027 N N . LEU A 1 374 ? -3.873 2.422 -25.602 1.00 52.38 374 LEU A N 1
ATOM 3028 C CA . LEU A 1 374 ? -4.353 3.803 -25.479 1.00 52.38 374 LEU A CA 1
ATOM 3029 C C . LEU A 1 374 ? -3.197 4.799 -25.246 1.00 52.38 374 LEU A C 1
ATOM 3031 O O . LEU A 1 374 ? -3.381 5.791 -24.551 1.00 52.38 374 LEU A O 1
ATOM 3035 N N . VAL A 1 375 ? -2.010 4.526 -25.805 1.00 57.28 375 VAL A N 1
ATOM 3036 C CA . VAL A 1 375 ? -0.858 5.427 -25.828 1.00 57.28 375 VAL A CA 1
ATOM 3037 C C . VAL A 1 375 ? -1.328 6.776 -26.344 1.00 57.28 375 VAL A C 1
ATOM 3039 O O . VAL A 1 375 ? -2.011 6.837 -27.366 1.00 57.28 375 VAL A O 1
ATOM 3042 N N . ASP A 1 376 ? -0.902 7.850 -25.687 1.00 64.88 376 ASP A N 1
ATOM 3043 C CA . ASP A 1 376 ? -0.769 9.128 -26.369 1.00 64.88 376 ASP A CA 1
ATOM 3044 C C . ASP A 1 376 ? 0.213 8.937 -27.544 1.00 64.88 376 ASP A C 1
ATOM 3046 O O . ASP A 1 376 ? 1.415 8.763 -27.296 1.00 64.88 376 ASP A O 1
ATOM 3050 N N . PRO A 1 377 ? -0.248 8.948 -28.814 1.00 71.44 377 PRO A N 1
ATOM 3051 C CA . PRO A 1 377 ? 0.625 8.685 -29.951 1.00 71.44 377 PRO A CA 1
ATOM 3052 C C . PRO A 1 377 ? 1.744 9.724 -30.044 1.00 71.44 377 PRO A C 1
ATOM 3054 O O . PRO A 1 377 ? 2.807 9.422 -30.582 1.00 71.44 377 PRO A O 1
ATOM 3057 N N . GLU A 1 378 ? 1.537 10.919 -29.481 1.00 75.50 378 GLU A N 1
ATOM 3058 C CA . GLU A 1 378 ? 2.530 11.983 -29.440 1.00 75.50 378 GLU A CA 1
ATOM 3059 C C . GLU A 1 378 ? 3.690 11.660 -28.494 1.00 75.50 378 GLU A C 1
ATOM 3061 O O . GLU A 1 378 ? 4.841 11.960 -28.801 1.00 75.50 378 GLU A O 1
ATOM 3066 N N . SER A 1 379 ? 3.435 11.014 -27.357 1.00 79.69 379 SER A N 1
ATOM 3067 C CA . SER A 1 379 ? 4.491 10.595 -26.427 1.00 79.69 379 SER A CA 1
ATOM 3068 C C . SER A 1 379 ? 5.356 9.476 -27.012 1.00 79.69 379 SER A C 1
ATOM 3070 O O . SER A 1 379 ? 6.580 9.609 -27.030 1.00 79.69 379 SER A O 1
ATOM 3072 N N . LEU A 1 380 ? 4.754 8.444 -27.616 1.00 79.19 380 LEU A N 1
ATOM 3073 C CA . LEU A 1 380 ? 5.522 7.405 -28.318 1.00 79.19 380 LEU A CA 1
ATOM 3074 C C . LEU A 1 380 ? 6.246 7.963 -29.555 1.00 79.19 380 LEU A C 1
ATOM 3076 O O . LEU A 1 380 ? 7.374 7.559 -29.836 1.00 79.19 380 LEU A O 1
ATOM 3080 N N . ARG A 1 381 ? 5.650 8.926 -30.276 1.00 82.25 381 ARG A N 1
ATOM 3081 C CA . ARG A 1 381 ? 6.309 9.644 -31.382 1.00 82.25 381 ARG A CA 1
ATOM 3082 C C . ARG A 1 381 ? 7.504 10.466 -30.902 1.00 82.25 381 ARG A C 1
ATOM 3084 O O . ARG A 1 381 ? 8.534 10.458 -31.564 1.00 82.25 381 ARG A O 1
ATOM 3091 N N . ARG A 1 382 ? 7.395 11.154 -29.762 1.00 83.12 382 ARG A N 1
ATOM 3092 C CA . ARG A 1 382 ? 8.502 11.916 -29.161 1.00 83.12 382 ARG A CA 1
ATOM 3093 C C . ARG A 1 382 ? 9.646 11.010 -28.718 1.00 83.12 382 ARG A C 1
ATOM 3095 O O . ARG A 1 382 ? 10.789 11.324 -29.023 1.00 83.12 382 ARG A O 1
ATOM 3102 N N . VAL A 1 383 ? 9.353 9.880 -28.072 1.00 84.06 383 VAL A N 1
ATOM 3103 C CA . VAL A 1 383 ? 10.390 8.917 -27.666 1.00 84.06 383 VAL A CA 1
ATOM 3104 C C . VAL A 1 383 ? 11.056 8.268 -28.876 1.00 84.06 383 VAL A C 1
ATOM 3106 O O . VAL A 1 383 ? 12.276 8.309 -28.978 1.00 84.06 383 VAL A O 1
ATOM 3109 N N . THR A 1 384 ? 10.289 7.748 -29.839 1.00 84.44 384 THR A N 1
ATOM 3110 C CA . THR A 1 384 ? 10.865 7.142 -31.056 1.00 84.44 384 THR A CA 1
ATOM 3111 C C . THR A 1 384 ? 11.702 8.134 -31.871 1.00 84.44 384 THR A C 1
ATOM 3113 O O . THR A 1 384 ? 12.739 7.743 -32.393 1.00 84.44 384 THR A O 1
ATOM 3116 N N . LYS A 1 385 ? 11.329 9.423 -31.914 1.00 85.44 385 LYS A N 1
ATOM 3117 C CA . LYS A 1 385 ? 12.143 10.486 -32.533 1.00 85.44 385 LYS A CA 1
ATOM 3118 C C . LYS A 1 385 ? 13.502 10.726 -31.866 1.00 85.44 385 LYS A C 1
ATOM 3120 O O . LYS A 1 385 ? 14.401 11.180 -32.560 1.00 85.44 385 LYS A O 1
ATOM 3125 N N . LYS A 1 386 ? 13.688 10.427 -30.571 1.00 85.88 386 LYS A N 1
ATOM 3126 C CA . LYS A 1 386 ? 15.017 10.542 -29.932 1.00 85.88 386 LYS A CA 1
ATOM 3127 C C . LYS A 1 386 ? 16.049 9.627 -30.597 1.00 85.88 386 LYS A C 1
ATOM 3129 O O . LYS A 1 386 ? 17.220 9.974 -30.653 1.00 85.88 386 LYS A O 1
ATOM 3134 N N . PHE A 1 387 ? 15.599 8.488 -31.120 1.00 84.75 387 PHE A N 1
ATOM 3135 C CA . PHE A 1 387 ? 16.428 7.473 -31.768 1.00 84.75 387 PHE A CA 1
ATOM 3136 C C . PHE A 1 387 ? 16.561 7.654 -33.292 1.00 84.75 387 PHE A C 1
ATOM 3138 O O . PHE A 1 387 ? 17.107 6.779 -33.957 1.00 84.75 387 PHE A O 1
ATOM 3145 N N . ASP A 1 388 ? 16.029 8.741 -33.858 1.00 85.81 388 ASP A N 1
ATOM 3146 C CA . ASP A 1 388 ? 16.054 9.007 -35.301 1.00 85.81 388 ASP A CA 1
ATOM 3147 C C . ASP A 1 388 ? 17.450 9.514 -35.725 1.00 85.81 388 ASP A C 1
ATOM 3149 O O . ASP A 1 388 ? 17.857 10.575 -35.250 1.00 85.81 388 ASP A O 1
ATOM 3153 N N . PRO A 1 389 ? 18.205 8.797 -36.582 1.00 79.31 389 PRO A N 1
ATOM 3154 C CA . PRO A 1 389 ? 19.576 9.154 -36.960 1.00 79.31 389 PRO A CA 1
ATOM 3155 C C . PRO A 1 389 ? 19.669 10.266 -38.021 1.00 79.31 389 PRO A C 1
ATOM 3157 O O . PRO A 1 389 ? 20.745 10.492 -38.573 1.00 79.31 389 PRO A O 1
ATOM 3160 N N . ASN A 1 390 ? 18.560 10.937 -38.347 1.00 78.19 390 ASN A N 1
ATOM 3161 C CA . ASN A 1 390 ? 18.538 12.070 -39.271 1.00 78.19 390 ASN A CA 1
ATOM 3162 C C . ASN A 1 390 ? 19.483 13.211 -38.824 1.00 78.19 390 ASN A C 1
ATOM 3164 O O . ASN A 1 390 ? 19.621 13.474 -37.630 1.00 78.19 390 ASN A O 1
ATOM 3168 N N . GLU A 1 391 ? 20.071 13.938 -39.781 1.00 61.69 391 GLU A N 1
ATOM 3169 C CA . GLU A 1 391 ? 21.182 14.896 -39.581 1.00 61.69 391 GLU A CA 1
ATOM 3170 C C . GLU A 1 391 ? 20.896 16.025 -38.572 1.00 61.69 391 GLU A C 1
ATOM 3172 O O . GLU A 1 391 ? 21.816 16.648 -38.053 1.00 61.69 391 GLU A O 1
ATOM 3177 N N . SER A 1 392 ? 19.624 16.287 -38.262 1.00 67.19 392 SER A N 1
ATOM 3178 C CA . SER A 1 392 ? 19.203 17.256 -37.245 1.00 67.19 392 SER A CA 1
ATOM 3179 C C . SER A 1 392 ? 19.271 16.753 -35.791 1.00 67.19 392 SER A C 1
ATOM 3181 O O . SER A 1 392 ? 18.995 17.532 -34.877 1.00 67.19 392 SER A O 1
ATOM 3183 N N . ASN A 1 393 ? 19.530 15.463 -35.546 1.00 77.25 393 ASN A N 1
ATOM 3184 C CA . ASN A 1 393 ? 19.479 14.873 -34.205 1.00 77.25 393 ASN A CA 1
ATOM 3185 C C . ASN A 1 393 ? 20.861 14.784 -33.537 1.00 77.25 393 ASN A C 1
ATOM 3187 O O . ASN A 1 393 ? 21.502 13.736 -33.506 1.00 77.25 393 ASN A O 1
ATOM 3191 N N . ASN A 1 394 ? 21.261 15.877 -32.890 1.00 76.19 394 ASN A N 1
ATOM 3192 C CA . ASN A 1 394 ? 22.533 15.980 -32.166 1.00 76.19 394 ASN A CA 1
ATOM 3193 C C . ASN A 1 394 ? 22.566 15.217 -30.820 1.00 76.19 394 ASN A C 1
ATOM 3195 O O . ASN A 1 394 ? 23.514 15.389 -30.059 1.00 76.19 394 ASN A O 1
ATOM 3199 N N . SER A 1 395 ? 21.527 14.443 -30.471 1.00 81.94 395 SER A N 1
ATOM 3200 C CA . SER A 1 395 ? 21.454 13.732 -29.180 1.00 81.94 395 SER A CA 1
ATOM 3201 C C . SER A 1 395 ? 22.001 12.302 -29.209 1.00 81.94 395 SER A C 1
ATOM 3203 O O . SER A 1 395 ? 22.172 11.702 -28.150 1.00 81.94 395 SER A O 1
ATOM 3205 N N . LEU A 1 396 ? 22.281 11.761 -30.399 1.00 84.56 396 LEU A N 1
ATOM 3206 C CA . LEU A 1 396 ? 22.831 10.417 -30.567 1.00 84.56 396 LEU A CA 1
ATOM 3207 C C . LEU A 1 396 ? 24.358 10.423 -30.505 1.00 84.56 396 LEU A C 1
ATOM 3209 O O . LEU A 1 396 ? 25.006 11.277 -31.109 1.00 84.56 396 LEU A O 1
ATOM 3213 N N . SER A 1 397 ? 24.937 9.449 -29.806 1.00 83.06 397 SER A N 1
ATOM 3214 C CA . SER A 1 397 ? 26.389 9.329 -29.685 1.00 83.06 397 SER A CA 1
ATOM 3215 C C . SER A 1 397 ? 27.035 8.771 -30.954 1.00 83.06 397 SER A C 1
ATOM 3217 O O . SER A 1 397 ? 26.433 7.997 -31.707 1.00 83.06 397 SER A O 1
ATOM 3219 N N . THR A 1 398 ? 28.308 9.116 -31.160 1.00 78.25 398 THR A N 1
ATOM 3220 C CA . THR A 1 398 ? 29.148 8.573 -32.239 1.00 78.25 398 THR A CA 1
ATOM 3221 C C . THR A 1 398 ? 29.146 7.046 -32.226 1.00 78.25 398 THR A C 1
ATOM 3223 O O . THR A 1 398 ? 28.976 6.421 -33.269 1.00 78.25 398 THR A O 1
ATOM 3226 N N . SER A 1 399 ? 29.236 6.442 -31.036 1.00 74.56 399 SER A N 1
ATOM 3227 C CA . SER A 1 399 ? 29.118 4.997 -30.838 1.00 74.56 399 SER A CA 1
ATOM 3228 C C . SER A 1 399 ? 27.781 4.440 -31.358 1.00 74.56 399 SER A C 1
ATOM 3230 O O . SER A 1 399 ? 27.805 3.521 -32.175 1.00 74.56 399 SER A O 1
ATOM 3232 N N . PHE A 1 400 ? 26.624 5.006 -30.987 1.00 81.38 400 PHE A N 1
ATOM 3233 C CA . PHE A 1 400 ? 25.322 4.538 -31.498 1.00 81.38 400 PHE A CA 1
ATOM 3234 C C . PHE A 1 400 ? 25.220 4.658 -33.029 1.00 81.38 400 PHE A C 1
ATOM 3236 O O . PHE A 1 400 ? 24.789 3.723 -33.706 1.00 81.38 400 PHE A O 1
ATOM 3243 N N . LEU A 1 401 ? 25.668 5.786 -33.588 1.00 81.81 401 LEU A N 1
ATOM 3244 C CA . LEU A 1 401 ? 25.660 6.038 -35.033 1.00 81.81 401 LEU A CA 1
ATOM 3245 C C . LEU A 1 401 ? 26.633 5.133 -35.806 1.00 81.81 401 LEU A C 1
ATOM 3247 O O . LEU A 1 401 ? 26.356 4.787 -36.953 1.00 81.81 401 LEU A O 1
ATOM 3251 N N . ASN A 1 402 ? 27.750 4.732 -35.198 1.00 76.81 402 ASN A N 1
ATOM 3252 C CA . ASN A 1 402 ? 28.673 3.757 -35.774 1.00 76.81 402 ASN A CA 1
ATOM 3253 C C . ASN A 1 402 ? 28.040 2.361 -35.801 1.00 76.81 402 ASN A C 1
ATOM 3255 O O . ASN A 1 402 ? 28.045 1.726 -36.850 1.00 76.81 402 ASN A O 1
ATOM 3259 N N . PHE A 1 403 ? 27.410 1.917 -34.708 1.00 74.44 403 PHE A N 1
ATOM 3260 C CA . PHE A 1 403 ? 26.666 0.650 -34.681 1.00 74.44 403 PHE A CA 1
ATOM 3261 C C . PHE A 1 403 ? 25.532 0.629 -35.721 1.00 74.44 403 PHE A C 1
ATOM 3263 O O . PHE A 1 403 ? 25.422 -0.338 -36.471 1.00 74.44 403 PHE A O 1
ATOM 3270 N N . TYR A 1 404 ? 24.773 1.723 -35.858 1.00 76.56 404 TYR A N 1
ATOM 3271 C CA . TYR A 1 404 ? 23.739 1.884 -36.893 1.00 76.56 404 TYR A CA 1
ATOM 3272 C C . TYR A 1 404 ? 24.273 1.720 -38.330 1.00 76.56 404 TYR A C 1
ATOM 3274 O O . TYR A 1 404 ? 23.552 1.269 -39.215 1.00 76.56 404 TYR A O 1
ATOM 3282 N N . LYS A 1 405 ? 25.533 2.101 -38.580 1.00 75.44 405 LYS A N 1
ATOM 3283 C CA . LYS A 1 405 ? 26.179 2.026 -39.904 1.00 75.44 405 LYS A CA 1
ATOM 3284 C C . LYS A 1 405 ? 26.933 0.718 -40.161 1.00 75.44 405 LYS A C 1
ATOM 3286 O O . LYS A 1 405 ? 27.193 0.415 -41.319 1.00 75.44 405 LYS A O 1
ATOM 3291 N N . ILE A 1 406 ? 27.346 0.007 -39.110 1.00 72.44 406 ILE A N 1
ATOM 3292 C CA . ILE A 1 406 ? 28.246 -1.158 -39.190 1.00 72.44 406 ILE A CA 1
ATOM 3293 C C . ILE A 1 406 ? 27.494 -2.482 -38.995 1.00 72.44 406 ILE A C 1
ATOM 3295 O O . ILE A 1 406 ? 27.903 -3.491 -39.560 1.00 72.44 406 ILE A O 1
ATOM 3299 N N . GLU A 1 407 ? 26.414 -2.502 -38.207 1.00 66.88 407 GLU A N 1
ATOM 3300 C CA . GLU A 1 407 ? 25.723 -3.742 -37.813 1.00 66.88 407 GLU A CA 1
ATOM 3301 C C . GLU A 1 407 ? 24.370 -3.977 -38.511 1.00 66.88 407 GLU A C 1
ATOM 3303 O O . GLU A 1 407 ? 23.541 -4.731 -38.004 1.00 66.88 407 GLU A O 1
ATOM 3308 N N . ASP A 1 408 ? 24.143 -3.343 -39.667 1.00 68.38 408 ASP A N 1
ATOM 3309 C CA . ASP A 1 408 ? 23.022 -3.599 -40.593 1.00 68.38 408 ASP A CA 1
ATOM 3310 C C . ASP A 1 408 ? 21.595 -3.568 -39.990 1.00 68.38 408 ASP A C 1
ATOM 3312 O O . ASP A 1 408 ? 20.664 -4.176 -40.525 1.00 68.38 408 ASP A O 1
ATOM 3316 N N . PHE A 1 409 ? 21.365 -2.795 -38.920 1.00 79.31 409 PHE A N 1
ATOM 3317 C CA . PHE A 1 409 ? 20.015 -2.546 -38.401 1.00 79.31 409 PHE A CA 1
ATOM 3318 C C . PHE A 1 409 ? 19.436 -1.202 -38.855 1.00 79.31 409 PHE A C 1
ATOM 3320 O O . PHE A 1 409 ? 20.127 -0.198 -39.003 1.00 79.31 409 PHE A O 1
ATOM 3327 N N . THR A 1 410 ? 18.116 -1.161 -39.048 1.00 84.25 410 THR A N 1
ATOM 3328 C CA . THR A 1 410 ? 17.419 0.047 -39.518 1.00 84.25 410 THR A CA 1
ATOM 3329 C C . THR A 1 410 ? 16.775 0.826 -38.372 1.00 84.25 410 THR A C 1
ATOM 3331 O O . THR A 1 410 ? 16.423 0.267 -37.331 1.00 84.25 410 THR A O 1
ATOM 3334 N N . PHE A 1 411 ? 16.470 2.110 -38.593 1.00 84.56 411 PHE A N 1
ATOM 3335 C CA . PHE A 1 411 ? 15.618 2.879 -37.671 1.00 84.56 411 PHE A CA 1
ATOM 3336 C C . PHE A 1 411 ? 14.229 2.230 -37.491 1.00 84.56 411 PHE A C 1
ATOM 3338 O O . PHE A 1 411 ? 13.596 2.382 -36.446 1.00 84.56 411 PHE A O 1
ATOM 3345 N N . GLY A 1 412 ? 13.774 1.433 -38.467 1.00 84.44 412 GLY A N 1
ATOM 3346 C CA . GLY A 1 412 ? 12.591 0.583 -38.339 1.00 84.44 412 GLY A CA 1
ATOM 3347 C C . GLY A 1 412 ? 12.709 -0.439 -37.203 1.00 84.44 412 GLY A C 1
ATOM 3348 O O . GLY A 1 412 ? 11.777 -0.554 -36.406 1.00 84.44 412 GLY A O 1
ATOM 3349 N N . HIS A 1 413 ? 13.858 -1.112 -37.077 1.00 87.38 413 HIS A N 1
ATOM 3350 C CA . HIS A 1 413 ? 14.119 -2.088 -36.012 1.00 87.38 413 HIS A CA 1
ATOM 3351 C C . HIS A 1 413 ? 14.156 -1.401 -34.640 1.00 87.38 413 HIS A C 1
ATOM 3353 O O . HIS A 1 413 ? 13.444 -1.815 -33.725 1.00 87.38 413 HIS A O 1
ATOM 3359 N N . VAL A 1 414 ? 14.873 -0.275 -34.519 1.00 86.12 414 VAL A N 1
ATOM 3360 C CA . VAL A 1 414 ? 14.934 0.509 -33.267 1.00 86.12 414 VAL A CA 1
ATOM 3361 C C . VAL A 1 414 ? 13.543 0.988 -32.846 1.00 86.12 414 VAL A C 1
ATOM 3363 O O . VAL A 1 414 ? 13.142 0.836 -31.693 1.00 86.12 414 VAL A O 1
ATOM 3366 N N . LYS A 1 415 ? 12.752 1.506 -33.792 1.00 85.38 415 LYS A N 1
ATOM 3367 C CA . LYS A 1 415 ? 11.369 1.935 -33.556 1.00 85.38 415 LYS A CA 1
ATOM 3368 C C . LYS A 1 415 ? 10.464 0.781 -33.115 1.00 85.38 415 LYS A C 1
ATOM 3370 O O . LYS A 1 415 ? 9.584 0.996 -32.278 1.00 85.38 415 LYS A O 1
ATOM 3375 N N . GLN A 1 416 ? 10.658 -0.422 -33.658 1.00 85.81 416 GLN A N 1
ATOM 3376 C CA . GLN A 1 416 ? 9.926 -1.620 -33.247 1.00 85.81 416 GLN A CA 1
ATOM 3377 C C . GLN A 1 416 ? 10.331 -2.073 -31.838 1.00 85.81 416 GLN A C 1
ATOM 3379 O O . GLN A 1 416 ? 9.447 -2.347 -31.029 1.00 85.81 416 GLN A O 1
ATOM 3384 N N . PHE A 1 417 ? 11.626 -2.067 -31.509 1.00 87.88 417 PHE A N 1
ATOM 3385 C CA . PHE A 1 417 ? 12.135 -2.386 -30.172 1.00 87.88 417 PHE A CA 1
ATOM 3386 C C . PHE A 1 417 ? 11.608 -1.410 -29.105 1.00 87.88 417 PHE A C 1
ATOM 3388 O O . PHE A 1 417 ? 10.966 -1.828 -28.141 1.00 87.88 417 PHE A O 1
ATOM 3395 N N . VAL A 1 418 ? 11.774 -0.100 -29.323 1.00 87.69 418 VAL A N 1
ATOM 3396 C CA . VAL A 1 418 ? 11.264 0.979 -28.450 1.00 87.69 418 VAL A CA 1
ATOM 3397 C C . VAL A 1 418 ? 9.762 0.829 -28.197 1.00 87.69 418 VAL A C 1
ATOM 3399 O O . VAL A 1 418 ? 9.294 0.931 -27.058 1.00 87.69 418 VAL A O 1
ATOM 3402 N N . ARG A 1 419 ? 8.997 0.532 -29.256 1.00 85.81 419 ARG A N 1
ATOM 3403 C CA . ARG A 1 419 ? 7.563 0.251 -29.165 1.00 85.81 419 ARG A CA 1
ATOM 3404 C C . ARG A 1 419 ? 7.279 -1.015 -28.357 1.00 85.81 419 ARG A C 1
ATOM 3406 O O . ARG A 1 419 ? 6.396 -0.965 -27.507 1.00 85.81 419 ARG A O 1
ATOM 3413 N N . LEU A 1 420 ? 7.991 -2.118 -28.591 1.00 86.50 420 LEU A N 1
ATOM 3414 C CA . LEU A 1 420 ? 7.798 -3.377 -27.865 1.00 86.50 420 LEU A CA 1
ATOM 3415 C C . LEU A 1 420 ? 8.016 -3.185 -26.360 1.00 86.50 420 LEU A C 1
ATOM 3417 O O . LEU A 1 420 ? 7.156 -3.580 -25.573 1.00 86.50 420 LEU A O 1
ATOM 3421 N N . VAL A 1 421 ? 9.089 -2.495 -25.957 1.00 88.88 421 VAL A N 1
ATOM 3422 C CA . VAL A 1 421 ? 9.317 -2.132 -24.548 1.00 88.88 421 VAL A CA 1
ATOM 3423 C C . VAL A 1 421 ? 8.150 -1.312 -23.999 1.00 88.88 421 VAL A C 1
ATOM 3425 O O . VAL A 1 421 ? 7.639 -1.630 -22.926 1.00 88.88 421 VAL A O 1
ATOM 3428 N N . TRP A 1 422 ? 7.665 -0.307 -24.740 1.00 87.50 422 TRP A N 1
ATOM 3429 C CA . TRP A 1 422 ? 6.506 0.492 -24.324 1.00 87.50 422 TRP A CA 1
ATOM 3430 C C . TRP A 1 422 ? 5.259 -0.377 -24.093 1.00 87.50 422 TRP A C 1
ATOM 3432 O O . TRP A 1 422 ? 4.557 -0.199 -23.092 1.00 87.50 422 TRP A O 1
ATOM 3442 N N . VAL A 1 423 ? 4.983 -1.333 -24.993 1.00 84.25 423 VAL A N 1
ATOM 3443 C CA . VAL A 1 423 ? 3.858 -2.281 -24.882 1.00 84.25 423 VAL A CA 1
ATOM 3444 C C . VAL A 1 423 ? 3.994 -3.150 -23.633 1.00 84.25 423 VAL A C 1
ATOM 3446 O O . VAL A 1 423 ? 3.040 -3.267 -22.861 1.00 84.25 423 VAL A O 1
ATOM 3449 N N . LEU A 1 424 ? 5.167 -3.755 -23.434 1.00 87.44 424 LEU A N 1
ATOM 3450 C CA . LEU A 1 424 ? 5.431 -4.665 -22.322 1.00 87.44 424 LEU A CA 1
ATOM 3451 C C . LEU A 1 424 ? 5.374 -3.927 -20.979 1.00 87.44 424 LEU A C 1
ATOM 3453 O O . LEU A 1 424 ? 4.675 -4.377 -20.070 1.00 87.44 424 LEU A O 1
ATOM 3457 N N . ASN A 1 425 ? 6.000 -2.750 -20.883 1.00 88.81 425 ASN A N 1
ATOM 3458 C CA . ASN A 1 425 ? 5.943 -1.909 -19.690 1.00 88.81 425 ASN A CA 1
ATOM 3459 C C . ASN A 1 425 ? 4.511 -1.422 -19.403 1.00 88.81 425 ASN A C 1
ATOM 3461 O O . ASN A 1 425 ? 4.056 -1.464 -18.264 1.00 88.81 425 ASN A O 1
ATOM 3465 N N . TYR A 1 426 ? 3.733 -1.056 -20.433 1.00 84.62 426 TYR A N 1
ATOM 3466 C CA . TYR A 1 426 ? 2.321 -0.693 -20.250 1.00 84.62 426 TYR A CA 1
ATOM 3467 C C . TYR A 1 426 ? 1.528 -1.844 -19.637 1.00 84.62 426 TYR A C 1
ATOM 3469 O O . TYR A 1 426 ? 0.766 -1.626 -18.700 1.00 84.62 426 TYR A O 1
ATOM 3477 N N . ARG A 1 427 ? 1.714 -3.063 -20.143 1.00 82.62 427 ARG A N 1
ATOM 3478 C CA . ARG A 1 427 ? 0.983 -4.241 -19.667 1.00 82.62 427 ARG A CA 1
ATOM 3479 C C . ARG A 1 427 ? 1.409 -4.665 -18.265 1.00 82.62 427 ARG A C 1
ATOM 3481 O O . ARG A 1 427 ? 0.563 -5.136 -17.510 1.00 82.62 427 ARG A O 1
ATOM 3488 N N . LEU A 1 428 ? 2.667 -4.432 -17.891 1.00 84.62 428 LEU A N 1
ATOM 3489 C CA . LEU A 1 428 ? 3.140 -4.577 -16.515 1.00 84.62 428 LEU A CA 1
ATOM 3490 C C . LEU A 1 428 ? 2.477 -3.547 -15.582 1.00 84.62 428 LEU A C 1
ATOM 3492 O O . LEU A 1 428 ? 1.857 -3.931 -14.593 1.00 84.62 428 LEU A O 1
ATOM 3496 N N . ILE A 1 429 ? 2.522 -2.258 -15.933 1.00 83.69 429 ILE A N 1
ATOM 3497 C CA . ILE A 1 429 ? 1.915 -1.159 -15.161 1.00 83.69 429 ILE A CA 1
ATOM 3498 C C . ILE A 1 429 ? 0.384 -1.331 -15.036 1.00 83.69 429 ILE A C 1
ATOM 3500 O O . ILE A 1 429 ? -0.187 -1.147 -13.959 1.00 83.69 429 ILE A O 1
ATOM 3504 N N . GLU A 1 430 ? -0.289 -1.764 -16.105 1.00 78.94 430 GLU A N 1
ATOM 3505 C CA . GLU A 1 430 ? -1.720 -2.098 -16.110 1.00 78.94 430 GLU A CA 1
ATOM 3506 C C . GLU A 1 430 ? -2.037 -3.294 -15.197 1.00 78.94 430 GLU A C 1
ATOM 3508 O O . GLU A 1 430 ? -3.013 -3.255 -14.444 1.00 78.94 430 GLU A O 1
ATOM 3513 N N . ALA A 1 431 ? -1.197 -4.336 -15.197 1.00 77.38 431 ALA A N 1
ATOM 3514 C CA . ALA A 1 431 ? -1.346 -5.483 -14.300 1.00 77.38 431 ALA A CA 1
ATOM 3515 C C . ALA A 1 431 ? -1.151 -5.121 -12.813 1.00 77.38 431 ALA A C 1
ATOM 3517 O O . ALA A 1 431 ? -1.702 -5.808 -11.950 1.00 77.38 431 ALA A O 1
ATOM 3518 N N . LEU A 1 432 ? -0.431 -4.030 -12.522 1.00 75.94 432 LEU A N 1
ATOM 3519 C CA . LEU A 1 432 ? -0.298 -3.421 -11.191 1.00 75.94 432 LEU A CA 1
ATOM 3520 C C . LEU A 1 432 ? -1.478 -2.490 -10.821 1.00 75.94 432 LEU A C 1
ATOM 3522 O O . LEU A 1 432 ? -1.505 -1.939 -9.723 1.00 75.94 432 LEU A O 1
ATOM 3526 N N . GLY A 1 433 ? -2.480 -2.337 -11.698 1.00 73.88 433 GLY A N 1
ATOM 3527 C CA . GLY A 1 433 ? -3.746 -1.643 -11.418 1.00 73.88 433 GLY A CA 1
ATOM 3528 C C . GLY A 1 433 ? -3.837 -0.189 -11.901 1.00 73.88 433 GLY A C 1
ATOM 3529 O O . GLY A 1 433 ? -4.882 0.448 -11.710 1.00 73.88 433 GLY A O 1
ATOM 3530 N N . TYR A 1 434 ? -2.786 0.325 -12.541 1.00 80.12 434 TYR A N 1
ATOM 3531 C CA . TYR A 1 434 ? -2.723 1.681 -13.091 1.00 80.12 434 TYR A CA 1
ATOM 3532 C C . TYR A 1 434 ? -3.384 1.782 -14.475 1.00 80.12 434 TYR A C 1
ATOM 3534 O O . TYR A 1 434 ? -3.592 0.794 -15.177 1.00 80.12 434 TYR A O 1
ATOM 3542 N N . GLN A 1 435 ? -3.735 3.000 -14.880 1.00 78.56 435 GLN A N 1
ATOM 3543 C CA . GLN A 1 435 ? -4.316 3.325 -16.185 1.00 78.56 435 GLN A CA 1
ATOM 3544 C C . GLN A 1 435 ? -3.447 4.334 -16.941 1.00 78.56 435 GLN A C 1
ATOM 3546 O O . GLN A 1 435 ? -2.760 5.147 -16.340 1.00 78.56 435 GLN A O 1
ATOM 3551 N N . VAL A 1 436 ? -3.558 4.355 -18.274 1.00 75.94 436 VAL A N 1
ATOM 3552 C CA . VAL A 1 436 ? -2.809 5.277 -19.160 1.00 75.94 436 VAL A CA 1
ATOM 3553 C C . VAL A 1 436 ? -2.973 6.761 -18.777 1.00 75.94 436 VAL A C 1
ATOM 3555 O O . VAL A 1 436 ? -2.090 7.577 -19.009 1.00 75.94 436 VAL A O 1
ATOM 3558 N N . LYS A 1 437 ? -4.110 7.130 -18.175 1.00 76.69 437 LYS A N 1
ATOM 3559 C CA . LYS A 1 437 ? -4.387 8.507 -17.731 1.00 76.69 437 LYS A CA 1
ATOM 3560 C C . LYS A 1 437 ? -3.726 8.879 -16.399 1.00 76.69 437 LYS A C 1
ATOM 3562 O O . LYS A 1 437 ? -3.827 10.034 -15.996 1.00 76.69 437 LYS A O 1
ATOM 3567 N N . ASP A 1 438 ? -3.125 7.921 -15.703 1.00 78.56 438 ASP A N 1
ATOM 3568 C CA . ASP A 1 438 ? -2.461 8.164 -14.430 1.00 78.56 438 ASP A CA 1
ATOM 3569 C C . ASP A 1 438 ? -1.084 8.783 -14.685 1.00 78.56 438 ASP A C 1
ATOM 3571 O O . ASP A 1 438 ? -0.346 8.343 -15.564 1.00 78.56 438 ASP A O 1
ATOM 3575 N N . ARG A 1 439 ? -0.712 9.790 -13.893 1.00 81.88 439 ARG A N 1
ATOM 3576 C CA . ARG A 1 439 ? 0.565 10.501 -14.040 1.00 81.88 439 ARG A CA 1
ATOM 3577 C C . ARG A 1 439 ? 1.775 9.554 -13.991 1.00 81.88 439 ARG A C 1
ATOM 3579 O O . ARG A 1 439 ? 2.607 9.581 -14.896 1.00 81.88 439 ARG A O 1
ATOM 3586 N N . LEU A 1 440 ? 1.783 8.653 -13.006 1.00 82.75 440 LEU A N 1
ATOM 3587 C CA . LEU A 1 440 ? 2.814 7.626 -12.818 1.00 82.75 440 LEU A CA 1
ATOM 3588 C C . LEU A 1 440 ? 3.004 6.718 -14.044 1.00 82.75 440 LEU A C 1
ATOM 3590 O O . LEU A 1 440 ? 4.119 6.287 -14.305 1.00 82.75 440 LEU A O 1
ATOM 3594 N N . TYR A 1 441 ? 1.959 6.458 -14.844 1.00 85.31 441 TYR A N 1
ATOM 3595 C CA . TYR A 1 441 ? 2.120 5.674 -16.075 1.00 85.31 441 TYR A CA 1
ATOM 3596 C C . TYR A 1 441 ? 3.042 6.383 -17.077 1.00 85.31 441 TYR A C 1
ATOM 3598 O O . TYR A 1 441 ? 3.892 5.737 -17.684 1.00 85.31 441 TYR A O 1
ATOM 3606 N N . LEU A 1 442 ? 2.894 7.700 -17.253 1.00 82.81 442 LEU A N 1
ATOM 3607 C CA . LEU A 1 442 ? 3.757 8.464 -18.156 1.00 82.81 442 LEU A CA 1
ATOM 3608 C C . LEU A 1 442 ? 5.162 8.652 -17.577 1.00 82.81 442 LEU A C 1
ATOM 3610 O O . LEU A 1 442 ? 6.123 8.653 -18.340 1.00 82.81 442 LEU A O 1
ATOM 3614 N N . GLU A 1 443 ? 5.296 8.801 -16.261 1.00 87.38 443 GLU A N 1
ATOM 3615 C CA . GLU A 1 443 ? 6.601 8.919 -15.600 1.00 87.38 443 GLU A CA 1
ATOM 3616 C C . GLU A 1 443 ? 7.417 7.624 -15.771 1.00 87.38 443 GLU A C 1
ATOM 3618 O O . GLU A 1 443 ? 8.505 7.680 -16.340 1.00 87.38 443 GLU A O 1
ATOM 3623 N N . GLU A 1 444 ? 6.854 6.454 -15.448 1.00 89.56 444 GLU A N 1
ATOM 3624 C CA . GLU A 1 444 ? 7.520 5.148 -15.619 1.00 89.56 444 GLU A CA 1
ATOM 3625 C C . GLU A 1 444 ? 7.804 4.790 -17.089 1.00 89.56 444 GLU A C 1
ATOM 3627 O O . GLU A 1 444 ? 8.839 4.202 -17.411 1.00 89.56 444 GLU A O 1
ATOM 3632 N N . GLN A 1 445 ? 6.913 5.163 -18.016 1.00 88.06 445 GLN A N 1
ATOM 3633 C CA . GLN A 1 445 ? 7.163 4.979 -19.451 1.00 88.06 445 GLN A CA 1
ATOM 3634 C C . GLN A 1 445 ? 8.303 5.863 -19.954 1.00 88.06 445 GLN A C 1
ATOM 3636 O O . GLN A 1 445 ? 9.136 5.396 -20.723 1.00 88.06 445 GLN A O 1
ATOM 3641 N N . ASN A 1 446 ? 8.382 7.123 -19.523 1.00 87.38 446 ASN A N 1
ATOM 3642 C CA . ASN A 1 446 ? 9.508 7.976 -19.894 1.00 87.38 446 ASN A CA 1
ATOM 3643 C C . ASN A 1 446 ? 10.808 7.524 -19.212 1.00 87.38 446 ASN A C 1
ATOM 3645 O O . ASN A 1 446 ? 11.860 7.597 -19.841 1.00 87.38 446 ASN A O 1
ATOM 3649 N N . HIS A 1 447 ? 10.741 7.022 -17.975 1.00 91.00 447 HIS A N 1
ATOM 3650 C CA . HIS A 1 447 ? 11.897 6.528 -17.228 1.00 91.00 447 HIS A CA 1
ATOM 3651 C C . HIS A 1 447 ? 12.585 5.361 -17.951 1.00 91.00 447 HIS A C 1
ATOM 3653 O O . HIS A 1 447 ? 13.733 5.506 -18.363 1.00 91.00 447 HIS A O 1
ATOM 3659 N N . ILE A 1 448 ? 11.871 4.259 -18.233 1.00 91.12 448 ILE A N 1
ATOM 3660 C CA . ILE A 1 448 ? 12.468 3.093 -18.919 1.00 91.12 448 ILE A CA 1
ATOM 3661 C C . ILE A 1 448 ? 12.996 3.433 -20.325 1.00 91.12 448 ILE A C 1
ATOM 3663 O O . ILE A 1 448 ? 13.984 2.865 -20.782 1.00 91.12 448 ILE A O 1
ATOM 3667 N N . GLN A 1 449 ? 12.356 4.377 -21.018 1.00 89.62 449 GLN A N 1
ATOM 3668 C CA . GLN A 1 449 ? 12.752 4.786 -22.367 1.00 89.62 449 GLN A CA 1
ATOM 3669 C C . GLN A 1 449 ? 13.975 5.711 -22.365 1.00 89.62 449 GLN A C 1
ATOM 3671 O O . GLN A 1 449 ? 14.809 5.621 -23.263 1.00 89.62 449 GLN A O 1
ATOM 3676 N N . ASN A 1 450 ? 14.106 6.578 -21.356 1.00 90.06 450 ASN A N 1
ATOM 3677 C CA . ASN A 1 450 ? 15.330 7.344 -21.128 1.00 90.06 450 ASN A CA 1
ATOM 3678 C C . ASN A 1 450 ? 16.481 6.418 -20.719 1.00 90.06 450 ASN A C 1
ATOM 3680 O O . ASN A 1 450 ? 17.590 6.603 -21.201 1.00 90.06 450 ASN A O 1
ATOM 3684 N N . GLU A 1 451 ? 16.214 5.393 -19.910 1.00 90.56 451 GLU A N 1
ATOM 3685 C CA . GLU A 1 451 ? 17.232 4.427 -19.493 1.00 90.56 451 GLU A CA 1
ATOM 3686 C C . GLU A 1 451 ? 17.787 3.633 -20.683 1.00 90.56 451 GLU A C 1
ATOM 3688 O O . GLU A 1 451 ? 18.995 3.581 -20.897 1.00 90.56 451 GLU A O 1
ATOM 3693 N N . ILE A 1 452 ? 16.912 3.124 -21.557 1.00 88.75 452 ILE A N 1
ATOM 3694 C CA . ILE A 1 452 ? 17.320 2.489 -22.822 1.00 88.75 452 ILE A CA 1
ATOM 3695 C C . ILE A 1 452 ? 18.088 3.464 -23.720 1.00 88.75 452 ILE A C 1
ATOM 3697 O O . ILE A 1 452 ? 19.082 3.079 -24.334 1.00 88.75 452 ILE A O 1
ATOM 3701 N N . PHE A 1 453 ? 17.656 4.726 -23.794 1.00 88.62 453 PHE A N 1
ATOM 3702 C CA . PHE A 1 453 ? 18.375 5.753 -24.545 1.00 88.62 453 PHE A CA 1
ATOM 3703 C C . PHE A 1 453 ? 19.791 5.966 -23.991 1.00 88.62 453 PHE A C 1
ATOM 3705 O O . PHE A 1 453 ? 20.737 6.027 -24.772 1.00 88.62 453 PHE A O 1
ATOM 3712 N N . ASN A 1 454 ? 19.959 6.011 -22.670 1.00 88.25 454 ASN A N 1
ATOM 3713 C CA . ASN A 1 454 ? 21.263 6.145 -22.025 1.00 88.25 454 ASN A CA 1
ATOM 3714 C C . ASN A 1 454 ? 22.149 4.915 -22.304 1.00 88.25 454 ASN A C 1
ATOM 3716 O O . ASN A 1 454 ? 23.273 5.067 -22.778 1.00 88.25 454 ASN A O 1
ATOM 3720 N N . ILE A 1 455 ? 21.628 3.699 -22.096 1.00 86.81 455 ILE A N 1
ATOM 3721 C CA . ILE A 1 455 ? 22.342 2.424 -22.314 1.00 86.81 455 ILE A CA 1
ATOM 3722 C C . ILE A 1 455 ? 22.814 2.259 -23.769 1.00 86.81 455 ILE A C 1
ATOM 3724 O O . ILE A 1 455 ? 23.891 1.709 -24.010 1.00 86.81 455 ILE A O 1
ATOM 3728 N N . LEU A 1 456 ? 22.027 2.726 -24.745 1.00 82.12 456 LEU A N 1
ATOM 3729 C CA . LEU A 1 456 ? 22.378 2.645 -26.167 1.00 82.12 456 LEU A CA 1
ATOM 3730 C C . LEU A 1 456 ? 23.317 3.766 -26.634 1.00 82.12 456 LEU A C 1
ATOM 3732 O O . LEU A 1 456 ? 24.019 3.575 -27.624 1.00 82.12 456 LEU A O 1
ATOM 3736 N N . ASN A 1 457 ? 23.357 4.904 -25.933 1.00 84.38 457 ASN A N 1
ATOM 3737 C CA . ASN A 1 457 ? 24.258 6.013 -26.256 1.00 84.38 457 ASN A CA 1
ATOM 3738 C C . ASN A 1 457 ? 25.586 5.994 -25.478 1.00 84.38 457 ASN A C 1
ATOM 3740 O O . ASN A 1 457 ? 26.530 6.647 -25.927 1.00 84.38 457 ASN A O 1
ATOM 3744 N N . LYS A 1 458 ? 25.705 5.254 -24.365 1.00 82.69 458 LYS A N 1
ATOM 3745 C CA . LYS A 1 458 ? 26.982 5.080 -23.643 1.00 82.69 458 LYS A CA 1
ATOM 3746 C C . LYS A 1 458 ? 28.074 4.519 -24.585 1.00 82.69 458 LYS A C 1
ATOM 3748 O O . LYS A 1 458 ? 27.801 3.566 -25.321 1.00 82.69 458 LYS A O 1
ATOM 3753 N N . PRO A 1 459 ? 29.312 5.060 -24.570 1.00 70.31 459 PRO A N 1
ATOM 3754 C CA . PRO A 1 459 ? 30.415 4.522 -25.366 1.00 70.31 459 PRO A CA 1
ATOM 3755 C C . PRO A 1 459 ? 30.697 3.058 -25.015 1.00 70.31 459 PRO A C 1
ATOM 3757 O O . PRO A 1 459 ? 30.880 2.710 -23.847 1.00 70.31 459 PRO A O 1
ATOM 3760 N N . ARG A 1 460 ? 30.735 2.181 -26.025 1.00 63.81 460 ARG A N 1
ATOM 3761 C CA . ARG A 1 460 ? 30.960 0.734 -25.814 1.00 63.81 460 ARG A CA 1
ATOM 3762 C C . ARG A 1 460 ? 32.447 0.387 -25.677 1.00 63.81 460 ARG A C 1
ATOM 3764 O O . ARG A 1 460 ? 32.795 -0.609 -25.045 1.00 63.81 460 ARG A O 1
ATOM 3771 N N . TYR A 1 461 ? 33.301 1.253 -26.214 1.00 58.34 461 TYR A N 1
ATOM 3772 C CA . TYR A 1 461 ? 34.756 1.228 -26.115 1.00 58.34 461 TYR A CA 1
ATOM 3773 C C . TYR A 1 461 ? 35.231 2.568 -25.546 1.00 58.34 461 TYR A C 1
ATOM 3775 O O . TYR A 1 461 ? 34.556 3.582 -25.730 1.00 58.34 461 TYR A O 1
ATOM 3783 N N . HIS A 1 462 ? 36.398 2.596 -24.897 1.00 49.03 462 HIS A N 1
ATOM 3784 C CA . HIS A 1 462 ? 37.088 3.863 -24.650 1.00 49.03 462 HIS A CA 1
ATOM 3785 C C . HIS A 1 462 ? 37.482 4.455 -26.012 1.00 49.03 462 HIS A C 1
ATOM 3787 O O . HIS A 1 462 ? 38.449 4.004 -26.629 1.00 49.03 462 HIS A O 1
ATOM 3793 N N . GLU A 1 463 ? 36.713 5.432 -26.499 1.00 42.69 463 GLU A N 1
ATOM 3794 C CA . GLU A 1 463 ? 37.069 6.241 -27.667 1.00 42.69 463 GLU A CA 1
ATOM 3795 C C . GLU A 1 463 ? 38.303 7.081 -27.311 1.00 42.69 463 GLU A C 1
ATOM 3797 O O . GLU A 1 463 ? 38.188 8.189 -26.804 1.00 42.69 463 GLU A O 1
ATOM 3802 N N . GLY A 1 464 ? 39.489 6.511 -27.543 1.00 37.78 464 GLY A N 1
ATOM 3803 C CA . GLY A 1 464 ? 40.778 7.177 -27.387 1.00 37.78 464 GLY A CA 1
ATOM 3804 C C . GLY A 1 464 ? 41.121 7.563 -25.948 1.00 37.78 464 GLY A C 1
ATOM 3805 O O . GLY A 1 464 ? 40.833 8.671 -25.504 1.00 37.78 464 GLY A O 1
ATOM 3806 N N . ALA A 1 465 ? 41.887 6.711 -25.264 1.00 34.50 465 ALA A N 1
ATOM 3807 C CA . ALA A 1 465 ? 42.786 7.218 -24.235 1.00 34.50 465 ALA A CA 1
ATOM 3808 C C . ALA A 1 465 ? 43.824 8.128 -24.918 1.00 34.50 465 ALA A C 1
ATOM 3810 O O . ALA A 1 465 ? 44.850 7.657 -25.407 1.00 34.50 465 ALA A O 1
ATOM 3811 N N . SER A 1 466 ? 43.536 9.430 -24.990 1.00 35.81 466 SER A N 1
ATOM 3812 C CA . SER A 1 466 ? 44.591 10.426 -25.140 1.00 35.81 466 SER A CA 1
ATOM 3813 C C . SER A 1 466 ? 45.432 10.343 -23.875 1.00 35.81 466 SER A C 1
ATOM 3815 O O . SER A 1 466 ? 44.913 10.550 -22.778 1.00 35.81 466 SER A O 1
ATOM 3817 N N . GLU A 1 467 ? 46.706 9.989 -24.013 1.00 41.25 467 GLU A N 1
ATOM 3818 C CA . GLU A 1 467 ? 47.618 9.899 -22.877 1.00 41.25 467 GLU A CA 1
ATOM 3819 C C . GLU A 1 467 ? 47.672 11.250 -22.147 1.00 41.25 467 GLU A C 1
ATOM 3821 O O . GLU A 1 467 ? 47.972 12.280 -22.750 1.00 41.25 467 GLU A O 1
ATOM 3826 N N . GLY A 1 468 ? 47.372 11.233 -20.845 1.00 40.59 468 GLY A N 1
ATOM 3827 C CA . GLY A 1 468 ? 47.438 12.409 -19.978 1.00 40.59 468 GLY A CA 1
ATOM 3828 C C . GLY A 1 468 ? 46.111 13.136 -19.754 1.00 40.59 468 GLY A C 1
ATOM 3829 O O . GLY A 1 468 ? 45.888 14.198 -20.328 1.00 40.59 468 GLY A O 1
ATOM 3830 N N . LEU A 1 469 ? 45.294 12.610 -18.834 1.00 34.50 469 LEU A N 1
ATOM 3831 C CA . LEU A 1 469 ? 44.643 13.353 -17.740 1.00 34.50 469 LEU A CA 1
ATOM 3832 C C . LEU A 1 469 ? 43.982 12.345 -16.778 1.00 34.50 469 LEU A C 1
ATOM 3834 O O . LEU A 1 469 ? 43.250 11.458 -17.212 1.00 34.50 469 LEU A O 1
ATOM 3838 N N . GLU A 1 470 ? 44.289 12.449 -15.484 1.00 40.25 470 GLU A N 1
ATOM 3839 C CA . GLU A 1 470 ? 43.721 11.591 -14.433 1.00 40.25 470 GLU A CA 1
ATOM 3840 C C . GLU A 1 470 ? 42.277 11.991 -14.072 1.00 40.25 470 GLU A C 1
ATOM 3842 O O . GLU A 1 470 ? 41.854 13.122 -14.303 1.00 40.25 470 GLU A O 1
ATOM 3847 N N . ASP A 1 471 ? 41.551 11.045 -13.467 1.00 39.88 471 ASP A N 1
ATOM 3848 C CA . ASP A 1 471 ? 40.285 11.219 -12.741 1.00 39.88 471 ASP A CA 1
ATOM 3849 C C . ASP A 1 471 ? 39.136 11.974 -13.437 1.00 39.88 471 ASP A C 1
ATOM 3851 O O . ASP A 1 471 ? 38.822 13.127 -13.143 1.00 39.88 471 ASP A O 1
ATOM 3855 N N . SER A 1 472 ? 38.362 11.242 -14.247 1.00 40.75 472 SER A N 1
ATOM 3856 C CA . SER A 1 472 ? 36.970 10.880 -13.892 1.00 40.75 472 SER A CA 1
ATOM 3857 C C . SER A 1 472 ? 36.235 10.222 -15.069 1.00 40.75 472 SER A C 1
ATOM 3859 O O . SER A 1 472 ? 35.818 10.879 -16.018 1.00 40.75 472 SER A O 1
ATOM 3861 N N . SER A 1 473 ? 36.000 8.909 -15.002 1.00 37.94 473 SER A N 1
ATOM 3862 C CA . SER A 1 473 ? 34.953 8.283 -15.820 1.00 37.94 473 SER A CA 1
ATOM 3863 C C . SER A 1 473 ? 34.321 7.109 -15.085 1.00 37.94 473 SER A C 1
ATOM 3865 O O . SER A 1 473 ? 35.006 6.283 -14.481 1.00 37.94 473 SER A O 1
ATOM 3867 N N . GLU A 1 474 ? 32.992 7.079 -15.090 1.00 44.59 474 GLU A N 1
ATOM 3868 C CA . GLU A 1 474 ? 32.201 6.035 -14.452 1.00 44.59 474 GLU A CA 1
ATOM 3869 C C . GLU A 1 474 ? 32.464 4.697 -15.153 1.00 44.59 474 GLU A C 1
ATOM 3871 O O . GLU A 1 474 ? 32.240 4.555 -16.358 1.00 44.59 474 GLU A O 1
ATOM 3876 N N . ASN A 1 475 ? 32.921 3.696 -14.399 1.00 43.28 475 ASN A N 1
ATOM 3877 C CA . ASN A 1 475 ? 33.011 2.333 -14.908 1.00 43.28 475 ASN A CA 1
ATOM 3878 C C . ASN A 1 475 ? 31.603 1.847 -15.277 1.00 43.28 475 ASN A C 1
ATOM 3880 O O . ASN A 1 475 ? 30.816 1.522 -14.387 1.00 43.28 475 ASN A O 1
ATOM 3884 N N . VAL A 1 476 ? 31.312 1.755 -16.581 1.00 52.28 476 VAL A N 1
ATOM 3885 C CA . VAL A 1 476 ? 30.139 1.036 -17.105 1.00 52.28 476 VAL A CA 1
ATOM 3886 C C . VAL A 1 476 ? 30.125 -0.342 -16.456 1.00 52.28 476 VAL A C 1
ATOM 3888 O O . VAL A 1 476 ? 31.069 -1.121 -16.631 1.00 52.28 476 VAL A O 1
ATOM 3891 N N . THR A 1 477 ? 29.085 -0.632 -15.674 1.00 61.66 477 THR A N 1
ATOM 3892 C CA . THR A 1 477 ? 29.023 -1.896 -14.941 1.00 61.66 477 THR A CA 1
ATOM 3893 C C . THR A 1 477 ? 28.959 -3.050 -15.940 1.00 61.66 477 THR A C 1
ATOM 3895 O O . THR A 1 477 ? 28.439 -2.921 -17.054 1.00 61.66 477 THR A O 1
ATOM 3898 N N . SER A 1 478 ? 29.495 -4.215 -15.566 1.00 68.81 478 SER A N 1
ATOM 3899 C CA . SER A 1 478 ? 29.468 -5.401 -16.435 1.00 68.81 478 SER A CA 1
ATOM 3900 C C . SER A 1 478 ? 28.045 -5.794 -16.857 1.00 68.81 478 SER A C 1
ATOM 3902 O O . SER A 1 478 ? 27.857 -6.390 -17.915 1.00 68.81 478 SER A O 1
ATOM 3904 N N . GLU A 1 479 ? 27.053 -5.424 -16.047 1.00 76.12 479 GLU A N 1
ATOM 3905 C CA . GLU A 1 479 ? 25.628 -5.657 -16.267 1.00 76.12 479 GLU A CA 1
ATOM 3906 C C . GLU A 1 479 ? 25.038 -4.709 -17.321 1.00 76.12 479 GLU A C 1
ATOM 3908 O O . GLU A 1 479 ? 24.394 -5.181 -18.257 1.00 76.12 479 GLU A O 1
ATOM 3913 N N . GLU A 1 480 ? 25.314 -3.398 -17.250 1.00 78.88 480 GLU A N 1
ATOM 3914 C CA . GLU A 1 480 ? 24.892 -2.432 -18.279 1.00 78.88 480 GLU A CA 1
ATOM 3915 C C . GLU A 1 480 ? 25.426 -2.811 -19.665 1.00 78.88 480 GLU A C 1
ATOM 3917 O O . GLU A 1 480 ? 24.695 -2.756 -20.658 1.00 78.88 480 GLU A O 1
ATOM 3922 N N . ARG A 1 481 ? 26.695 -3.241 -19.737 1.00 79.75 481 ARG A N 1
ATOM 3923 C CA . ARG A 1 481 ? 27.310 -3.692 -20.992 1.00 79.75 481 ARG A CA 1
ATOM 3924 C C . ARG A 1 481 ? 26.605 -4.934 -21.541 1.00 79.75 481 ARG A C 1
ATOM 3926 O O . ARG A 1 481 ? 26.244 -4.934 -22.715 1.00 79.75 481 ARG A O 1
ATOM 3933 N N . ALA A 1 482 ? 26.324 -5.928 -20.696 1.00 82.12 482 ALA A N 1
ATOM 3934 C CA . ALA A 1 482 ? 25.606 -7.140 -21.093 1.00 82.12 482 ALA A CA 1
ATOM 3935 C C . ALA A 1 482 ? 24.161 -6.860 -21.556 1.00 82.12 482 ALA A C 1
ATOM 3937 O O . ALA A 1 482 ? 23.701 -7.456 -22.531 1.00 82.12 482 ALA A O 1
ATOM 3938 N N . ILE A 1 483 ? 23.452 -5.926 -20.910 1.00 85.19 483 ILE A N 1
ATOM 3939 C CA . ILE A 1 483 ? 22.122 -5.469 -21.351 1.00 85.19 483 ILE A CA 1
ATOM 3940 C C . ILE A 1 483 ? 22.227 -4.772 -22.712 1.00 85.19 483 ILE A C 1
ATOM 3942 O O . ILE A 1 483 ? 21.458 -5.074 -23.621 1.00 85.19 483 ILE A O 1
ATOM 3946 N N . SER A 1 484 ? 23.202 -3.876 -22.876 1.00 85.50 484 SER A N 1
ATOM 3947 C CA . SER A 1 484 ? 23.484 -3.193 -24.140 1.00 85.50 484 SER A CA 1
ATOM 3948 C C . SER A 1 484 ? 23.778 -4.202 -25.268 1.00 85.50 484 SER A C 1
ATOM 3950 O O . SER A 1 484 ? 23.199 -4.087 -26.347 1.00 85.50 484 SER A O 1
ATOM 3952 N N . ASP A 1 485 ? 24.590 -5.240 -25.011 1.00 83.75 485 ASP A N 1
ATOM 3953 C CA . ASP A 1 485 ? 24.905 -6.304 -25.984 1.00 83.75 485 ASP A CA 1
ATOM 3954 C C . ASP A 1 485 ? 23.652 -7.082 -26.397 1.00 83.75 485 ASP A C 1
ATOM 3956 O O . ASP A 1 485 ? 23.419 -7.306 -27.587 1.00 83.75 485 ASP A O 1
ATOM 3960 N N . LEU A 1 486 ? 22.808 -7.436 -25.423 1.00 86.50 486 LEU A N 1
ATOM 3961 C CA . LEU A 1 486 ? 21.536 -8.108 -25.669 1.00 86.50 486 LEU A CA 1
ATOM 3962 C C . LEU A 1 486 ? 20.621 -7.260 -26.566 1.00 86.50 486 LEU A C 1
ATOM 3964 O O . LEU A 1 486 ? 20.051 -7.786 -27.523 1.00 86.50 486 LEU A O 1
ATOM 3968 N N . ILE A 1 487 ? 20.512 -5.951 -26.305 1.00 87.50 487 ILE A N 1
ATOM 3969 C CA . ILE A 1 487 ? 19.665 -5.055 -27.105 1.00 87.50 487 ILE A CA 1
ATOM 3970 C C . ILE A 1 487 ? 20.185 -4.967 -28.542 1.00 87.50 487 ILE A C 1
ATOM 3972 O O . ILE A 1 487 ? 19.407 -5.223 -29.460 1.00 87.50 487 ILE A O 1
ATOM 3976 N N . PHE A 1 488 ? 21.475 -4.682 -28.759 1.00 83.69 488 PHE A N 1
ATOM 3977 C CA . PHE A 1 488 ? 22.037 -4.625 -30.117 1.00 83.69 488 PHE A CA 1
ATOM 3978 C C . PHE A 1 488 ? 21.892 -5.960 -30.861 1.00 83.69 488 PHE A C 1
ATOM 3980 O O . PHE A 1 488 ? 21.501 -5.961 -32.027 1.00 83.69 488 PHE A O 1
ATOM 3987 N N . SER A 1 489 ? 22.075 -7.100 -30.182 1.00 84.12 489 SER A N 1
ATOM 3988 C CA . SER A 1 489 ? 21.858 -8.425 -30.786 1.00 84.12 489 SER A CA 1
ATOM 3989 C C . SER A 1 489 ? 20.408 -8.677 -31.229 1.00 84.12 489 SER A C 1
ATOM 3991 O O . SER A 1 489 ? 20.185 -9.474 -32.133 1.00 84.12 489 SER A O 1
ATOM 3993 N N . SER A 1 490 ? 19.433 -7.980 -30.629 1.00 84.31 490 SER A N 1
ATOM 3994 C CA . SER A 1 490 ? 18.003 -8.065 -30.970 1.00 84.31 490 SER A CA 1
ATOM 3995 C C . SER A 1 490 ? 17.538 -7.072 -32.048 1.00 84.31 490 SER A C 1
ATOM 3997 O O . SER A 1 490 ? 16.371 -7.100 -32.439 1.00 84.31 490 SER A O 1
ATOM 3999 N N . LEU A 1 491 ? 18.423 -6.169 -32.491 1.00 83.69 491 LEU A N 1
ATOM 4000 C CA . LEU A 1 491 ? 18.150 -5.185 -33.547 1.00 83.69 491 LEU A CA 1
ATOM 4001 C C . LEU A 1 491 ? 18.604 -5.655 -34.937 1.00 83.69 491 LEU A C 1
ATOM 4003 O O . LEU A 1 491 ? 18.170 -5.064 -35.928 1.00 83.69 491 LEU A O 1
ATOM 4007 N N . ARG A 1 492 ? 19.449 -6.690 -35.000 1.00 76.31 492 ARG A N 1
ATOM 4008 C CA . ARG A 1 492 ? 19.850 -7.388 -36.229 1.00 76.31 492 ARG A CA 1
ATOM 4009 C C . ARG A 1 492 ? 18.761 -8.376 -36.664 1.00 76.31 492 ARG A C 1
ATOM 4011 O O . ARG A 1 492 ? 18.443 -8.380 -37.870 1.00 76.31 492 ARG A O 1
#